Protein AF-0000000080063102 (afdb_homodimer)

Secondary structure (DSSP, 8-state):
-----PPEESEEEEEEEE-SB--SSPPPPTTS-EEE-SHHHHHHT---B-SSSTT--EEE-GGGS--B-SS-EEEEEEEETTEEEEEEE---S-HHHHHHHHHHH---GGGEEEEE--SS-HHHHTTHHHHHHHHHHHHHHTT--PPEEEEE-S---SEEEEEETTEEEEEPPPPPHHHHHHTTEEEEE--S-EEETTTTEEE--SPP---SS----TTEEEEETTTTEEEE-TT-TT---EEEEETTTEEEEEESS-TT-HHHHHHHHHHTTTT-S-EEEEEEE-S-TTS-HHHHHHHHHHHHHT--SEEEEEGGG-HHHHHHHHHHSTT-B---BTT-EEE-/-----PPEESEEEEEEEE-SB--SSPPPPTTS-EEE-SHHHHHHT---B-SSSTT--EEE-GGGS--B-SS-EEEEEEEETTEEEEEEE---S-HHHHHHHHHHH---GGGEEEEE--SS-HHHHTTHHHHHHHHHHHHHHTT--PPEEEEE-S---SEEEEEETTEEEEEPPPPPHHHHHHTTEEEEE--S-EEETTTTEEE--SPPP--SS----TTEEEEETTTTEEEE-TT-TT---EEEEETTTEEEEEESS-TT-HHHHHHHHHHTTTT-S-EEEEEEE-S-TTS-HHHHHHHHHHHHHT--SEEEEEGGG-HHHHHHHHHHSTT-B---BTT-EEE-

Structure (mmCIF, N/CA/C/O backbone):
data_AF-0000000080063102-model_v1
#
loop_
_entity.id
_entity.type
_entity.pdbx_description
1 polymer 'Metallo-beta-lactamase superfamily protein'
#
loop_
_atom_site.group_PDB
_atom_site.id
_atom_site.type_symbol
_atom_site.label_atom_id
_atom_site.label_alt_id
_atom_site.label_comp_id
_atom_site.label_asym_id
_atom_site.label_entity_id
_atom_site.label_seq_id
_atom_site.pdbx_PDB_ins_code
_atom_site.Cartn_x
_atom_site.Cartn_y
_atom_site.Cartn_z
_atom_site.occupancy
_atom_site.B_iso_or_equiv
_atom_site.auth_seq_id
_atom_site.auth_comp_id
_atom_site.auth_asym_id
_atom_site.auth_atom_id
_atom_site.pdbx_PDB_model_num
ATOM 1 N N . MET A 1 1 ? 3.457 29.938 26.453 1 41.25 1 MET A N 1
ATOM 2 C CA . MET A 1 1 ? 3.02 29.531 25.125 1 41.25 1 MET A CA 1
ATOM 3 C C . MET A 1 1 ? 1.717 30.219 24.734 1 41.25 1 MET A C 1
ATOM 5 O O . MET A 1 1 ? 0.742 30.172 25.484 1 41.25 1 MET A O 1
ATOM 9 N N . SER A 1 2 ? 1.785 31.094 23.906 1 47.38 2 SER A N 1
ATOM 10 C CA . SER A 1 2 ? 0.826 32.062 23.375 1 47.38 2 SER A CA 1
ATOM 11 C C . SER A 1 2 ? -0.487 31.375 23 1 47.38 2 SER A C 1
ATOM 13 O O . SER A 1 2 ? -0.495 30.219 22.578 1 47.38 2 SER A O 1
ATOM 15 N N . ASP A 1 3 ? -1.554 31.781 23.688 1 61 3 ASP A N 1
ATOM 16 C CA . ASP A 1 3 ? -2.961 31.516 23.406 1 61 3 ASP A CA 1
ATOM 17 C C . ASP A 1 3 ? -3.219 31.484 21.891 1 61 3 ASP A C 1
ATOM 19 O O . ASP A 1 3 ? -3.508 32.5 21.281 1 61 3 ASP A O 1
ATOM 23 N N . LEU A 1 4 ? -2.514 30.531 21.156 1 77.38 4 LEU A N 1
ATOM 24 C CA . LEU A 1 4 ? -2.65 30.562 19.703 1 77.38 4 LEU A CA 1
ATOM 25 C C . LEU A 1 4 ? -4.117 30.562 19.297 1 77.38 4 LEU A C 1
ATOM 27 O O . LEU A 1 4 ? -4.438 30.656 18.109 1 77.38 4 LEU A O 1
ATOM 31 N N . GLY A 1 5 ? -4.965 30.578 20.328 1 89.94 5 GLY A N 1
ATOM 32 C CA . GLY A 1 5 ? -6.383 30.781 20.062 1 89.94 5 GLY A CA 1
ATOM 33 C C . GLY A 1 5 ? -7.027 29.609 19.328 1 89.94 5 GLY A C 1
ATOM 34 O O . GLY A 1 5 ? -8.039 29.781 18.656 1 89.94 5 GLY A O 1
ATOM 35 N N . LEU A 1 6 ? -6.371 28.406 19.406 1 95.69 6 LEU A N 1
ATOM 36 C CA . LEU A 1 6 ? -6.957 27.234 18.75 1 95.69 6 LEU A CA 1
ATOM 37 C C . LEU A 1 6 ? -8.305 26.891 19.375 1 95.69 6 LEU A C 1
ATOM 39 O O . LEU A 1 6 ? -8.406 26.703 20.594 1 95.69 6 LEU A O 1
ATOM 43 N N . VAL A 1 7 ? -9.32 26.812 18.625 1 97.31 7 VAL A N 1
ATOM 44 C CA . VAL A 1 7 ? -10.664 26.594 19.141 1 97.31 7 VAL A CA 1
ATOM 45 C C . VAL A 1 7 ? -10.953 25.094 19.156 1 97.31 7 VAL A C 1
ATOM 47 O O . VAL A 1 7 ? -10.266 24.312 18.5 1 97.31 7 VAL A O 1
ATOM 50 N N . GLU A 1 8 ? -11.961 24.734 19.953 1 97.62 8 GLU A N 1
ATOM 51 C CA . GLU A 1 8 ? -12.477 23.375 19.906 1 97.62 8 GLU A CA 1
ATOM 52 C C . GLU A 1 8 ? -13.414 23.188 18.719 1 97.62 8 GLU A C 1
ATOM 54 O O . GLU A 1 8 ? -14.219 24.062 18.406 1 97.62 8 GLU A O 1
ATOM 59 N N . VAL A 1 9 ? -13.266 22.109 18.047 1 98.69 9 VAL A N 1
ATOM 60 C CA . VAL A 1 9 ? -14.172 21.781 16.953 1 98.69 9 VAL A CA 1
ATOM 61 C C . VAL A 1 9 ? -15.07 20.609 17.359 1 98.69 9 VAL A C 1
ATOM 63 O O . VAL A 1 9 ? -14.719 19.828 18.25 1 98.69 9 VAL A O 1
ATOM 66 N N . ASP A 1 10 ? -16.219 20.438 16.688 1 98.75 10 ASP A N 1
ATOM 67 C CA . ASP A 1 10 ? -17.234 19.453 17.047 1 98.75 10 ASP A CA 1
ATOM 68 C C . ASP A 1 10 ? -16.906 18.078 16.453 1 98.75 10 ASP A C 1
ATOM 70 O O . ASP A 1 10 ? -17.219 17.047 17.047 1 98.75 10 ASP A O 1
ATOM 74 N N . SER A 1 11 ? -16.344 18.078 15.281 1 98.5 11 SER A N 1
ATOM 75 C CA . SER A 1 11 ? -16.016 16.828 14.602 1 98.5 11 SER A CA 1
ATOM 76 C C . SER A 1 11 ? -14.844 17.016 13.648 1 98.5 11 SER A C 1
ATOM 78 O O . SER A 1 11 ? -14.516 18.141 13.266 1 98.5 11 SER A O 1
ATOM 80 N N . LEU A 1 12 ? -14.211 15.969 13.406 1 98.69 12 LEU A N 1
ATOM 81 C CA . LEU A 1 12 ? -13.031 15.938 12.547 1 98.69 12 LEU A CA 1
ATOM 82 C C . LEU A 1 12 ? -13.039 14.711 11.641 1 98.69 12 LEU A C 1
ATOM 84 O O . LEU A 1 12 ? -13.359 13.602 12.094 1 98.69 12 LEU A O 1
ATOM 88 N N . GLU A 1 13 ? -12.789 14.93 10.352 1 98.5 13 GLU A N 1
ATOM 89 C CA . GLU A 1 13 ? -12.664 13.852 9.375 1 98.5 13 GLU A CA 1
ATOM 90 C C . GLU A 1 13 ? -11.328 13.922 8.641 1 98.5 13 GLU A C 1
ATOM 92 O O . GLU A 1 13 ? -10.867 15.008 8.289 1 98.5 13 GLU A O 1
ATOM 97 N N . ALA A 1 14 ? -10.742 12.828 8.469 1 98.75 14 ALA A N 1
ATOM 98 C CA . ALA A 1 14 ? -9.508 12.711 7.691 1 98.75 14 ALA A CA 1
ATOM 99 C C . ALA A 1 14 ? -9.664 11.711 6.547 1 98.75 14 ALA A C 1
ATOM 101 O O . ALA A 1 14 ? -10.016 10.555 6.773 1 98.75 14 ALA A O 1
ATOM 102 N N . LEU A 1 15 ? -9.469 12.18 5.348 1 98.69 15 LEU A N 1
ATOM 103 C CA . LEU A 1 15 ? -9.461 11.32 4.164 1 98.69 15 LEU A CA 1
ATOM 104 C C . LEU A 1 15 ? -8.031 11.031 3.721 1 98.69 15 LEU A C 1
ATOM 106 O O . LEU A 1 15 ? -7.301 11.938 3.32 1 98.69 15 LEU A O 1
ATOM 110 N N . VAL A 1 16 ? -7.648 9.781 3.799 1 98.75 16 VAL A N 1
ATOM 111 C CA . VAL A 1 16 ? -6.289 9.406 3.422 1 98.75 16 VAL A CA 1
ATOM 112 C C . VAL A 1 16 ? -6.199 9.242 1.905 1 98.75 16 VAL A C 1
ATOM 114 O O . VAL A 1 16 ? -6.703 8.266 1.346 1 98.75 16 VAL A O 1
ATOM 117 N N . ILE A 1 17 ? -5.453 10.117 1.261 1 98.88 17 ILE A N 1
ATOM 118 C CA . ILE A 1 17 ? -5.355 10.133 -0.195 1 98.88 17 ILE A CA 1
ATOM 119 C C . ILE A 1 17 ? -4.109 9.375 -0.64 1 98.88 17 ILE A C 1
ATOM 121 O O . ILE A 1 17 ? -4.121 8.688 -1.668 1 98.88 17 ILE A O 1
ATOM 125 N N . ILE A 1 18 ? -3.035 9.555 0.089 1 98.81 18 ILE A N 1
ATOM 126 C CA . ILE A 1 18 ? -1.796 8.82 -0.154 1 98.81 18 ILE A CA 1
ATOM 127 C C . ILE A 1 18 ? -1.256 8.273 1.163 1 98.81 18 ILE A C 1
ATOM 129 O O . ILE A 1 18 ? -1.179 8.992 2.162 1 98.81 18 ILE A O 1
ATOM 133 N N . ASP A 1 19 ? -0.947 7.102 1.216 1 98.25 19 ASP A N 1
ATOM 134 C CA . ASP A 1 19 ? -0.177 6.422 2.252 1 98.25 19 ASP A CA 1
ATOM 135 C C . ASP A 1 19 ? 0.45 5.137 1.715 1 98.25 19 ASP A C 1
ATOM 137 O O . ASP A 1 19 ? 0.164 4.723 0.589 1 98.25 19 ASP A O 1
ATOM 141 N N . ASN A 1 20 ? 1.266 4.512 2.439 1 96.88 20 ASN A N 1
ATOM 142 C CA . ASN A 1 20 ? 1.97 3.299 2.033 1 96.88 20 ASN A CA 1
ATOM 143 C C . ASN A 1 20 ? 1.068 2.072 2.121 1 96.88 20 ASN A C 1
ATOM 145 O O . ASN A 1 20 ? 1.315 1.065 1.454 1 96.88 20 ASN A O 1
ATOM 149 N N . GLU A 1 21 ? 0.078 2.139 2.895 1 93.94 21 GLU A N 1
ATOM 150 C CA . GLU A 1 21 ? -0.654 0.916 3.209 1 93.94 21 GLU A CA 1
ATOM 151 C C . GLU A 1 21 ? -2.033 0.916 2.557 1 93.94 21 GLU A C 1
ATOM 153 O O . GLU A 1 21 ? -2.717 1.942 2.535 1 93.94 21 GLU A O 1
ATOM 158 N N . LEU A 1 22 ? -2.416 -0.187 2.043 1 96.94 22 LEU A N 1
ATOM 159 C CA . LEU A 1 22 ? -3.736 -0.439 1.478 1 96.94 22 LEU A CA 1
ATOM 160 C C . LEU A 1 22 ? -4.363 -1.684 2.096 1 96.94 22 LEU A C 1
ATOM 162 O O . LEU A 1 22 ? -3.744 -2.748 2.121 1 96.94 22 LEU A O 1
ATOM 166 N N . ASP A 1 23 ? -5.512 -1.595 2.629 1 95.56 23 ASP A N 1
ATOM 167 C CA . ASP A 1 23 ? -6.289 -2.715 3.156 1 95.56 23 ASP A CA 1
ATOM 168 C C . ASP A 1 23 ? -7.785 -2.418 3.104 1 95.56 23 ASP A C 1
ATOM 170 O O . ASP A 1 23 ? -8.367 -1.975 4.094 1 95.56 23 ASP A O 1
ATOM 174 N N . PRO A 1 24 ? -8.375 -2.701 2.07 1 96.19 24 PRO A N 1
ATOM 175 C CA . PRO A 1 24 ? -9.805 -2.398 1.956 1 96.19 24 PRO A CA 1
ATOM 176 C C . PRO A 1 24 ? -10.688 -3.439 2.646 1 96.19 24 PRO A C 1
ATOM 178 O O . PRO A 1 24 ? -11.906 -3.408 2.506 1 96.19 24 PRO A O 1
ATOM 181 N N . LEU A 1 25 ? -10.125 -4.379 3.381 1 95.75 25 LEU A N 1
ATOM 182 C CA . LEU A 1 25 ? -10.883 -5.512 3.902 1 95.75 25 LEU A CA 1
ATOM 183 C C . LEU A 1 25 ? -10.992 -5.438 5.422 1 95.75 25 LEU A C 1
ATOM 185 O O . LEU A 1 25 ? -11.984 -5.895 6 1 95.75 25 LEU A O 1
ATOM 189 N N . SER A 1 26 ? -10.008 -4.852 6.07 1 93.81 26 SER A N 1
ATOM 190 C CA . SER A 1 26 ? -9.891 -4.973 7.52 1 93.81 26 SER A CA 1
ATOM 191 C C . SER A 1 26 ? -10.586 -3.812 8.227 1 93.81 26 SER A C 1
ATOM 193 O O . SER A 1 26 ? -10.234 -2.65 8.023 1 93.81 26 SER A O 1
ATOM 195 N N . PRO A 1 27 ? -11.492 -4.039 9.047 1 89.31 27 PRO A N 1
ATOM 196 C CA . PRO A 1 27 ? -12.039 -2.973 9.891 1 89.31 27 PRO A CA 1
ATOM 197 C C . PRO A 1 27 ? -11.062 -2.496 10.953 1 89.31 27 PRO A C 1
ATOM 199 O O . PRO A 1 27 ? -10.125 -3.219 11.305 1 89.31 27 PRO A O 1
ATOM 202 N N . PRO A 1 28 ? -11.297 -1.274 11.438 1 90.12 28 PRO A N 1
ATOM 203 C CA . PRO A 1 28 ? -10.453 -0.837 12.547 1 90.12 28 PRO A CA 1
ATOM 204 C C . PRO A 1 28 ? -10.758 -1.579 13.852 1 90.12 28 PRO A C 1
ATOM 206 O O . PRO A 1 28 ? -11.75 -2.314 13.93 1 90.12 28 PRO A O 1
ATOM 209 N N . ALA A 1 29 ? -9.836 -1.438 14.828 1 86.12 29 ALA A N 1
ATOM 210 C CA . ALA A 1 29 ? -10.133 -1.981 16.156 1 86.12 29 ALA A CA 1
ATOM 211 C C . ALA A 1 29 ? -11.43 -1.406 16.703 1 86.12 29 ALA A C 1
ATOM 213 O O . ALA A 1 29 ? -11.758 -0.244 16.453 1 86.12 29 ALA A O 1
ATOM 214 N N . PRO A 1 30 ? -12.117 -2.193 17.453 1 86.88 30 PRO A N 1
ATOM 215 C CA . PRO A 1 30 ? -13.359 -1.685 18.031 1 86.88 30 PRO A CA 1
ATOM 216 C C . PRO A 1 30 ? -13.133 -0.508 18.984 1 86.88 30 PRO A C 1
ATOM 218 O O . PRO A 1 30 ? -12.078 -0.41 19.609 1 86.88 30 PRO A O 1
ATOM 221 N N . ASP A 1 31 ? -14.055 0.393 19.047 1 88.31 31 ASP A N 1
ATOM 222 C CA . ASP A 1 31 ? -14.109 1.488 20.016 1 88.31 31 ASP A CA 1
ATOM 223 C C . ASP A 1 31 ? -12.961 2.469 19.797 1 88.31 31 ASP A C 1
ATOM 225 O O . ASP A 1 31 ? -12.391 2.992 20.766 1 88.31 31 ASP A O 1
ATOM 229 N N . THR A 1 32 ? -12.516 2.623 18.578 1 92.94 32 THR A N 1
ATOM 230 C CA . THR A 1 32 ? -11.516 3.627 18.219 1 92.94 32 THR A CA 1
ATOM 231 C C . THR A 1 32 ? -12.133 4.734 17.375 1 92.94 32 THR A C 1
ATOM 233 O O . THR A 1 32 ? -12.82 5.613 17.891 1 92.94 32 THR A O 1
ATOM 236 N N . VAL A 1 33 ? -11.992 4.695 16.094 1 94.5 33 VAL A N 1
ATOM 237 C CA . VAL A 1 33 ? -12.539 5.68 15.172 1 94.5 33 VAL A CA 1
ATOM 238 C C . VAL A 1 33 ? -13.523 5.004 14.219 1 94.5 33 VAL A C 1
ATOM 240 O O . VAL A 1 33 ? -13.609 3.773 14.18 1 94.5 33 VAL A O 1
ATOM 243 N N . GLN A 1 34 ? -14.312 5.797 13.609 1 94.69 34 GLN A N 1
ATOM 244 C CA . GLN A 1 34 ? -15.164 5.293 12.539 1 94.69 34 GLN A CA 1
ATOM 245 C C . GLN A 1 34 ? -14.461 5.379 11.188 1 94.69 34 GLN A C 1
ATOM 247 O O . GLN A 1 34 ? -13.953 6.438 10.812 1 94.69 34 GLN A O 1
ATOM 252 N N . VAL A 1 35 ? -14.43 4.254 10.539 1 94.88 35 VAL A N 1
ATOM 253 C CA . VAL A 1 35 ? -13.727 4.227 9.258 1 94.88 35 VAL A CA 1
ATOM 254 C C . VAL A 1 35 ? -14.688 3.807 8.148 1 94.88 35 VAL A C 1
ATOM 256 O O . VAL A 1 35 ? -15.445 2.846 8.305 1 94.88 35 VAL A O 1
ATOM 259 N N . SER A 1 36 ? -14.695 4.574 7.078 1 93.69 36 SER A N 1
ATOM 260 C CA . SER A 1 36 ? -15.352 4.195 5.828 1 93.69 36 SER A CA 1
ATOM 261 C C . SER A 1 36 ? -14.352 4.148 4.676 1 93.69 36 SER A C 1
ATOM 263 O O . SER A 1 36 ? -13.172 4.438 4.863 1 93.69 36 SER A O 1
ATOM 265 N N . GLY A 1 37 ? -14.797 3.621 3.527 1 92.56 37 GLY A N 1
ATOM 266 C CA . GLY A 1 37 ? -13.906 3.496 2.381 1 92.56 37 GLY A CA 1
ATOM 267 C C . GLY A 1 37 ? -13.383 2.086 2.184 1 92.56 37 GLY A C 1
ATOM 268 O O . GLY A 1 37 ? -12.609 1.831 1.26 1 92.56 37 GLY A O 1
ATOM 269 N N . LEU A 1 38 ? -13.836 1.222 3.064 1 93.19 38 LEU A N 1
ATOM 270 C CA . LEU A 1 38 ? -13.539 -0.194 2.871 1 93.19 38 LEU A CA 1
ATOM 271 C C . LEU A 1 38 ? -14.414 -0.788 1.774 1 93.19 38 LEU A C 1
ATOM 273 O O . LEU A 1 38 ? -15.32 -0.12 1.27 1 93.19 38 LEU A O 1
ATOM 277 N N . MET A 1 39 ? -14.156 -1.986 1.447 1 93.06 39 MET A N 1
ATOM 278 C CA . MET A 1 39 ? -14.781 -2.633 0.294 1 93.06 39 MET A CA 1
ATOM 279 C C . MET A 1 39 ? -16.297 -2.59 0.398 1 93.06 39 MET A C 1
ATOM 281 O O . MET A 1 39 ? -16.984 -2.303 -0.585 1 93.06 39 MET A O 1
ATOM 285 N N . GLY A 1 40 ? -16.844 -2.895 1.589 1 91.31 40 GLY A N 1
ATOM 286 C CA . GLY A 1 40 ? -18.281 -2.83 1.772 1 91.31 40 GLY A CA 1
ATOM 287 C C . GLY A 1 40 ? -18.859 -1.456 1.488 1 91.31 40 GLY A C 1
ATOM 288 O O . GLY A 1 40 ? -19.875 -1.334 0.807 1 91.31 40 GLY A O 1
ATOM 289 N N . SER A 1 41 ? -18.188 -0.467 2.041 1 92.31 41 SER A N 1
ATOM 290 C CA . SER A 1 41 ? -18.609 0.908 1.813 1 92.31 41 SER A CA 1
ATOM 291 C C . SER A 1 41 ? -18.516 1.281 0.338 1 92.31 41 SER A C 1
ATOM 293 O O . SER A 1 41 ? -19.422 1.928 -0.205 1 92.31 41 SER A O 1
ATOM 295 N N . LEU A 1 42 ? -17.453 0.903 -0.322 1 94.75 42 LEU A N 1
ATOM 296 C CA . LEU A 1 42 ? -17.266 1.183 -1.741 1 94.75 42 LEU A CA 1
ATOM 297 C C . LEU A 1 42 ? -18.375 0.534 -2.574 1 94.75 42 LEU A C 1
ATOM 299 O O . LEU A 1 42 ? -18.891 1.148 -3.508 1 94.75 42 LEU A O 1
ATOM 303 N N . ALA A 1 43 ? -18.703 -0.646 -2.211 1 93.94 43 ALA A N 1
ATOM 304 C CA . ALA A 1 43 ? -19.734 -1.394 -2.93 1 93.94 43 ALA A CA 1
ATOM 305 C C . ALA A 1 43 ? -21.094 -0.732 -2.777 1 93.94 43 ALA A C 1
ATOM 307 O O . ALA A 1 43 ? -21.812 -0.523 -3.764 1 93.94 43 ALA A O 1
ATOM 308 N N . LEU A 1 44 ? -21.406 -0.396 -1.56 1 91.12 44 LEU A N 1
ATOM 309 C CA . LEU A 1 44 ? -22.719 0.157 -1.256 1 91.12 44 LEU A CA 1
ATOM 310 C C . LEU A 1 44 ? -22.906 1.529 -1.898 1 91.12 44 LEU A C 1
ATOM 312 O O . LEU A 1 44 ? -24.016 1.908 -2.273 1 91.12 44 LEU A O 1
ATOM 316 N N . HIS A 1 45 ? -21.828 2.203 -2.078 1 91.56 45 HIS A N 1
ATOM 317 C CA . HIS A 1 45 ? -21.906 3.561 -2.607 1 91.56 45 HIS A CA 1
ATOM 318 C C . HIS A 1 45 ? -21.422 3.617 -4.055 1 91.56 45 HIS A C 1
ATOM 320 O O . HIS A 1 45 ? -21.156 4.699 -4.578 1 91.56 45 HIS A O 1
ATOM 326 N N . SER A 1 46 ? -21.328 2.42 -4.633 1 94.56 46 SER A N 1
ATOM 327 C CA . SER A 1 46 ? -20.906 2.369 -6.027 1 94.56 46 SER A CA 1
ATOM 328 C C . SER A 1 46 ? -21.812 3.209 -6.914 1 94.56 46 SER A C 1
ATOM 330 O O . SER A 1 46 ? -23.031 3.205 -6.742 1 94.56 46 SER A O 1
ATOM 332 N N . THR A 1 47 ? -21.188 3.904 -7.859 1 93.25 47 THR A N 1
ATOM 333 C CA . THR A 1 47 ? -21.953 4.734 -8.781 1 93.25 47 THR A CA 1
ATOM 334 C C . THR A 1 47 ? -22.281 3.957 -10.055 1 93.25 47 THR A C 1
ATOM 336 O O . THR A 1 47 ? -22.906 4.492 -10.969 1 93.25 47 THR A O 1
ATOM 339 N N . HIS A 1 48 ? -21.781 2.734 -10.109 1 94.06 48 HIS A N 1
ATOM 340 C CA . HIS A 1 48 ? -22.016 1.903 -11.289 1 94.06 48 HIS A CA 1
ATOM 341 C C . HIS A 1 48 ? -23.344 1.152 -11.172 1 94.06 48 HIS A C 1
ATOM 343 O O . HIS A 1 48 ? -23.531 0.35 -10.258 1 94.06 48 HIS A O 1
ATOM 349 N N . GLU A 1 49 ? -24.266 1.47 -12.094 1 90.88 49 GLU A N 1
ATOM 350 C CA . GLU A 1 49 ? -25.562 0.797 -12.094 1 90.88 49 GLU A CA 1
ATOM 351 C C . GLU A 1 49 ? -25.609 -0.316 -13.141 1 90.88 49 GLU A C 1
ATOM 353 O O . GLU A 1 49 ? -25.062 -0.165 -14.234 1 90.88 49 GLU A O 1
ATOM 358 N N . LEU A 1 50 ? -26.219 -1.425 -12.68 1 92.69 50 LEU A N 1
ATOM 359 C CA . LEU A 1 50 ? -26.344 -2.604 -13.523 1 92.69 50 LEU A CA 1
ATOM 360 C C . LEU A 1 50 ? -27.797 -2.85 -13.906 1 92.69 50 LEU A C 1
ATOM 362 O O . LEU A 1 50 ? -28.703 -2.551 -13.133 1 92.69 50 LEU A O 1
ATOM 366 N N . HIS A 1 51 ? -27.969 -3.457 -15.156 1 90.25 51 HIS A N 1
ATOM 367 C CA . HIS A 1 51 ? -29.328 -3.75 -15.609 1 90.25 51 HIS A CA 1
ATOM 368 C C . HIS A 1 51 ? -29.422 -5.164 -16.172 1 90.25 51 HIS A C 1
ATOM 370 O O . HIS A 1 51 ? -30.516 -5.641 -16.484 1 90.25 51 HIS A O 1
ATOM 376 N N . ASP A 1 52 ? -28.438 -5.902 -16.219 1 91.5 52 ASP A N 1
ATOM 377 C CA . ASP A 1 52 ? -28.438 -7.18 -16.922 1 91.5 52 ASP A CA 1
ATOM 378 C C . ASP A 1 52 ? -27.859 -8.289 -16.062 1 91.5 52 ASP A C 1
ATOM 380 O O . ASP A 1 52 ? -27.422 -9.32 -16.578 1 91.5 52 ASP A O 1
ATOM 384 N N . ARG A 1 53 ? -27.859 -8.102 -14.711 1 95 53 ARG A N 1
ATOM 385 C CA . ARG A 1 53 ? -27.203 -9.078 -13.844 1 95 53 ARG A CA 1
ATOM 386 C C . ARG A 1 53 ? -28.141 -9.523 -12.719 1 95 53 ARG A C 1
ATOM 388 O O . ARG A 1 53 ? -27.766 -9.484 -11.547 1 95 53 ARG A O 1
ATOM 395 N N . GLY A 1 54 ? -29.375 -9.773 -13.195 1 93.06 54 GLY A N 1
ATOM 396 C CA . GLY A 1 54 ? -30.328 -10.266 -12.219 1 93.06 54 GLY A CA 1
ATOM 397 C C . GLY A 1 54 ? -30.594 -9.281 -11.094 1 93.06 54 GLY A C 1
ATOM 398 O O . GLY A 1 54 ? -30.891 -8.109 -11.336 1 93.06 54 GLY A O 1
ATOM 399 N N . GLU A 1 55 ? -30.406 -9.734 -9.836 1 92.5 55 GLU A N 1
ATOM 400 C CA . GLU A 1 55 ? -30.75 -8.961 -8.648 1 92.5 55 GLU A CA 1
ATOM 401 C C . GLU A 1 55 ? -29.641 -7.977 -8.281 1 92.5 55 GLU A C 1
ATOM 403 O O . GLU A 1 55 ? -29.844 -7.086 -7.457 1 92.5 55 GLU A O 1
ATOM 408 N N . ALA A 1 56 ? -28.5 -8.211 -8.836 1 95.5 56 ALA A N 1
ATOM 409 C CA . ALA A 1 56 ? -27.422 -7.266 -8.539 1 95.5 56 ALA A CA 1
ATOM 410 C C . ALA A 1 56 ? -27.703 -5.91 -9.188 1 95.5 56 ALA A C 1
ATOM 412 O O . ALA A 1 56 ? -27.953 -5.832 -10.391 1 95.5 56 ALA A O 1
ATOM 413 N N . LYS A 1 57 ? -27.656 -4.824 -8.367 1 92.62 57 LYS A N 1
ATOM 414 C CA . LYS A 1 57 ? -27.953 -3.492 -8.891 1 92.62 57 LYS A CA 1
ATOM 415 C C . LYS A 1 57 ? -26.688 -2.637 -8.953 1 92.62 57 LYS A C 1
ATOM 417 O O . LYS A 1 57 ? -26.672 -1.591 -9.602 1 92.62 57 LYS A O 1
ATOM 422 N N . LYS A 1 58 ? -25.641 -3.15 -8.227 1 95.38 58 LYS A N 1
ATOM 423 C CA . LYS A 1 58 ? -24.391 -2.398 -8.164 1 95.38 58 LYS A CA 1
ATOM 424 C C . LYS A 1 58 ? -23.219 -3.266 -8.57 1 95.38 58 LYS A C 1
ATOM 426 O O . LYS A 1 58 ? -23.297 -4.496 -8.555 1 95.38 58 LYS A O 1
ATOM 431 N N . GLU A 1 59 ? -22.172 -2.584 -8.961 1 96.88 59 GLU A N 1
ATOM 432 C CA . GLU A 1 59 ? -20.906 -3.223 -9.305 1 96.88 59 GLU A CA 1
ATOM 433 C C . GLU A 1 59 ? -19.734 -2.553 -8.586 1 96.88 59 GLU A C 1
ATOM 435 O O . GLU A 1 59 ? -19.641 -1.324 -8.562 1 96.88 59 GLU A O 1
ATOM 440 N N . LEU A 1 60 ? -18.984 -3.344 -7.898 1 96.38 60 LEU A N 1
ATOM 441 C CA . LEU A 1 60 ? -17.703 -2.855 -7.406 1 96.38 60 LEU A CA 1
ATOM 442 C C . LEU A 1 60 ? -16.609 -3.051 -8.445 1 96.38 60 LEU A C 1
ATOM 444 O O . LEU A 1 60 ? -16.281 -4.184 -8.82 1 96.38 60 LEU A O 1
ATOM 448 N N . GLN A 1 61 ? -16.078 -1.984 -8.922 1 97 61 GLN A N 1
ATOM 449 C CA . GLN A 1 61 ? -14.984 -2.045 -9.883 1 97 61 GLN A CA 1
ATOM 450 C C . GLN A 1 61 ? -13.633 -1.858 -9.195 1 97 61 GLN A C 1
ATOM 452 O O . GLN A 1 61 ? -13.508 -1.044 -8.281 1 97 61 GLN A O 1
ATOM 457 N N . MET A 1 62 ? -12.625 -2.605 -9.594 1 96.56 62 MET A N 1
ATOM 458 C CA . MET A 1 62 ? -11.297 -2.541 -8.992 1 96.56 62 MET A CA 1
ATOM 459 C C . MET A 1 62 ? -10.727 -1.133 -9.094 1 96.56 62 MET A C 1
ATOM 461 O O . MET A 1 62 ? -9.977 -0.699 -8.211 1 96.56 62 MET A O 1
ATOM 465 N N . GLU A 1 63 ? -11.156 -0.409 -10.102 1 94.69 63 GLU A N 1
ATOM 466 C CA . GLU A 1 63 ? -10.695 0.954 -10.344 1 94.69 63 GLU A CA 1
ATOM 467 C C . GLU A 1 63 ? -11.273 1.926 -9.32 1 94.69 63 GLU A C 1
ATOM 469 O O . GLU A 1 63 ? -10.875 3.09 -9.266 1 94.69 63 GLU A O 1
ATOM 474 N N . ASP A 1 64 ? -12.18 1.411 -8.5 1 96.12 64 ASP A N 1
ATOM 475 C CA . ASP A 1 64 ? -12.719 2.25 -7.434 1 96.12 64 ASP A CA 1
ATOM 476 C C . ASP A 1 64 ? -11.836 2.193 -6.188 1 96.12 64 ASP A C 1
ATOM 478 O O . ASP A 1 64 ? -11.984 3.016 -5.281 1 96.12 64 ASP A O 1
ATOM 482 N N . ILE A 1 65 ? -10.914 1.284 -6.121 1 97.62 65 ILE A N 1
ATOM 483 C CA . ILE A 1 65 ? -10.039 1.104 -4.973 1 97.62 65 ILE A CA 1
ATOM 484 C C . ILE A 1 65 ? -8.727 1.858 -5.199 1 97.62 65 ILE A C 1
ATOM 486 O O . ILE A 1 65 ? -8.07 1.672 -6.227 1 97.62 65 ILE A O 1
ATOM 490 N N . CYS A 1 66 ? -8.344 2.678 -4.273 1 98.06 66 CYS A N 1
ATOM 491 C CA . CYS A 1 66 ? -7.148 3.508 -4.383 1 98.06 66 CYS A CA 1
ATOM 492 C C . CYS A 1 66 ? -5.891 2.65 -4.414 1 98.06 66 CYS A C 1
ATOM 494 O O . CYS A 1 66 ? -5.918 1.483 -4.02 1 98.06 66 CYS A O 1
ATOM 496 N N . CYS A 1 67 ? -4.816 3.23 -4.945 1 97.81 67 CYS A N 1
ATOM 497 C CA . CYS A 1 67 ? -3.488 2.627 -4.938 1 97.81 67 CYS A CA 1
ATOM 498 C C . CYS A 1 67 ? -2.574 3.334 -3.943 1 97.81 67 CYS A C 1
ATOM 500 O O . CYS A 1 67 ? -2.637 4.555 -3.795 1 97.81 67 CYS A O 1
ATOM 502 N N . SER A 1 68 ? -1.746 2.576 -3.281 1 97.69 68 SER A N 1
ATOM 503 C CA . SER A 1 68 ? -0.815 3.141 -2.309 1 97.69 68 SER A CA 1
ATOM 504 C C . SER A 1 68 ? 0.477 3.596 -2.982 1 97.69 68 SER A C 1
ATOM 506 O O . SER A 1 68 ? 0.824 3.111 -4.062 1 97.69 68 SER A O 1
ATOM 508 N N . ALA A 1 69 ? 1.169 4.508 -2.389 1 98.38 69 ALA A N 1
ATOM 509 C CA . ALA A 1 69 ? 2.494 4.98 -2.777 1 98.38 69 ALA A CA 1
ATOM 510 C C . ALA A 1 69 ? 3.297 5.43 -1.56 1 98.38 69 ALA A C 1
ATOM 512 O O . ALA A 1 69 ? 2.727 5.723 -0.506 1 98.38 69 ALA A O 1
ATOM 513 N N . HIS A 1 70 ? 4.586 5.387 -1.724 1 98.19 70 HIS A N 1
ATOM 514 C CA . HIS A 1 70 ? 5.41 5.855 -0.615 1 98.19 70 HIS A CA 1
ATOM 515 C C . HIS A 1 70 ? 5.285 7.363 -0.434 1 98.19 70 HIS A C 1
ATOM 517 O O . HIS A 1 70 ? 5.953 8.133 -1.127 1 98.19 70 HIS A O 1
ATOM 523 N N . GLY A 1 71 ? 4.531 7.762 0.485 1 98.44 71 GLY A N 1
ATOM 524 C CA . GLY A 1 71 ? 4.219 9.156 0.739 1 98.44 71 GLY A CA 1
ATOM 525 C C . GLY A 1 71 ? 3.02 9.344 1.649 1 98.44 71 GLY A C 1
ATOM 526 O O . GLY A 1 71 ? 2.506 8.375 2.213 1 98.44 71 GLY A O 1
ATOM 527 N N . LEU A 1 72 ? 2.639 10.586 1.757 1 98.81 72 LEU A N 1
ATOM 528 C CA . LEU A 1 72 ? 1.51 10.906 2.623 1 98.81 72 LEU A CA 1
ATOM 529 C C . LEU A 1 72 ? 0.714 12.086 2.064 1 98.81 72 LEU A C 1
ATOM 531 O O . LEU A 1 72 ? 1.296 13.062 1.588 1 98.81 72 LEU A O 1
ATOM 535 N N . SER A 1 73 ? -0.537 11.969 2.1 1 98.94 73 SER A N 1
ATOM 536 C CA . SER A 1 73 ? -1.473 13.055 1.812 1 98.94 73 SER A CA 1
ATOM 537 C C . SER A 1 73 ? -2.818 12.82 2.49 1 98.94 73 SER A C 1
ATOM 539 O O . SER A 1 73 ? -3.451 11.781 2.277 1 98.94 73 SER A O 1
ATOM 541 N N . ILE A 1 74 ? -3.238 13.719 3.299 1 98.94 74 ILE A N 1
ATOM 542 C CA . ILE A 1 74 ? -4.477 13.57 4.055 1 98.94 74 ILE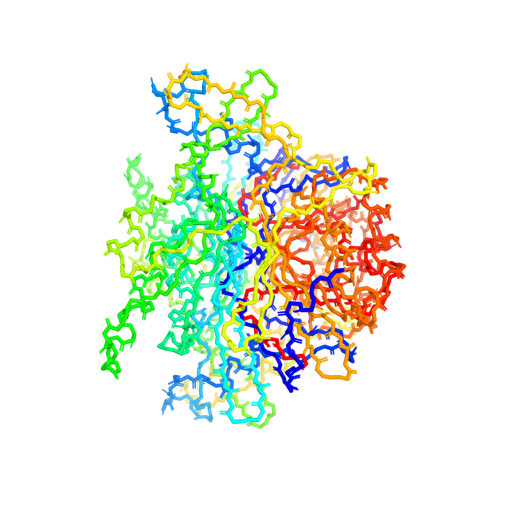 A CA 1
ATOM 543 C C . ILE A 1 74 ? -5.312 14.844 3.928 1 98.94 74 ILE A C 1
ATOM 545 O O . ILE A 1 74 ? -4.82 15.945 4.176 1 98.94 74 ILE A O 1
ATOM 549 N N . LEU A 1 75 ? -6.543 14.711 3.475 1 98.94 75 LEU A N 1
ATOM 550 C CA . LEU A 1 75 ? -7.496 15.82 3.488 1 98.94 75 LEU A CA 1
ATOM 551 C C . LEU A 1 75 ? -8.234 15.875 4.816 1 98.94 75 LEU A C 1
ATOM 553 O O . LEU A 1 75 ? -8.969 14.953 5.168 1 98.94 75 LEU A O 1
ATOM 557 N N . VAL A 1 76 ? -8.023 16.938 5.562 1 98.94 76 VAL A N 1
ATOM 558 C CA . VAL A 1 76 ? -8.57 17.078 6.906 1 98.94 76 VAL A CA 1
ATOM 559 C C . VAL A 1 76 ? -9.703 18.109 6.895 1 98.94 76 VAL A C 1
ATOM 561 O O . VAL A 1 76 ? -9.539 19.219 6.406 1 98.94 76 VAL A O 1
ATOM 564 N N . THR A 1 77 ? -10.852 17.719 7.379 1 98.88 77 THR A N 1
ATOM 565 C CA . THR A 1 77 ? -12.008 18.594 7.473 1 98.88 77 THR A CA 1
ATOM 566 C C . THR A 1 77 ? -12.508 18.688 8.914 1 98.88 77 THR A C 1
ATOM 568 O O . THR A 1 77 ? -12.805 17.672 9.531 1 98.88 77 THR A O 1
ATOM 571 N N . ALA A 1 78 ? -12.562 19.859 9.43 1 98.88 78 ALA A N 1
ATOM 572 C CA . ALA A 1 78 ? -13.062 20.109 10.773 1 98.88 78 ALA A CA 1
ATOM 573 C C . ALA A 1 78 ? -14.375 20.891 10.734 1 98.88 78 ALA A C 1
ATOM 575 O O . ALA A 1 78 ? -14.555 21.75 9.875 1 98.88 78 ALA A O 1
ATOM 576 N N . THR A 1 79 ? -15.258 20.578 11.672 1 98.81 79 THR A N 1
ATOM 577 C CA . THR A 1 79 ? -16.578 21.219 11.719 1 98.81 79 THR A CA 1
ATOM 578 C C . THR A 1 79 ? -16.844 21.781 13.109 1 98.81 79 THR A C 1
ATOM 580 O O . THR A 1 79 ? -16.578 21.125 14.117 1 98.81 79 THR A O 1
ATOM 583 N N . LYS A 1 80 ? -17.266 22.969 13.234 1 98.56 80 LYS A N 1
ATOM 584 C CA . LYS A 1 80 ? -17.797 23.609 14.43 1 98.56 80 LYS A CA 1
ATOM 585 C C . LYS A 1 80 ? -19.109 24.344 14.125 1 98.56 80 LYS A C 1
ATOM 587 O O . LYS A 1 80 ? -19.109 25.359 13.414 1 98.56 80 LYS A O 1
ATOM 592 N N . GLY A 1 81 ? -20.219 23.859 14.68 1 98.06 81 GLY A N 1
ATOM 593 C CA . GLY A 1 81 ? -21.516 24.406 14.289 1 98.06 81 GLY A CA 1
ATOM 594 C C . GLY A 1 81 ? -21.812 24.234 12.805 1 98.06 81 GLY A C 1
ATOM 595 O O . GLY A 1 81 ? -21.75 23.109 12.281 1 98.06 81 GLY A O 1
ATOM 596 N N . ASP A 1 82 ? -22 25.312 12.125 1 97.75 82 ASP A N 1
ATOM 597 C CA . ASP A 1 82 ? -22.328 25.25 10.703 1 97.75 82 ASP A CA 1
ATOM 598 C C . ASP A 1 82 ? -21.125 25.609 9.844 1 97.75 82 ASP A C 1
ATOM 600 O O . ASP A 1 82 ? -21.234 25.719 8.617 1 97.75 82 ASP A O 1
ATOM 604 N N . VAL A 1 83 ? -20.016 25.734 10.516 1 98.44 83 VAL A N 1
ATOM 605 C CA . VAL A 1 83 ? -18.812 26.141 9.781 1 98.44 83 VAL A CA 1
ATOM 606 C C . VAL A 1 83 ? -17.922 24.922 9.57 1 98.44 83 VAL A C 1
ATOM 608 O O . VAL A 1 83 ? -17.688 24.141 10.492 1 98.44 83 VAL A O 1
ATOM 611 N N . LYS A 1 84 ? -17.469 24.75 8.336 1 98.19 84 LYS A N 1
ATOM 612 C CA . LYS A 1 84 ? -16.547 23.688 7.969 1 98.19 84 LYS A CA 1
ATOM 613 C C . LYS A 1 84 ? -15.297 24.25 7.309 1 98.19 84 LYS A C 1
ATOM 615 O O . LYS A 1 84 ? -15.375 25.172 6.508 1 98.19 84 LYS A O 1
ATOM 620 N N . HIS A 1 85 ? -14.141 23.75 7.691 1 98.81 85 HIS A N 1
ATOM 621 C CA . HIS A 1 85 ? -12.883 24.094 7.043 1 98.81 85 HIS A CA 1
ATOM 622 C C . HIS A 1 85 ? -12.109 22.844 6.645 1 98.81 85 HIS A C 1
ATOM 624 O O . HIS A 1 85 ? -12.109 21.844 7.375 1 98.81 85 HIS A O 1
ATOM 630 N N . SER A 1 86 ? -11.445 22.938 5.492 1 98.69 86 SER A N 1
ATOM 631 C CA . SER A 1 86 ? -10.688 21.781 4.996 1 98.69 86 SER A CA 1
ATOM 632 C C . SER A 1 86 ? -9.258 22.172 4.656 1 98.69 86 SER A C 1
ATOM 634 O O . SER A 1 86 ? -9.023 23.219 4.043 1 98.69 86 SER A O 1
ATOM 636 N N . VAL A 1 87 ? -8.312 21.344 5.105 1 98.88 87 VAL A N 1
ATOM 637 C CA . VAL A 1 87 ? -6.883 21.484 4.844 1 98.88 87 VAL A CA 1
ATOM 638 C C . VAL A 1 87 ? -6.348 20.219 4.18 1 98.88 87 VAL A C 1
ATOM 640 O O . VAL A 1 87 ? -6.602 19.109 4.652 1 98.88 87 VAL A O 1
ATOM 643 N N . LEU A 1 88 ? -5.691 20.406 3.027 1 98.94 88 LEU A N 1
ATOM 644 C CA . LEU A 1 88 ? -4.91 19.297 2.488 1 98.94 88 LEU A CA 1
ATOM 645 C C . LEU A 1 88 ? -3.518 19.25 3.107 1 98.94 88 LEU A C 1
ATOM 647 O O . LEU A 1 88 ? -2.719 20.172 2.904 1 98.94 88 LEU A O 1
ATOM 651 N N . PHE A 1 89 ? -3.238 18.234 3.924 1 98.94 89 PHE A N 1
ATOM 652 C CA . PHE A 1 89 ? -1.949 18 4.566 1 98.94 89 PHE A CA 1
ATOM 653 C C . PHE A 1 89 ? -1.062 17.125 3.701 1 98.94 89 PHE A C 1
ATOM 655 O O . PHE A 1 89 ? -1.322 15.922 3.561 1 98.94 89 PHE A O 1
ATOM 662 N N . ASP A 1 90 ? 0.057 17.656 3.051 1 98.94 90 ASP A N 1
ATOM 663 C CA . ASP A 1 90 ? 0.979 16.984 2.135 1 98.94 90 ASP A CA 1
ATOM 664 C C . ASP A 1 90 ? 0.252 16.5 0.883 1 98.94 90 ASP A C 1
ATOM 666 O O . ASP A 1 90 ? -0.977 16.562 0.808 1 98.94 90 ASP A O 1
ATOM 670 N N . ALA A 1 91 ? 1.079 16.062 -0.146 1 98.88 91 ALA A N 1
ATOM 671 C CA . ALA A 1 91 ? 0.456 15.711 -1.417 1 98.88 91 ALA A CA 1
ATOM 672 C C . ALA A 1 91 ? 1.123 14.484 -2.027 1 98.88 91 ALA A C 1
ATOM 674 O O . ALA A 1 91 ? 0.975 14.219 -3.223 1 98.88 91 ALA A O 1
ATOM 675 N N . GLY A 1 92 ? 1.888 13.797 -1.243 1 98.75 92 GLY A N 1
ATOM 676 C CA . GLY A 1 92 ? 2.451 12.531 -1.704 1 98.75 92 GLY A CA 1
ATOM 677 C C . GLY A 1 92 ? 3.607 12.719 -2.668 1 98.75 92 GLY A C 1
ATOM 678 O O . GLY A 1 92 ? 4.125 13.82 -2.824 1 98.75 92 GLY A O 1
ATOM 679 N N . PRO A 1 93 ? 4.027 11.633 -3.314 1 98.69 93 PRO A N 1
ATOM 680 C CA . PRO A 1 93 ? 5.32 11.586 -4.004 1 98.69 93 PRO A CA 1
ATOM 681 C C . PRO A 1 93 ? 5.238 12.086 -5.445 1 98.69 93 PRO A C 1
ATOM 683 O O . PRO A 1 93 ? 6.262 12.422 -6.043 1 98.69 93 PRO A O 1
ATOM 686 N N . GLU A 1 94 ? 4.062 12.086 -6.027 1 98.12 94 GLU A N 1
ATOM 687 C CA . GLU A 1 94 ? 3.939 12.438 -7.438 1 98.12 94 GLU A CA 1
ATOM 688 C C . GLU A 1 94 ? 2.506 12.828 -7.785 1 98.12 94 GLU A C 1
ATOM 690 O O . GLU A 1 94 ? 1.558 12.352 -7.16 1 98.12 94 GLU A O 1
ATOM 695 N N . GLY A 1 95 ? 2.367 13.664 -8.789 1 98.5 95 GLY A N 1
ATOM 696 C CA . GLY A 1 95 ? 1.069 14.18 -9.188 1 98.5 95 GLY A CA 1
ATOM 697 C C . GLY A 1 95 ? 0.155 13.125 -9.773 1 98.5 95 GLY A C 1
ATOM 698 O O . GLY A 1 95 ? -1.053 13.133 -9.531 1 98.5 95 GLY A O 1
ATOM 699 N N . GLU A 1 96 ? 0.662 12.203 -10.5 1 97.81 96 GLU A N 1
ATOM 700 C CA . GLU A 1 96 ? -0.146 11.211 -11.203 1 97.81 96 GLU A CA 1
ATOM 701 C C . GLU A 1 96 ? -0.913 10.328 -10.227 1 97.81 96 GLU A C 1
ATOM 703 O O . GLU A 1 96 ? -2.104 10.062 -10.414 1 97.81 96 GLU A O 1
ATOM 708 N N . ILE A 1 97 ? -0.217 9.836 -9.227 1 98.12 97 ILE A N 1
ATOM 709 C CA . ILE A 1 97 ? -0.886 8.945 -8.281 1 98.12 97 ILE A CA 1
ATOM 710 C C . ILE A 1 97 ? -1.864 9.75 -7.426 1 98.12 97 ILE A C 1
ATOM 712 O O . ILE A 1 97 ? -2.922 9.242 -7.043 1 98.12 97 ILE A O 1
ATOM 716 N N . TRP A 1 98 ? -1.511 10.984 -7.078 1 98.75 98 TRP A N 1
ATOM 717 C CA . TRP A 1 98 ? -2.441 11.836 -6.344 1 98.75 98 TRP A CA 1
ATOM 718 C C . TRP A 1 98 ? -3.736 12.031 -7.129 1 98.75 98 TRP A C 1
ATOM 720 O O . TRP A 1 98 ? -4.828 11.82 -6.594 1 98.75 98 TRP A O 1
ATOM 730 N N . GLU A 1 99 ? -3.617 12.383 -8.375 1 98.69 99 GLU A N 1
ATOM 731 C CA . GLU A 1 99 ? -4.77 12.586 -9.25 1 98.69 99 GLU A CA 1
ATOM 732 C C . GLU A 1 99 ? -5.594 11.312 -9.383 1 98.69 99 GLU A C 1
ATOM 734 O O . GLU A 1 99 ? -6.824 11.352 -9.32 1 98.69 99 GLU A O 1
ATOM 739 N N . ARG A 1 100 ? -4.93 10.234 -9.586 1 98 100 ARG A N 1
ATOM 740 C CA . ARG A 1 100 ? -5.609 8.945 -9.727 1 98 100 ARG A CA 1
ATOM 741 C C . ARG A 1 100 ? -6.473 8.648 -8.508 1 98 100 ARG A C 1
ATOM 743 O O . ARG A 1 100 ? -7.645 8.281 -8.641 1 98 100 ARG A O 1
ATOM 750 N N . ASN A 1 101 ? -5.883 8.758 -7.309 1 98.62 101 ASN A N 1
ATOM 751 C CA . ASN A 1 101 ? -6.609 8.453 -6.082 1 98.62 101 ASN A CA 1
ATOM 752 C C . ASN A 1 101 ? -7.746 9.445 -5.84 1 98.62 101 ASN A C 1
ATOM 754 O O . ASN A 1 101 ? -8.828 9.062 -5.387 1 98.62 101 ASN A O 1
ATOM 758 N N . VAL A 1 102 ? -7.555 10.703 -6.18 1 98.62 102 VAL A N 1
ATOM 759 C CA . VAL A 1 102 ? -8.586 11.727 -6.004 1 98.62 102 VAL A CA 1
ATOM 760 C C . VAL A 1 102 ? -9.766 11.438 -6.93 1 98.62 102 VAL A C 1
ATOM 762 O O . VAL A 1 102 ? -10.922 11.602 -6.539 1 98.62 102 VAL A O 1
ATOM 765 N N . LYS A 1 103 ? -9.492 11.031 -8.141 1 97.62 103 LYS A N 1
ATOM 766 C CA . LYS A 1 103 ? -10.555 10.688 -9.078 1 97.62 103 LYS A CA 1
ATOM 767 C C . LYS A 1 103 ? -11.367 9.5 -8.586 1 97.62 103 LYS A C 1
ATOM 769 O O . LYS A 1 103 ? -12.57 9.406 -8.852 1 97.62 103 LYS A O 1
ATOM 774 N N . ARG A 1 104 ? -10.75 8.586 -7.852 1 97 104 ARG A N 1
ATOM 775 C CA . ARG A 1 104 ? -11.43 7.426 -7.293 1 97 104 ARG A CA 1
ATOM 776 C C . ARG A 1 104 ? -12.227 7.805 -6.047 1 97 104 ARG A C 1
ATOM 778 O O . ARG A 1 104 ? -13.359 7.352 -5.867 1 97 104 ARG A O 1
ATOM 785 N N . LEU A 1 105 ? -11.648 8.688 -5.227 1 97.75 105 LEU A N 1
ATOM 786 C CA . LEU A 1 105 ? -12.227 9.055 -3.941 1 97.75 105 LEU A CA 1
ATOM 787 C C . LEU A 1 105 ? -13.305 10.117 -4.117 1 97.75 105 LEU A C 1
ATOM 789 O O . LEU A 1 105 ? -14.219 10.219 -3.295 1 97.75 105 LEU A O 1
ATOM 793 N N . ARG A 1 106 ? -13.219 11.031 -5.027 1 96.56 106 ARG A N 1
ATOM 794 C CA . ARG A 1 106 ? -14.148 12.086 -5.414 1 96.56 106 ARG A CA 1
ATOM 795 C C . ARG A 1 106 ? -14.414 13.023 -4.246 1 96.56 106 ARG A C 1
ATOM 797 O O . ARG A 1 106 ? -15.57 13.312 -3.926 1 96.56 106 ARG A O 1
ATOM 804 N N . PRO A 1 107 ? -13.336 13.43 -3.57 1 98.06 107 PRO A N 1
ATOM 805 C CA . PRO A 1 107 ? -13.57 14.438 -2.531 1 98.06 107 PRO A CA 1
ATOM 806 C C . PRO A 1 107 ? -14.039 15.773 -3.098 1 98.06 107 PRO A C 1
ATOM 808 O O . PRO A 1 107 ? -13.883 16.031 -4.293 1 98.06 107 PRO A O 1
ATOM 811 N N . GLU A 1 108 ? -14.648 16.609 -2.273 1 97.31 108 GLU A N 1
ATOM 812 C CA . GLU A 1 108 ? -15 17.969 -2.67 1 97.31 108 GLU A CA 1
ATOM 813 C C . GLU A 1 108 ? -13.781 18.875 -2.648 1 97.31 108 GLU A C 1
ATOM 815 O O . GLU A 1 108 ? -13.57 19.625 -1.686 1 97.31 108 GLU A O 1
ATOM 820 N N . LEU A 1 109 ? -13.086 18.938 -3.734 1 98.31 109 LEU A N 1
ATOM 821 C CA . LEU A 1 109 ? -11.82 19.672 -3.801 1 98.31 109 LEU A CA 1
ATOM 822 C C . LEU A 1 109 ? -12.062 21.172 -3.705 1 98.31 109 LEU A C 1
ATOM 824 O O . LEU A 1 109 ? -11.195 21.906 -3.217 1 98.31 109 LEU A O 1
ATOM 828 N N . SER A 1 110 ? -13.25 21.609 -4.141 1 97.88 110 SER A N 1
ATOM 829 C CA . SER A 1 110 ? -13.539 23.047 -4.141 1 97.88 110 SER A CA 1
ATOM 830 C C . SER A 1 110 ? -13.609 23.594 -2.721 1 97.88 110 SER A C 1
ATOM 832 O O . SER A 1 110 ? -13.523 24.812 -2.516 1 97.88 110 SER A O 1
ATOM 834 N N . SER A 1 111 ? -13.781 22.719 -1.78 1 97.06 111 SER A N 1
ATOM 835 C CA . SER A 1 111 ? -13.93 23.156 -0.393 1 97.06 111 SER A CA 1
ATOM 836 C C . SER A 1 111 ? -12.57 23.281 0.293 1 97.06 111 SER A C 1
ATOM 838 O O . SER A 1 111 ? -12.484 23.781 1.412 1 97.06 111 SER A O 1
ATOM 840 N N . VAL A 1 112 ? -11.516 22.844 -0.351 1 98.56 112 VAL A N 1
ATOM 841 C CA . VAL A 1 112 ? -10.188 22.906 0.248 1 98.56 112 VAL A CA 1
ATOM 842 C C . VAL A 1 112 ? -9.711 24.359 0.291 1 98.56 112 VAL A C 1
ATOM 844 O O . VAL A 1 112 ? -9.672 25.031 -0.738 1 98.56 112 VAL A O 1
ATOM 847 N N . GLU A 1 113 ? -9.336 24.812 1.459 1 98.38 113 GLU A N 1
ATOM 848 C CA . GLU A 1 113 ? -9 26.219 1.633 1 98.38 113 GLU A CA 1
ATOM 849 C C . GLU A 1 113 ? -7.492 26.422 1.764 1 98.38 113 GLU A C 1
ATOM 851 O O . GLU A 1 113 ? -6.969 27.484 1.462 1 98.38 113 GLU A O 1
ATOM 856 N N . LEU A 1 114 ? -6.84 25.391 2.234 1 98.81 114 LEU A N 1
ATOM 857 C CA . LEU A 1 114 ? -5.41 25.484 2.51 1 98.81 114 LEU A CA 1
ATOM 858 C C . LEU A 1 114 ? -4.707 24.172 2.178 1 98.81 114 LEU A C 1
ATOM 860 O O . LEU A 1 114 ? -5.215 23.094 2.492 1 98.81 114 LEU A O 1
ATOM 864 N N . VAL A 1 115 ? -3.631 24.266 1.442 1 98.94 115 VAL A N 1
ATOM 865 C CA . VAL A 1 115 ? -2.682 23.172 1.295 1 98.94 115 VAL A CA 1
ATOM 866 C C . VAL A 1 115 ? -1.467 23.406 2.188 1 98.94 115 VAL A C 1
ATOM 868 O O . VAL A 1 115 ? -0.837 24.469 2.115 1 98.94 115 VAL A O 1
ATOM 871 N N . GLN A 1 116 ? -1.163 22.516 3.082 1 98.94 116 GLN A N 1
ATOM 872 C CA . GLN A 1 116 ? -0.034 22.656 3.996 1 98.94 116 GLN A CA 1
ATOM 873 C C . GLN A 1 116 ? 1.008 21.562 3.752 1 98.94 116 GLN A C 1
ATOM 875 O O . GLN A 1 116 ? 0.688 20.375 3.773 1 98.94 116 GLN A O 1
ATOM 880 N N . LEU A 1 117 ? 2.221 21.906 3.457 1 98.94 117 LEU A N 1
ATOM 881 C CA . LEU A 1 117 ? 3.332 20.969 3.369 1 98.94 117 LEU A CA 1
ATOM 882 C C . LEU A 1 117 ? 4.008 20.797 4.727 1 98.94 117 LEU A C 1
ATOM 884 O O . LEU A 1 117 ? 4.375 21.781 5.367 1 98.94 117 LEU A O 1
ATOM 888 N N . SER A 1 118 ? 4.141 19.594 5.141 1 98.88 118 SER A N 1
ATOM 889 C CA . SER A 1 118 ? 4.789 19.328 6.422 1 98.88 118 SER A CA 1
ATOM 890 C C . SER A 1 118 ? 6.27 19.688 6.375 1 98.88 118 SER A C 1
ATOM 892 O O . SER A 1 118 ? 6.77 20.406 7.238 1 98.88 118 SER A O 1
ATOM 894 N N . HIS A 1 119 ? 6.98 19.172 5.395 1 98.81 119 HIS A N 1
ATOM 895 C CA . HIS A 1 119 ? 8.398 19.469 5.191 1 98.81 119 HIS A CA 1
ATOM 896 C C . HIS A 1 119 ? 8.805 19.203 3.746 1 98.81 119 HIS A C 1
ATOM 898 O O . HIS A 1 119 ? 8.086 18.547 2.998 1 98.81 119 HIS A O 1
ATOM 904 N N . TRP A 1 120 ? 9.93 19.781 3.42 1 98.69 120 TRP A N 1
ATOM 905 C CA . TRP A 1 120 ? 10.438 19.609 2.062 1 98.69 120 TRP A CA 1
ATOM 906 C C . TRP A 1 120 ? 11.109 18.25 1.903 1 98.69 120 TRP A C 1
ATOM 908 O O . TRP A 1 120 ? 12.312 18.125 2.145 1 98.69 120 TRP A O 1
ATOM 918 N N . HIS A 1 121 ? 10.398 17.25 1.441 1 98.56 121 HIS A N 1
ATOM 919 C CA . HIS A 1 121 ? 10.766 15.93 0.951 1 98.56 121 HIS A CA 1
ATOM 920 C C . HIS A 1 121 ? 9.859 15.5 -0.195 1 98.56 121 HIS A C 1
ATOM 922 O O . HIS A 1 121 ? 8.641 15.672 -0.125 1 98.56 121 HIS A O 1
ATOM 928 N N . ARG A 1 122 ? 10.414 14.953 -1.142 1 98.19 122 ARG A N 1
ATOM 929 C CA . ARG A 1 122 ? 9.711 14.664 -2.389 1 98.19 122 ARG A CA 1
ATOM 930 C C . ARG A 1 122 ? 8.547 13.711 -2.156 1 98.19 122 ARG A C 1
ATOM 932 O O . ARG A 1 122 ? 7.523 13.797 -2.844 1 98.19 122 ARG A O 1
ATOM 939 N N . ASP A 1 123 ? 8.648 12.836 -1.201 1 98.44 123 ASP A N 1
ATOM 940 C CA . ASP A 1 123 ? 7.559 11.906 -0.916 1 98.44 123 ASP A CA 1
ATOM 941 C C . ASP A 1 123 ? 6.383 12.617 -0.255 1 98.44 123 ASP A C 1
ATOM 943 O O . ASP A 1 123 ? 5.32 12.031 -0.063 1 98.44 123 ASP A O 1
ATOM 947 N N . HIS A 1 124 ? 6.473 13.867 0.075 1 98.81 124 HIS A N 1
ATOM 948 C CA . HIS A 1 124 ? 5.391 14.688 0.608 1 98.81 124 HIS A CA 1
ATOM 949 C C . HIS A 1 124 ? 5.02 15.805 -0.36 1 98.81 124 HIS A C 1
ATOM 951 O O . HIS A 1 124 ? 3.873 16.266 -0.378 1 98.81 124 HIS A O 1
ATOM 957 N N . SER A 1 125 ? 5.98 16.25 -1.104 1 98.88 125 SER A N 1
ATOM 958 C CA . SER A 1 125 ? 5.816 17.469 -1.865 1 98.88 125 SER A CA 1
ATOM 959 C C . SER A 1 125 ? 5.598 17.188 -3.348 1 98.88 125 SER A C 1
ATOM 961 O O . SER A 1 125 ? 5.188 18.062 -4.105 1 98.88 125 SER A O 1
ATOM 963 N N . GLY A 1 126 ? 5.871 15.961 -3.777 1 98.75 126 GLY A N 1
ATOM 964 C CA . GLY A 1 126 ? 5.918 15.641 -5.195 1 98.75 126 GLY A CA 1
ATOM 965 C C . GLY A 1 126 ? 4.594 15.859 -5.902 1 98.75 126 GLY A C 1
ATOM 966 O O . GLY A 1 126 ? 4.562 16.172 -7.094 1 98.75 126 GLY A O 1
ATOM 967 N N . GLY A 1 127 ? 3.521 15.688 -5.18 1 98.81 127 GLY A N 1
ATOM 968 C CA . GLY A 1 127 ? 2.197 15.812 -5.766 1 98.81 127 GLY A CA 1
ATOM 969 C C . GLY A 1 127 ? 1.622 17.203 -5.66 1 98.81 127 GLY A C 1
ATOM 970 O O . GLY A 1 127 ? 0.518 17.469 -6.145 1 98.81 127 GLY A O 1
ATOM 971 N N . LEU A 1 128 ? 2.352 18.203 -5.125 1 98.94 128 LEU A N 1
ATOM 972 C CA . LEU A 1 128 ? 1.803 19.5 -4.746 1 98.94 128 LEU A CA 1
ATOM 973 C C . LEU A 1 128 ? 1.306 20.25 -5.973 1 98.94 128 LEU A C 1
ATOM 975 O O . LEU A 1 128 ? 0.213 20.828 -5.957 1 98.94 128 LEU A O 1
ATOM 979 N N . VAL A 1 129 ? 2.088 20.266 -7 1 98.88 129 VAL A N 1
ATOM 980 C CA . VAL A 1 129 ? 1.723 21.047 -8.172 1 98.88 129 VAL A CA 1
ATOM 981 C C . VAL A 1 129 ? 0.385 20.562 -8.727 1 98.88 129 VAL A C 1
ATOM 983 O O . VAL A 1 129 ? -0.535 21.359 -8.93 1 98.88 129 VAL A O 1
ATOM 986 N N . ARG A 1 130 ? 0.253 19.281 -8.891 1 98.88 130 ARG A N 1
ATOM 987 C CA . ARG A 1 130 ? -0.976 18.719 -9.445 1 98.88 130 ARG A CA 1
ATOM 988 C C . ARG A 1 130 ? -2.146 18.922 -8.492 1 98.88 130 ARG A C 1
ATOM 990 O O . ARG A 1 130 ? -3.262 19.219 -8.922 1 98.88 130 ARG A O 1
ATOM 997 N N . ALA A 1 131 ? -1.917 18.75 -7.195 1 98.94 131 ALA A N 1
ATOM 998 C CA . ALA A 1 131 ? -2.965 18.938 -6.199 1 98.94 131 ALA A CA 1
ATOM 999 C C . ALA A 1 131 ? -3.502 20.375 -6.246 1 98.94 131 ALA A C 1
ATOM 1001 O O . ALA A 1 131 ? -4.715 20.578 -6.285 1 98.94 131 ALA A O 1
ATOM 1002 N N . VAL A 1 132 ? -2.572 21.312 -6.246 1 98.88 132 VAL A N 1
ATOM 1003 C CA . VAL A 1 132 ? -2.959 22.719 -6.27 1 98.88 132 VAL A CA 1
ATOM 1004 C C . VAL A 1 132 ? -3.729 23.031 -7.555 1 98.88 132 VAL A C 1
ATOM 1006 O O . VAL A 1 132 ? -4.758 23.703 -7.523 1 98.88 132 VAL A O 1
ATOM 1009 N N . GLU A 1 133 ? -3.26 22.484 -8.695 1 98.81 133 GLU A N 1
ATOM 1010 C CA . GLU A 1 133 ? -3.949 22.672 -9.969 1 98.81 133 GLU A CA 1
ATOM 1011 C C . GLU A 1 133 ? -5.387 22.172 -9.898 1 98.81 133 GLU A C 1
ATOM 1013 O O . GLU A 1 133 ? -6.316 22.875 -10.297 1 98.81 133 GLU A O 1
ATOM 1018 N N . MET A 1 134 ? -5.559 21.016 -9.406 1 98.75 134 MET A N 1
ATOM 1019 C CA . MET A 1 134 ? -6.875 20.391 -9.383 1 98.75 134 MET A CA 1
ATOM 1020 C C . MET A 1 134 ? -7.809 21.109 -8.414 1 98.75 134 MET A C 1
ATOM 1022 O O . MET A 1 134 ? -9 21.25 -8.688 1 98.75 134 MET A O 1
ATOM 1026 N N . ILE A 1 135 ? -7.27 21.547 -7.254 1 98.75 135 ILE A N 1
ATOM 1027 C CA . ILE A 1 135 ? -8.07 22.281 -6.285 1 98.75 135 ILE A CA 1
ATOM 1028 C C . ILE A 1 135 ? -8.5 23.625 -6.891 1 98.75 135 ILE A C 1
ATOM 1030 O O . ILE A 1 135 ? -9.672 24 -6.801 1 98.75 135 ILE A O 1
ATOM 1034 N N . ALA A 1 136 ? -7.562 24.312 -7.5 1 98.38 136 ALA A N 1
ATOM 1035 C CA . ALA A 1 136 ? -7.867 25.578 -8.148 1 98.38 136 ALA A CA 1
ATOM 1036 C C . ALA A 1 136 ? -8.922 25.406 -9.234 1 98.38 136 ALA A C 1
ATOM 1038 O O . ALA A 1 136 ? -9.844 26.219 -9.352 1 98.38 136 ALA A O 1
ATOM 1039 N N . GLU A 1 137 ? -8.758 24.375 -10.031 1 97.88 137 GLU A N 1
ATOM 1040 C CA . GLU A 1 137 ? -9.719 24.078 -11.094 1 97.88 137 GLU A CA 1
ATOM 1041 C C . GLU A 1 137 ? -11.109 23.812 -10.516 1 97.88 137 GLU A C 1
ATOM 1043 O O . GLU A 1 137 ? -12.109 24.281 -11.062 1 97.88 137 GLU A O 1
ATOM 1048 N N . ALA A 1 138 ? -11.148 23.047 -9.469 1 98.12 138 ALA A N 1
ATOM 1049 C CA . ALA A 1 138 ? -12.414 22.719 -8.82 1 98.12 138 ALA A CA 1
ATOM 1050 C C . ALA A 1 138 ? -13.086 23.984 -8.281 1 98.12 138 ALA A C 1
ATOM 1052 O O . ALA A 1 138 ? -14.305 24.141 -8.391 1 98.12 138 ALA A O 1
ATOM 1053 N N . LYS A 1 139 ? -12.328 24.875 -7.672 1 97.69 139 LYS A N 1
ATOM 1054 C CA . LYS A 1 139 ? -12.844 26.141 -7.164 1 97.69 139 LYS A CA 1
ATOM 1055 C C . LYS A 1 139 ? -13.375 27 -8.297 1 97.69 139 LYS A C 1
ATOM 1057 O O . LYS A 1 139 ? -14.453 27.594 -8.188 1 97.69 139 LYS A O 1
ATOM 1062 N N . LYS A 1 140 ? -12.648 27.062 -9.336 1 97.19 140 LYS A N 1
ATOM 1063 C CA . LYS A 1 140 ? -13.062 27.844 -10.5 1 97.19 140 LYS A CA 1
ATOM 1064 C C . LYS A 1 140 ? -14.383 27.328 -11.062 1 97.19 140 LYS A C 1
ATOM 1066 O O . LYS A 1 140 ? -15.234 28.109 -11.484 1 97.19 140 LYS A O 1
ATOM 1071 N N . ALA A 1 141 ? -14.484 26.047 -11.125 1 96.81 141 ALA A N 1
ATOM 1072 C CA . ALA A 1 141 ? -15.703 25.406 -11.641 1 96.81 141 ALA A CA 1
ATOM 1073 C C . ALA A 1 141 ? -16.922 25.812 -10.812 1 96.81 141 ALA A C 1
ATOM 1075 O O . ALA A 1 141 ? -18.047 25.781 -11.305 1 96.81 141 ALA A O 1
ATOM 1076 N N . LYS A 1 142 ? -16.703 26.234 -9.547 1 96.38 142 LYS A N 1
ATOM 1077 C CA . LYS A 1 142 ? -17.797 26.656 -8.664 1 96.38 142 LYS A CA 1
ATOM 1078 C C . LYS A 1 142 ? -17.891 28.172 -8.609 1 96.38 142 LYS A C 1
ATOM 1080 O O . LYS A 1 142 ? -18.562 28.734 -7.738 1 96.38 142 LYS A O 1
ATOM 1085 N N . GLY A 1 143 ? -17.125 28.828 -9.367 1 94.5 143 GLY A N 1
ATOM 1086 C CA . GLY A 1 143 ? -17.219 30.266 -9.516 1 94.5 143 GLY A CA 1
ATOM 1087 C C . GLY A 1 143 ? -16.266 31.031 -8.617 1 94.5 143 GLY A C 1
ATOM 1088 O O . GLY A 1 143 ? -16.344 32.25 -8.492 1 94.5 143 GLY A O 1
ATOM 1089 N N . HIS A 1 144 ? -15.414 30.266 -7.961 1 90.62 144 HIS A N 1
ATOM 1090 C CA . HIS A 1 144 ? -14.414 30.922 -7.125 1 90.62 144 HIS A CA 1
ATOM 1091 C C . HIS A 1 144 ? -13.125 31.188 -7.902 1 90.62 144 HIS A C 1
ATOM 1093 O O . HIS A 1 144 ? -12.664 30.312 -8.648 1 90.62 144 HIS A O 1
ATOM 1099 N N . THR A 1 145 ? -12.641 32.344 -7.801 1 87.94 145 THR A N 1
ATOM 1100 C CA . THR A 1 145 ? -11.461 32.688 -8.586 1 87.94 145 THR A CA 1
ATOM 1101 C C . THR A 1 145 ? -10.242 32.844 -7.684 1 87.94 145 THR A C 1
ATOM 1103 O O . THR A 1 145 ? -9.125 33.031 -8.164 1 87.94 145 THR A O 1
ATOM 1106 N N . ASP A 1 146 ? -10.438 32.75 -6.445 1 90.56 146 ASP A N 1
ATOM 1107 C CA . ASP A 1 146 ? -9.328 32.938 -5.523 1 90.56 146 ASP A CA 1
ATOM 1108 C C . ASP A 1 146 ? -8.297 31.828 -5.641 1 90.56 146 ASP A C 1
ATOM 1110 O O . ASP A 1 146 ? -8.648 30.688 -5.945 1 90.56 146 ASP A O 1
ATOM 1114 N N . LYS A 1 147 ? -7.094 32.188 -5.453 1 95.62 147 LYS A N 1
ATOM 1115 C CA . LYS A 1 147 ? -6.004 31.203 -5.395 1 95.62 147 LYS A CA 1
ATOM 1116 C C . LYS A 1 147 ? -6.098 30.344 -4.141 1 95.62 147 LYS A C 1
ATOM 1118 O O . LYS A 1 147 ? -6.707 30.75 -3.146 1 95.62 147 LYS A O 1
ATOM 1123 N N . VAL A 1 148 ? -5.547 29.188 -4.301 1 97.06 148 VAL A N 1
ATOM 1124 C CA . VAL A 1 148 ? -5.512 28.266 -3.166 1 97.06 148 VAL A CA 1
ATOM 1125 C C . VAL A 1 148 ? -4.34 28.625 -2.256 1 97.06 148 VAL A C 1
ATOM 1127 O O . VAL A 1 148 ? -3.193 28.688 -2.707 1 97.06 148 VAL A O 1
ATOM 1130 N N . ALA A 1 149 ? -4.602 28.922 -0.958 1 98.69 149 ALA A N 1
ATOM 1131 C CA . ALA A 1 149 ? -3.502 29.188 -0.034 1 98.69 149 ALA A CA 1
ATOM 1132 C C . ALA A 1 149 ? -2.607 27.969 0.111 1 98.69 149 ALA A C 1
ATOM 1134 O O . ALA A 1 149 ? -3.1 26.844 0.228 1 98.69 149 ALA A O 1
ATOM 1135 N N . VAL A 1 150 ? -1.331 28.125 0.008 1 98.94 150 VAL A N 1
ATOM 1136 C CA . VAL A 1 150 ? -0.346 27.078 0.193 1 98.94 150 VAL A CA 1
ATOM 1137 C C . VAL A 1 150 ? 0.647 27.469 1.281 1 98.94 150 VAL A C 1
ATOM 1139 O O . VAL A 1 150 ? 1.434 28.406 1.099 1 98.94 150 VAL A O 1
ATOM 1142 N N . ASP A 1 151 ? 0.566 26.844 2.406 1 98.94 151 ASP A N 1
ATOM 1143 C CA . ASP A 1 151 ? 1.406 27.125 3.566 1 98.94 151 ASP A CA 1
ATOM 1144 C C . ASP A 1 151 ? 2.686 26.297 3.533 1 98.94 151 ASP A C 1
ATOM 1146 O O . ASP A 1 151 ? 2.639 25.078 3.668 1 98.94 151 ASP A O 1
ATOM 1150 N N . LEU A 1 152 ? 3.811 26.922 3.371 1 98.88 152 LEU A N 1
ATOM 1151 C CA . LEU A 1 152 ? 5.105 26.297 3.154 1 98.88 152 LEU A CA 1
ATOM 1152 C C . LEU A 1 152 ? 6.148 26.844 4.121 1 98.88 152 LEU A C 1
ATOM 1154 O O . LEU A 1 152 ? 6.012 27.953 4.621 1 98.88 152 LEU A O 1
ATOM 1158 N N . HIS A 1 153 ? 7.109 26.047 4.453 1 98.81 153 HIS A N 1
ATOM 1159 C CA . HIS A 1 153 ? 8.289 26.562 5.129 1 98.81 153 HIS A CA 1
ATOM 1160 C C . HIS A 1 153 ? 9.172 27.359 4.168 1 98.81 153 HIS A C 1
ATOM 1162 O O . HIS A 1 153 ? 9.375 26.938 3.023 1 98.81 153 HIS A O 1
ATOM 1168 N N . PRO A 1 154 ? 9.742 28.469 4.59 1 98.5 154 PRO A N 1
ATOM 1169 C CA . PRO A 1 154 ? 10.539 29.297 3.674 1 98.5 154 PRO A CA 1
ATOM 1170 C C . PRO A 1 154 ? 11.867 28.641 3.301 1 98.5 154 PRO A C 1
ATOM 1172 O O . PRO A 1 154 ? 12.438 28.953 2.248 1 98.5 154 PRO A O 1
ATOM 1175 N N . ASP A 1 155 ? 12.375 27.781 4.148 1 97.88 155 ASP A N 1
ATOM 1176 C CA . ASP A 1 155 ? 13.695 27.188 3.941 1 97.88 155 ASP A CA 1
ATOM 1177 C C . ASP A 1 155 ? 13.609 25.969 3.014 1 97.88 155 ASP A C 1
ATOM 1179 O O . ASP A 1 155 ? 13.906 24.844 3.422 1 97.88 155 ASP A O 1
ATOM 1183 N N . ARG A 1 156 ? 13.344 26.219 1.72 1 97.88 156 ARG A N 1
ATOM 1184 C CA . ARG A 1 156 ? 13.297 25.172 0.706 1 97.88 156 ARG A CA 1
ATOM 1185 C C . ARG A 1 156 ? 14.695 24.812 0.223 1 97.88 156 ARG A C 1
ATOM 1187 O O . ARG A 1 156 ? 15.422 25.672 -0.296 1 97.88 156 ARG A O 1
ATOM 1194 N N . PRO A 1 157 ? 15.094 23.625 0.362 1 97.38 157 PRO A N 1
ATOM 1195 C CA . PRO A 1 157 ? 16.391 23.25 -0.185 1 97.38 157 PRO A CA 1
ATOM 1196 C C . PRO A 1 157 ? 16.391 23.156 -1.709 1 97.38 157 PRO A C 1
ATOM 1198 O O . PRO A 1 157 ? 15.344 22.922 -2.314 1 97.38 157 PRO A O 1
ATOM 1201 N N . ASP A 1 158 ? 17.609 23.344 -2.254 1 97.56 158 ASP A N 1
ATOM 1202 C CA . ASP A 1 158 ? 17.719 23.078 -3.686 1 97.56 158 ASP A CA 1
ATOM 1203 C C . ASP A 1 158 ? 17.469 21.609 -4 1 97.56 158 ASP A C 1
ATOM 1205 O O . ASP A 1 158 ? 16.719 21.297 -4.93 1 97.56 158 ASP A O 1
ATOM 1209 N N . TYR A 1 159 ? 18.109 20.797 -3.289 1 97.81 159 TYR A N 1
ATOM 1210 C CA . TYR A 1 159 ? 17.875 19.359 -3.318 1 97.81 159 TYR A CA 1
ATOM 1211 C C . TYR A 1 159 ? 18.094 18.734 -1.941 1 97.81 159 TYR A C 1
ATOM 1213 O O . TYR A 1 159 ? 18.922 19.219 -1.161 1 97.81 159 TYR A O 1
ATOM 1221 N N . ARG A 1 160 ? 17.359 17.75 -1.683 1 97.75 160 ARG A N 1
ATOM 1222 C CA . ARG A 1 160 ? 17.688 16.844 -0.585 1 97.75 160 ARG A CA 1
ATOM 1223 C C . ARG A 1 160 ? 18.156 15.492 -1.111 1 97.75 160 ARG A C 1
ATOM 1225 O O . ARG A 1 160 ? 17.984 15.188 -2.293 1 97.75 160 ARG A O 1
ATOM 1232 N N . GLY A 1 161 ? 18.812 14.789 -0.356 1 96.81 161 GLY A N 1
ATOM 1233 C CA . GLY A 1 161 ? 19.297 13.445 -0.631 1 96.81 161 GLY A CA 1
ATOM 1234 C C . GLY A 1 161 ? 19.781 12.719 0.612 1 96.81 161 GLY A C 1
ATOM 1235 O O . GLY A 1 161 ? 19.375 13.047 1.727 1 96.81 161 GLY A O 1
ATOM 1236 N N . PHE A 1 162 ? 20.422 11.633 0.379 1 96.25 162 PHE A N 1
ATOM 1237 C CA . PHE A 1 162 ? 20.953 10.875 1.512 1 96.25 162 PHE A CA 1
ATOM 1238 C C . PHE A 1 162 ? 22.281 10.227 1.161 1 96.25 162 PHE A C 1
ATOM 1240 O O . PHE A 1 162 ? 22.578 10 -0.014 1 96.25 162 PHE A O 1
ATOM 1247 N N . ALA A 1 163 ? 23.047 10.023 2.16 1 95.31 163 ALA A N 1
ATOM 1248 C CA . ALA A 1 163 ? 24.328 9.328 2.012 1 95.31 163 ALA A CA 1
ATOM 1249 C C . ALA A 1 163 ? 24.156 7.828 2.23 1 95.31 163 ALA A C 1
ATOM 1251 O O . ALA A 1 163 ? 23.484 7.402 3.172 1 95.31 163 ALA A O 1
ATOM 1252 N N . LEU A 1 164 ? 24.609 7.035 1.337 1 91.81 164 LEU A N 1
ATOM 1253 C CA . LEU A 1 164 ? 24.766 5.59 1.445 1 91.81 164 LEU A CA 1
ATOM 1254 C C . LEU A 1 164 ? 26.234 5.191 1.41 1 91.81 164 LEU A C 1
ATOM 1256 O O . LEU A 1 164 ? 26.781 4.922 0.339 1 91.81 164 LEU A O 1
ATOM 1260 N N . GLY A 1 165 ? 26.828 5 2.574 1 88.75 165 GLY A N 1
ATOM 1261 C CA . GLY A 1 165 ? 28.281 4.91 2.6 1 88.75 165 GLY A CA 1
ATOM 1262 C C . GLY A 1 165 ? 28.969 6.137 2.025 1 88.75 165 GLY A C 1
ATOM 1263 O O . GLY A 1 165 ? 28.656 7.266 2.418 1 88.75 165 GLY A O 1
ATOM 1264 N N . PRO A 1 166 ? 29.891 5.895 1.119 1 88.88 166 PRO A N 1
ATOM 1265 C CA . PRO A 1 166 ? 30.594 7.027 0.519 1 88.88 166 PRO A CA 1
ATOM 1266 C C . PRO A 1 166 ? 29.797 7.707 -0.587 1 88.88 166 PRO A C 1
ATOM 1268 O O . PRO A 1 166 ? 30.203 8.75 -1.102 1 88.88 166 PRO A O 1
ATOM 1271 N N . ASN A 1 167 ? 28.672 7.137 -0.888 1 91.5 167 ASN A N 1
ATOM 1272 C CA . ASN A 1 167 ? 27.891 7.645 -2.01 1 91.5 167 ASN A CA 1
ATOM 1273 C C . ASN A 1 167 ? 26.781 8.586 -1.543 1 91.5 167 ASN A C 1
ATOM 1275 O O . ASN A 1 167 ? 26.156 8.352 -0.513 1 91.5 167 ASN A O 1
ATOM 1279 N N . ILE A 1 168 ? 26.688 9.68 -2.23 1 95.38 168 ILE A N 1
ATOM 1280 C CA . ILE A 1 168 ? 25.562 10.57 -2.018 1 95.38 168 ILE A CA 1
ATOM 1281 C C . ILE A 1 168 ? 24.531 10.383 -3.133 1 95.38 168 ILE A C 1
ATOM 1283 O O . ILE A 1 168 ? 24.875 10.398 -4.316 1 95.38 168 ILE A O 1
ATOM 1287 N N . VAL A 1 169 ? 23.281 10.125 -2.777 1 96.69 169 VAL A N 1
ATOM 1288 C CA . VAL A 1 169 ? 22.172 9.984 -3.711 1 96.69 169 VAL A CA 1
ATOM 1289 C C . VAL A 1 169 ? 21.219 11.164 -3.555 1 96.69 169 VAL A C 1
ATOM 1291 O O . VAL A 1 169 ? 20.797 11.492 -2.439 1 96.69 169 VAL A O 1
ATOM 1294 N N . SER A 1 170 ? 20.922 11.844 -4.676 1 97.5 170 SER A N 1
ATOM 1295 C CA . SER A 1 170 ? 20 12.984 -4.664 1 97.5 170 SER A CA 1
ATOM 1296 C C . SER A 1 170 ? 18.562 12.531 -4.805 1 97.5 170 SER A C 1
ATOM 1298 O O . SER A 1 170 ? 18.281 11.523 -5.457 1 97.5 170 SER A O 1
ATOM 1300 N N . PHE A 1 171 ? 17.609 13.25 -4.211 1 97.12 171 PHE A N 1
ATOM 1301 C CA . PHE A 1 171 ? 16.219 13.211 -4.621 1 97.12 171 PHE A CA 1
ATOM 1302 C C . PHE A 1 171 ? 15.945 14.219 -5.734 1 97.12 171 PHE A C 1
ATOM 1304 O O . PHE A 1 171 ? 16.828 15.023 -6.066 1 97.12 171 PHE A O 1
ATOM 1311 N N . GLN A 1 172 ? 14.766 14.125 -6.336 1 96.5 172 GLN A N 1
ATOM 1312 C CA . GLN A 1 172 ? 14.305 15.18 -7.219 1 96.5 172 GLN A CA 1
ATOM 1313 C C . GLN A 1 172 ? 14.102 16.484 -6.453 1 96.5 172 GLN A C 1
ATOM 1315 O O . GLN A 1 172 ? 13.891 16.484 -5.242 1 96.5 172 GLN A O 1
ATOM 1320 N N . ALA A 1 173 ? 14.203 17.562 -7.191 1 97.12 173 ALA A N 1
ATOM 1321 C CA . ALA A 1 173 ? 13.891 18.844 -6.562 1 97.12 173 ALA A CA 1
ATOM 1322 C C . ALA A 1 173 ? 12.43 18.906 -6.137 1 97.12 173 ALA A C 1
ATOM 1324 O O . ALA A 1 173 ? 11.547 18.453 -6.859 1 97.12 173 ALA A O 1
ATOM 1325 N N . ASP A 1 174 ? 12.195 19.469 -4.957 1 98.44 174 ASP A N 1
ATOM 1326 C CA . ASP A 1 174 ? 10.828 19.812 -4.582 1 98.44 174 ASP A CA 1
ATOM 1327 C C . ASP A 1 174 ? 10.266 20.906 -5.488 1 98.44 174 ASP A C 1
ATOM 1329 O O . ASP A 1 174 ? 11.023 21.641 -6.133 1 98.44 174 ASP A O 1
ATOM 1333 N N . PRO A 1 175 ? 8.938 20.953 -5.602 1 98.69 175 PRO A N 1
ATOM 1334 C CA . PRO A 1 175 ? 8.367 22.062 -6.391 1 98.69 175 PRO A CA 1
ATOM 1335 C C . PRO A 1 175 ? 8.828 23.422 -5.902 1 98.69 175 PRO A C 1
ATOM 1337 O O . PRO A 1 175 ? 8.938 23.656 -4.695 1 98.69 175 PRO A O 1
ATOM 1340 N N . THR A 1 176 ? 9.062 24.312 -6.852 1 98.56 176 THR A N 1
ATOM 1341 C CA . THR A 1 176 ? 9.445 25.672 -6.488 1 98.56 176 THR A CA 1
ATOM 1342 C C . THR A 1 176 ? 8.219 26.5 -6.117 1 98.56 176 THR A C 1
ATOM 1344 O O . THR A 1 176 ? 7.086 26.109 -6.422 1 98.56 176 THR A O 1
ATOM 1347 N N . PHE A 1 177 ? 8.531 27.641 -5.441 1 98.69 177 PHE A N 1
ATOM 1348 C CA . PHE A 1 177 ? 7.453 28.578 -5.141 1 98.69 177 PHE A CA 1
ATOM 1349 C C . PHE A 1 177 ? 6.773 29.047 -6.422 1 98.69 177 PHE A C 1
ATOM 1351 O O . PHE A 1 177 ? 5.547 29.156 -6.477 1 98.69 177 PHE A O 1
ATOM 1358 N N . GLU A 1 178 ? 7.531 29.266 -7.445 1 98.56 178 GLU A N 1
ATOM 1359 C CA . GLU A 1 178 ? 7.023 29.75 -8.719 1 98.56 178 GLU A CA 1
ATOM 1360 C C . GLU A 1 178 ? 6.125 28.719 -9.391 1 98.56 178 GLU A C 1
ATOM 1362 O O . GLU A 1 178 ? 5.086 29.062 -9.961 1 98.56 178 GLU A O 1
ATOM 1367 N N . GLU A 1 179 ? 6.523 27.484 -9.352 1 98.75 179 GLU A N 1
ATOM 1368 C CA . GLU A 1 179 ? 5.711 26.422 -9.922 1 98.75 179 GLU A CA 1
ATOM 1369 C C . GLU A 1 179 ? 4.359 26.312 -9.227 1 98.75 179 GLU A C 1
ATOM 1371 O O . GLU A 1 179 ? 3.332 26.125 -9.883 1 98.75 179 GLU A O 1
ATOM 1376 N N . LEU A 1 180 ? 4.383 26.453 -7.918 1 98.81 180 LEU A N 1
ATOM 1377 C CA . LEU A 1 180 ? 3.148 26.344 -7.145 1 98.81 180 LEU A CA 1
ATOM 1378 C C . LEU A 1 180 ? 2.25 27.547 -7.395 1 98.81 180 LEU A C 1
ATOM 1380 O O . LEU A 1 180 ? 1.026 27.422 -7.469 1 98.81 180 LEU A O 1
ATOM 1384 N N . GLU A 1 181 ? 2.865 28.719 -7.543 1 98.56 181 GLU A N 1
ATOM 1385 C CA . GLU A 1 181 ? 2.092 29.906 -7.902 1 98.56 181 GLU A CA 1
ATOM 1386 C C . GLU A 1 181 ? 1.446 29.75 -9.281 1 98.56 181 GLU A C 1
ATOM 1388 O O . GLU A 1 181 ? 0.272 30.078 -9.461 1 98.56 181 GLU A O 1
ATOM 1393 N N . ALA A 1 182 ? 2.223 29.281 -10.18 1 98.44 182 ALA A N 1
ATOM 1394 C CA . ALA A 1 182 ? 1.739 29.078 -11.547 1 98.44 182 ALA A CA 1
ATOM 1395 C C . ALA A 1 182 ? 0.595 28.062 -11.578 1 98.44 182 ALA A C 1
ATOM 1397 O O . ALA A 1 182 ? -0.285 28.141 -12.438 1 98.44 182 ALA A O 1
ATOM 1398 N N . ALA A 1 183 ? 0.568 27.203 -10.602 1 98.38 183 ALA A N 1
ATOM 1399 C CA . ALA A 1 183 ? -0.448 26.156 -10.539 1 98.38 183 ALA A CA 1
ATOM 1400 C C . ALA A 1 183 ? -1.745 26.703 -9.93 1 98.38 183 ALA A C 1
ATOM 1402 O O . ALA A 1 183 ? -2.764 26 -9.922 1 98.38 183 ALA A O 1
ATOM 1403 N N . GLY A 1 184 ? -1.702 27.891 -9.406 1 98.31 184 GLY A N 1
ATOM 1404 C CA . GLY A 1 184 ? -2.887 28.484 -8.812 1 98.31 184 GLY A CA 1
ATOM 1405 C C . GLY A 1 184 ? -2.768 28.672 -7.309 1 98.31 184 GLY A C 1
ATOM 1406 O O . GLY A 1 184 ? -3.758 28.953 -6.633 1 98.31 184 GLY A O 1
ATOM 1407 N N . GLY A 1 185 ? -1.556 28.547 -6.785 1 98.56 185 GLY A N 1
ATOM 1408 C CA . GLY A 1 185 ? -1.339 28.688 -5.355 1 98.56 185 GLY A CA 1
ATOM 1409 C C . GLY A 1 185 ? -1.038 30.109 -4.926 1 98.56 185 GLY A C 1
ATOM 1410 O O . GLY A 1 185 ? -0.383 30.859 -5.656 1 98.56 185 GLY A O 1
ATOM 1411 N N . ALA A 1 186 ? -1.564 30.531 -3.82 1 98.75 186 ALA A N 1
ATOM 1412 C CA . ALA A 1 186 ? -1.104 31.703 -3.08 1 98.75 186 ALA A CA 1
ATOM 1413 C C . ALA A 1 186 ? -0.117 31.312 -1.986 1 98.75 186 ALA A C 1
ATOM 1415 O O . ALA A 1 186 ? -0.52 30.859 -0.912 1 98.75 186 ALA A O 1
ATOM 1416 N N . ILE A 1 187 ? 1.1 31.594 -2.264 1 98.62 187 ILE A N 1
ATOM 1417 C CA . ILE A 1 187 ? 2.168 31.047 -1.428 1 98.62 187 ILE A CA 1
ATOM 1418 C C . ILE A 1 187 ? 2.242 31.828 -0.119 1 98.62 187 ILE A C 1
ATOM 1420 O O . ILE A 1 187 ? 2.281 33.062 -0.128 1 98.62 187 ILE A O 1
ATOM 1424 N N . GLN A 1 188 ? 2.191 31.125 0.941 1 98.69 188 GLN A N 1
ATOM 1425 C CA . GLN A 1 188 ? 2.432 31.656 2.281 1 98.69 188 GLN A CA 1
ATOM 1426 C C . GLN A 1 188 ? 3.615 30.953 2.943 1 98.69 188 GLN A C 1
ATOM 1428 O O . GLN A 1 188 ? 3.629 29.719 3.061 1 98.69 188 GLN A O 1
ATOM 1433 N N . LYS A 1 189 ? 4.555 31.719 3.371 1 98.56 189 LYS A N 1
ATOM 1434 C CA . LYS A 1 189 ? 5.754 31.156 3.979 1 98.56 189 LYS A CA 1
ATOM 1435 C C . LYS A 1 189 ? 5.781 31.406 5.484 1 98.56 189 LYS A C 1
ATOM 1437 O O . LYS A 1 189 ? 5.758 32.562 5.926 1 98.56 189 LYS A O 1
ATOM 1442 N N . HIS A 1 190 ? 5.777 30.375 6.238 1 98.12 190 HIS A N 1
ATOM 1443 C CA . HIS A 1 190 ? 5.789 30.484 7.695 1 98.12 190 HIS A CA 1
ATOM 1444 C C . HIS A 1 190 ? 6.762 29.484 8.32 1 98.12 190 HIS A C 1
ATOM 1446 O O . HIS A 1 190 ? 6.793 28.328 7.93 1 98.12 190 HIS A O 1
ATOM 1452 N N . ASP A 1 191 ? 7.57 29.906 9.234 1 97.25 191 ASP A N 1
ATOM 1453 C CA . ASP A 1 191 ? 8.406 29.016 10.023 1 97.25 191 ASP A CA 1
ATOM 1454 C C . ASP A 1 191 ? 8.008 29.047 11.5 1 97.25 191 ASP A C 1
ATOM 1456 O O . ASP A 1 191 ? 8.508 28.266 12.297 1 97.25 191 ASP A O 1
ATOM 1460 N N . GLU A 1 192 ? 7.082 29.938 11.828 1 97.5 192 GLU A N 1
ATOM 1461 C CA . GLU A 1 192 ? 6.578 30.047 13.195 1 97.5 192 GLU A CA 1
ATOM 1462 C C . GLU A 1 192 ? 5.195 29.406 13.328 1 97.5 192 GLU A C 1
ATOM 1464 O O . GLU A 1 192 ? 4.449 29.328 12.344 1 97.5 192 GLU A O 1
ATOM 1469 N N . ALA A 1 193 ? 4.891 29.031 14.562 1 98 193 ALA A N 1
ATOM 1470 C CA . ALA A 1 193 ? 3.572 28.469 14.844 1 98 193 ALA A CA 1
ATOM 1471 C C . ALA A 1 193 ? 2.469 29.484 14.57 1 98 193 ALA A C 1
ATOM 1473 O O . ALA A 1 193 ? 2.621 30.672 14.883 1 98 193 ALA A O 1
ATOM 1474 N N . HIS A 1 194 ? 1.39 29.078 14.008 1 97.88 194 HIS A N 1
ATOM 1475 C CA . HIS A 1 194 ? 0.25 29.953 13.75 1 97.88 194 HIS A CA 1
ATOM 1476 C C . HIS A 1 194 ? -1.027 29.141 13.547 1 97.88 194 HIS A C 1
ATOM 1478 O O . HIS A 1 194 ? -0.97 27.953 13.227 1 97.88 194 HIS A O 1
ATOM 1484 N N . THR A 1 195 ? -2.156 29.734 13.828 1 97.94 195 THR A N 1
ATOM 1485 C CA . THR A 1 195 ? -3.451 29.109 13.57 1 97.94 195 THR A CA 1
ATOM 1486 C C . THR A 1 195 ? -4.023 29.578 12.234 1 97.94 195 THR A C 1
ATOM 1488 O O . THR A 1 195 ? -3.633 30.625 11.719 1 97.94 195 THR A O 1
ATOM 1491 N N . VAL A 1 196 ? -4.82 28.75 11.68 1 98.25 196 VAL A N 1
ATOM 1492 C CA . VAL A 1 196 ? -5.402 29.078 10.383 1 98.25 196 VAL A CA 1
ATOM 1493 C C . VAL A 1 196 ? -6.887 28.703 10.375 1 98.25 196 VAL A C 1
ATOM 1495 O O . VAL A 1 196 ? -7.348 27.953 11.234 1 98.25 196 VAL A O 1
ATOM 1498 N N . LEU A 1 197 ? -7.598 29.312 9.383 1 98.38 197 LEU A N 1
ATOM 1499 C CA . LEU A 1 197 ? -8.984 28.953 9.094 1 98.38 197 LEU A CA 1
ATOM 1500 C C . LEU A 1 197 ? -9.852 29.094 10.344 1 98.38 197 LEU A C 1
ATOM 1502 O O . LEU A 1 197 ? -10.406 28.094 10.82 1 98.38 197 LEU A O 1
ATOM 1506 N N . ASP A 1 198 ? -9.984 30.328 10.875 1 98 198 ASP A N 1
ATOM 1507 C CA . ASP A 1 198 ? -10.781 30.672 12.047 1 98 198 ASP A CA 1
ATOM 1508 C C . ASP A 1 198 ? -10.273 29.953 13.289 1 98 198 ASP A C 1
ATOM 1510 O O . ASP A 1 198 ? -11.07 29.531 14.141 1 98 198 ASP A O 1
ATOM 1514 N N . ASN A 1 199 ? -9.008 29.625 13.281 1 98.12 199 ASN A N 1
ATOM 1515 C CA . ASN A 1 199 ? -8.32 29.016 14.414 1 98.12 199 ASN A CA 1
ATOM 1516 C C . ASN A 1 199 ? -8.773 27.562 14.625 1 98.12 199 ASN A C 1
ATOM 1518 O O . ASN A 1 199 ? -8.695 27.047 15.742 1 98.12 199 ASN A O 1
ATOM 1522 N N . PHE A 1 200 ? -9.258 26.938 13.547 1 98.62 200 PHE A N 1
ATOM 1523 C CA . PHE A 1 200 ? -9.625 25.531 13.625 1 98.62 200 PHE A CA 1
ATOM 1524 C C . PHE A 1 200 ? -8.383 24.656 13.68 1 98.62 200 PHE A C 1
ATOM 1526 O O . PHE A 1 200 ? -8.43 23.531 14.211 1 98.62 200 PHE A O 1
ATOM 1533 N N . PHE A 1 201 ? -7.32 25.172 13.07 1 98.69 201 PHE A N 1
ATOM 1534 C CA . PHE A 1 201 ? -6.102 24.375 12.93 1 98.69 201 PHE A CA 1
ATOM 1535 C C . PHE A 1 201 ? -4.887 25.172 13.414 1 98.69 201 PHE A C 1
ATOM 1537 O O . PHE A 1 201 ? -4.809 26.375 13.219 1 98.69 201 PHE A O 1
ATOM 1544 N N . LEU A 1 202 ? -3.992 24.406 14.016 1 98.5 202 LEU A N 1
ATOM 1545 C CA . LEU A 1 202 ? -2.691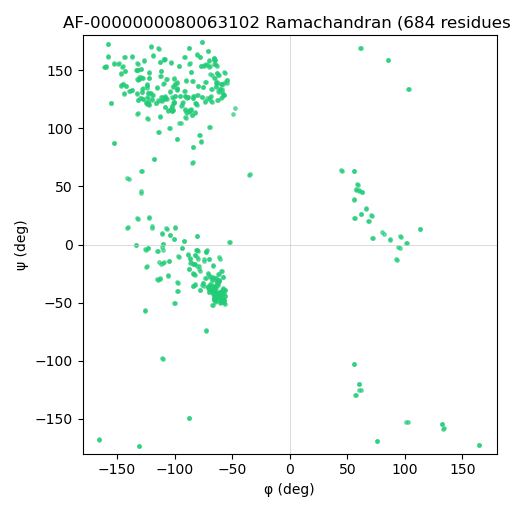 24.953 14.398 1 98.5 202 LEU A CA 1
ATOM 1546 C C . LEU A 1 202 ? -1.574 24.281 13.602 1 98.5 202 LEU A C 1
ATOM 1548 O O . LEU A 1 202 ? -1.507 23.062 13.523 1 98.5 202 LEU A O 1
ATOM 1552 N N . ILE A 1 203 ? -0.759 25.031 12.914 1 98.69 203 ILE A N 1
ATOM 1553 C CA . ILE A 1 203 ? 0.463 24.578 12.258 1 98.69 203 ILE A CA 1
ATOM 1554 C C . ILE A 1 203 ? 1.672 24.922 13.125 1 98.69 203 ILE A C 1
ATOM 1556 O O . ILE A 1 203 ? 1.84 26.078 13.531 1 98.69 203 ILE A O 1
ATOM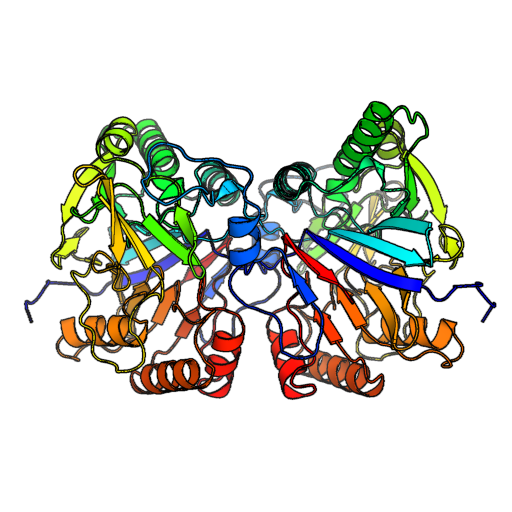 1560 N N . SER A 1 204 ? 2.443 24 13.375 1 98.44 204 SER A N 1
ATOM 1561 C CA . SER A 1 204 ? 3.555 24.219 14.297 1 98.44 204 SER A CA 1
ATOM 1562 C C . SER A 1 204 ? 4.691 24.969 13.625 1 98.44 204 SER A C 1
ATOM 1564 O O . SER A 1 204 ? 4.703 25.125 12.398 1 98.44 204 SER A O 1
ATOM 1566 N N . GLY A 1 205 ? 5.586 25.562 14.414 1 97.56 205 GLY A N 1
ATOM 1567 C CA . GLY A 1 205 ? 6.918 25.938 13.969 1 97.56 205 GLY A CA 1
ATOM 1568 C C . GLY A 1 205 ? 7.938 24.828 14.125 1 97.56 205 GLY A C 1
ATOM 1569 O O . GLY A 1 205 ? 7.605 23.641 13.984 1 97.56 205 GLY A O 1
ATOM 1570 N N . GLU A 1 206 ? 9.125 25.188 14.352 1 97.44 206 GLU A N 1
ATOM 1571 C CA . GLU A 1 206 ? 10.172 24.203 14.562 1 97.44 206 GLU A CA 1
ATOM 1572 C C . GLU A 1 206 ? 9.852 23.312 15.758 1 97.44 206 GLU A C 1
ATOM 1574 O O . GLU A 1 206 ? 9.367 23.781 16.781 1 97.44 206 GLU A O 1
ATOM 1579 N N . ILE A 1 207 ? 10.07 22.078 15.656 1 98.12 207 ILE A N 1
ATOM 1580 C CA . ILE A 1 207 ? 9.766 21.094 16.703 1 98.12 207 ILE A CA 1
ATOM 1581 C C . ILE A 1 207 ? 11.008 20.875 17.562 1 98.12 207 ILE A C 1
ATOM 1583 O O . ILE A 1 207 ? 12.031 20.391 17.078 1 98.12 207 ILE A O 1
ATOM 1587 N N . PRO A 1 208 ? 10.914 21.141 18.812 1 97.12 208 PRO A N 1
ATOM 1588 C CA . PRO A 1 208 ? 12.062 20.922 19.688 1 97.12 208 PRO A CA 1
ATOM 1589 C C . PRO A 1 208 ? 12.438 19.453 19.828 1 97.12 208 PRO A C 1
ATOM 1591 O O . PRO A 1 208 ? 11.562 18.594 19.859 1 97.12 208 PRO A O 1
ATOM 1594 N N . ARG A 1 209 ? 13.695 19.234 19.906 1 97.12 209 ARG A N 1
ATOM 1595 C CA . ARG A 1 209 ? 14.211 17.891 20.172 1 97.12 209 ARG A CA 1
ATOM 1596 C C . ARG A 1 209 ? 14.383 17.641 21.656 1 97.12 209 ARG A C 1
ATOM 1598 O O . ARG A 1 209 ? 15.242 18.25 22.297 1 97.12 209 ARG A O 1
ATOM 1605 N N . GLN A 1 210 ? 13.633 16.719 22.141 1 96.44 210 GLN A N 1
ATOM 1606 C CA . GLN A 1 210 ? 13.594 16.562 23.594 1 96.44 210 GLN A CA 1
ATOM 1607 C C . GLN A 1 210 ? 13.945 15.125 24 1 96.44 210 GLN A C 1
ATOM 1609 O O . GLN A 1 210 ? 14 14.805 25.188 1 96.44 210 GLN A O 1
ATOM 1614 N N . THR A 1 211 ? 14.125 14.258 23.062 1 96.88 211 THR A N 1
ATOM 1615 C CA . THR A 1 211 ? 14.453 12.867 23.375 1 96.88 211 THR A CA 1
ATOM 1616 C C . THR A 1 211 ? 15.875 12.539 22.922 1 96.88 211 THR A C 1
ATOM 1618 O O . THR A 1 211 ? 16.406 13.188 22.031 1 96.88 211 THR A O 1
ATOM 1621 N N . ALA A 1 212 ? 16.5 11.531 23.516 1 95.44 212 ALA A N 1
ATOM 1622 C CA . ALA A 1 212 ? 17.859 11.109 23.188 1 95.44 212 ALA A CA 1
ATOM 1623 C C . ALA A 1 212 ? 17.875 10.203 21.953 1 95.44 212 ALA A C 1
ATOM 1625 O O . ALA A 1 212 ? 18.906 10.039 21.312 1 95.44 212 ALA A O 1
ATOM 1626 N N . TYR A 1 213 ? 16.75 9.672 21.578 1 95.94 213 TYR A N 1
ATOM 1627 C CA . TYR A 1 213 ? 16.734 8.602 20.578 1 95.94 213 TYR A CA 1
ATOM 1628 C C . TYR A 1 213 ? 16.062 9.078 19.297 1 95.94 213 TYR A C 1
ATOM 1630 O O . TYR A 1 213 ? 16.156 8.422 18.25 1 95.94 213 TYR A O 1
ATOM 1638 N N . GLU A 1 214 ? 15.336 10.172 19.297 1 96.31 214 GLU A N 1
ATOM 1639 C CA . GLU A 1 214 ? 14.734 10.742 18.094 1 96.31 214 GLU A CA 1
ATOM 1640 C C . GLU A 1 214 ? 15.594 11.875 17.531 1 96.31 214 GLU A C 1
ATOM 1642 O O . GLU A 1 214 ? 15.375 13.039 17.859 1 96.31 214 GLU A O 1
ATOM 1647 N N . ASN A 1 215 ? 16.5 11.578 16.656 1 91.69 215 ASN A N 1
ATOM 1648 C CA . ASN A 1 215 ? 17.547 12.523 16.312 1 91.69 215 ASN A CA 1
ATOM 1649 C C . ASN A 1 215 ? 17.5 12.883 14.828 1 91.69 215 ASN A C 1
ATOM 1651 O O . ASN A 1 215 ? 18.469 13.422 14.281 1 91.69 215 ASN A O 1
ATOM 1655 N N . GLY A 1 216 ? 16.438 12.586 14.211 1 95.94 216 GLY A N 1
ATOM 1656 C CA . GLY A 1 216 ? 16.328 12.938 12.797 1 95.94 216 GLY A CA 1
ATOM 1657 C C . GLY A 1 216 ? 16.578 11.758 11.875 1 95.94 216 GLY A C 1
ATOM 1658 O O . GLY A 1 216 ? 16.172 10.625 12.18 1 95.94 216 GLY A O 1
ATOM 1659 N N . ILE A 1 217 ? 17.047 11.992 10.672 1 95.88 217 ILE A N 1
ATOM 1660 C CA . ILE A 1 217 ? 17.281 10.953 9.68 1 95.88 217 ILE A CA 1
ATOM 1661 C C . ILE A 1 217 ? 18.781 10.805 9.422 1 95.88 217 ILE A C 1
ATOM 1663 O O . ILE A 1 217 ? 19.406 11.68 8.805 1 95.88 217 ILE A O 1
ATOM 1667 N N . LYS A 1 218 ? 19.375 9.703 9.836 1 93.44 218 LYS A N 1
ATOM 1668 C CA . LYS A 1 218 ? 20.797 9.461 9.656 1 93.44 218 LYS A CA 1
ATOM 1669 C C . LYS A 1 218 ? 21.172 9.469 8.172 1 93.44 218 LYS A C 1
ATOM 1671 O O . LYS A 1 218 ? 20.516 8.82 7.359 1 93.44 218 LYS A O 1
ATOM 1676 N N . GLY A 1 219 ? 22.125 10.266 7.863 1 95.75 219 GLY A N 1
ATOM 1677 C CA . GLY A 1 219 ? 22.609 10.312 6.492 1 95.75 219 GLY A CA 1
ATOM 1678 C C . GLY A 1 219 ? 21.828 11.281 5.621 1 95.75 219 GLY A C 1
ATOM 1679 O O . GLY A 1 219 ? 22.109 11.406 4.426 1 95.75 219 GLY A O 1
ATOM 1680 N N . GLY A 1 220 ? 20.891 12.031 6.176 1 97.12 220 GLY A N 1
ATOM 1681 C CA . GLY A 1 220 ? 20.203 13.055 5.418 1 97.12 220 GLY A CA 1
ATOM 1682 C C . GLY A 1 220 ? 21.109 14.172 4.953 1 97.12 220 GLY A C 1
ATOM 1683 O O . GLY A 1 220 ? 22 14.594 5.684 1 97.12 220 GLY A O 1
ATOM 1684 N N . MET A 1 221 ? 20.938 14.562 3.701 1 97.62 221 MET A N 1
ATOM 1685 C CA . MET A 1 221 ? 21.797 15.57 3.1 1 97.62 221 MET A CA 1
ATOM 1686 C C . MET A 1 221 ? 20.984 16.641 2.389 1 97.62 221 MET A C 1
ATOM 1688 O O . MET A 1 221 ? 19.828 16.422 2.035 1 97.62 221 MET A O 1
ATOM 1692 N N . ARG A 1 222 ? 21.516 17.75 2.256 1 97.62 222 ARG A N 1
ATOM 1693 C CA . ARG A 1 222 ? 20.969 18.844 1.458 1 97.62 222 ARG A CA 1
ATOM 1694 C C . ARG A 1 222 ? 22.047 19.438 0.543 1 97.62 222 ARG A C 1
ATOM 1696 O O . ARG A 1 222 ? 23.219 19.5 0.913 1 97.62 222 ARG A O 1
ATOM 1703 N N . PHE A 1 223 ? 21.672 19.812 -0.687 1 97.75 223 PHE A N 1
ATOM 1704 C CA . PHE A 1 223 ? 22.562 20.422 -1.666 1 97.75 223 PHE A CA 1
ATOM 1705 C C . PHE A 1 223 ? 22.406 21.938 -1.666 1 97.75 223 PHE A C 1
ATOM 1707 O O . PHE A 1 223 ? 21.297 22.453 -1.618 1 97.75 223 PHE A O 1
ATOM 1714 N N . ASP A 1 224 ? 23.5 22.578 -1.654 1 95.69 224 ASP A N 1
ATOM 1715 C CA . ASP A 1 224 ? 23.531 24.031 -1.825 1 95.69 224 ASP A CA 1
ATOM 1716 C C . ASP A 1 224 ? 24.047 24.406 -3.209 1 95.69 224 ASP A C 1
ATOM 1718 O O . ASP A 1 224 ? 25.219 24.188 -3.521 1 95.69 224 ASP A O 1
ATOM 1722 N N . GLU A 1 225 ? 23.188 25 -3.926 1 94.62 225 GLU A N 1
ATOM 1723 C CA . GLU A 1 225 ? 23.516 25.312 -5.309 1 94.62 225 GLU A CA 1
ATOM 1724 C C . GLU A 1 225 ? 24.625 26.359 -5.379 1 94.62 225 GLU A C 1
ATOM 1726 O O . GLU A 1 225 ? 25.453 26.344 -6.297 1 94.62 225 GLU A O 1
ATOM 1731 N N . GLU A 1 226 ? 24.625 27.297 -4.5 1 94.19 226 GLU A N 1
ATOM 1732 C CA . GLU A 1 226 ? 25.656 28.344 -4.5 1 94.19 226 GLU A CA 1
ATOM 1733 C C . GLU A 1 226 ? 27.031 27.766 -4.16 1 94.19 226 GLU A C 1
ATOM 1735 O O . GLU A 1 226 ? 28.031 28.094 -4.797 1 94.19 226 GLU A O 1
ATOM 1740 N N . GLU A 1 227 ? 27.062 26.891 -3.252 1 94.38 227 GLU A N 1
ATOM 1741 C CA . GLU A 1 227 ? 28.312 26.266 -2.834 1 94.38 227 GLU A CA 1
ATOM 1742 C C . GLU A 1 227 ? 28.641 25.062 -3.699 1 94.38 227 GLU A C 1
ATOM 1744 O O . GLU A 1 227 ? 29.781 24.578 -3.703 1 94.38 227 GLU A O 1
ATOM 1749 N N . LYS A 1 228 ? 27.672 24.625 -4.391 1 93.81 228 LYS A N 1
ATOM 1750 C CA . LYS A 1 228 ? 27.797 23.438 -5.242 1 93.81 228 LYS A CA 1
ATOM 1751 C C . LYS A 1 228 ? 28.281 22.234 -4.445 1 93.81 228 LYS A C 1
ATOM 1753 O O . LYS A 1 228 ? 29.188 21.531 -4.879 1 93.81 228 LYS A O 1
ATOM 1758 N N . ASP A 1 229 ? 27.797 22.141 -3.254 1 95.94 229 ASP A N 1
ATOM 1759 C CA . ASP A 1 229 ? 28.234 21.078 -2.365 1 95.94 229 ASP A CA 1
ATOM 1760 C C . ASP A 1 229 ? 27.078 20.562 -1.504 1 95.94 229 ASP A C 1
ATOM 1762 O O . ASP A 1 229 ? 26.031 21.203 -1.431 1 95.94 229 ASP A O 1
ATOM 1766 N N . TRP A 1 230 ? 27.297 19.344 -0.959 1 97.19 230 TRP A N 1
ATOM 1767 C CA . TRP A 1 230 ? 26.328 18.703 -0.077 1 97.19 230 TRP A CA 1
ATOM 1768 C C . TRP A 1 230 ? 26.734 18.875 1.385 1 97.19 230 TRP A C 1
ATOM 1770 O O . TRP A 1 230 ? 27.922 18.797 1.725 1 97.19 230 TRP A O 1
ATOM 1780 N N . PHE A 1 231 ? 25.75 19.047 2.184 1 96.94 231 PHE A N 1
ATOM 1781 C CA . PHE A 1 231 ? 25.953 19.188 3.621 1 96.94 231 PHE A CA 1
ATOM 1782 C C . PHE A 1 231 ? 24.969 18.297 4.391 1 96.94 231 PHE A C 1
ATOM 1784 O O . PHE A 1 231 ? 23.875 18.016 3.914 1 96.94 231 PHE A O 1
ATOM 1791 N N . SER A 1 232 ? 25.453 17.875 5.547 1 96.94 232 SER A N 1
ATOM 1792 C CA . SER A 1 232 ? 24.562 17.109 6.402 1 96.94 232 SER A CA 1
ATOM 1793 C C . SER A 1 232 ? 23.312 17.906 6.762 1 96.94 232 SER A C 1
ATOM 1795 O O . SER A 1 232 ? 23.391 19.094 7.059 1 96.94 232 SER A O 1
ATOM 1797 N N . ASP A 1 233 ? 22.203 17.344 6.645 1 97.44 233 ASP A N 1
ATOM 1798 C CA . ASP A 1 233 ? 20.906 17.922 7.008 1 97.44 233 ASP A CA 1
ATOM 1799 C C . ASP A 1 233 ? 20.016 16.891 7.668 1 97.44 233 ASP A C 1
ATOM 1801 O O . ASP A 1 233 ? 18.891 16.656 7.223 1 97.44 233 ASP A O 1
ATOM 1805 N N . GLU A 1 234 ? 20.438 16.281 8.703 1 97.31 234 GLU A N 1
ATOM 1806 C CA . GLU A 1 234 ? 19.766 15.141 9.344 1 97.31 234 GLU A CA 1
ATOM 1807 C C . GLU A 1 234 ? 18.594 15.602 10.211 1 97.31 234 GLU A C 1
ATOM 1809 O O . GLU A 1 234 ? 17.688 14.828 10.492 1 97.31 234 GLU A O 1
ATOM 1814 N N . HIS A 1 235 ? 18.562 16.844 10.562 1 96.81 235 HIS A N 1
ATOM 1815 C CA . HIS A 1 235 ? 17.562 17.312 11.508 1 96.81 235 HIS A CA 1
ATOM 1816 C C . HIS A 1 235 ? 16.234 17.609 10.812 1 96.81 235 HIS A C 1
ATOM 1818 O O . HIS A 1 235 ? 15.18 17.578 11.445 1 96.81 235 HIS A O 1
ATOM 1824 N N . ILE A 1 236 ? 16.297 17.906 9.547 1 97.81 236 ILE A N 1
ATOM 1825 C CA . ILE A 1 236 ? 15.117 18.297 8.789 1 97.81 236 ILE A CA 1
ATOM 1826 C C . ILE A 1 236 ? 14.297 19.297 9.594 1 97.81 236 ILE A C 1
ATOM 1828 O O . ILE A 1 236 ? 13.117 19.078 9.867 1 97.81 236 ILE A O 1
ATOM 1832 N N . SER A 1 237 ? 14.852 20.422 9.852 1 97.56 237 SER A N 1
ATOM 1833 C CA . SER A 1 237 ? 14.336 21.375 10.828 1 97.56 237 SER A CA 1
ATOM 1834 C C . SER A 1 237 ? 13.102 22.109 10.297 1 97.56 237 SER A C 1
ATOM 1836 O O . SER A 1 237 ? 12.391 22.766 11.047 1 97.56 237 SER A O 1
ATOM 1838 N N . ASP A 1 238 ? 12.867 21.969 9.016 1 98.38 238 ASP A N 1
ATOM 1839 C CA . ASP A 1 238 ? 11.727 22.672 8.414 1 98.38 238 ASP A CA 1
ATOM 1840 C C . ASP A 1 238 ? 10.43 21.906 8.656 1 98.38 238 ASP A C 1
ATOM 1842 O O . ASP A 1 238 ? 9.344 22.391 8.32 1 98.38 238 ASP A O 1
ATOM 1846 N N . GLU A 1 239 ? 10.469 20.734 9.25 1 98.56 239 GLU A N 1
ATOM 1847 C CA . GLU A 1 239 ? 9.258 19.938 9.438 1 98.56 239 GLU A CA 1
ATOM 1848 C C . GLU A 1 239 ? 8.312 20.594 10.438 1 98.56 239 GLU A C 1
ATOM 1850 O O . GLU A 1 239 ? 8.742 21.062 11.484 1 98.56 239 GLU A O 1
ATOM 1855 N N . ARG A 1 240 ? 7.055 20.656 10.094 1 98.62 240 ARG A N 1
ATOM 1856 C CA . ARG A 1 240 ? 5.953 21.172 10.898 1 98.62 240 ARG A CA 1
ATOM 1857 C C . ARG A 1 240 ? 4.773 20.203 10.898 1 98.62 240 ARG A C 1
ATOM 1859 O O . ARG A 1 240 ? 4.574 19.453 9.945 1 98.62 240 ARG A O 1
ATOM 1866 N N . PHE A 1 241 ? 4.027 20.219 11.977 1 98.81 241 PHE A N 1
ATOM 1867 C CA . PHE A 1 241 ? 2.855 19.344 12.055 1 98.81 241 PHE A CA 1
ATOM 1868 C C . PHE A 1 241 ? 1.573 20.172 12.094 1 98.81 241 PHE A C 1
ATOM 1870 O O . PHE A 1 241 ? 1.622 21.406 12.133 1 98.81 241 PHE A O 1
ATOM 1877 N N . LEU A 1 242 ? 0.412 19.531 11.938 1 98.88 242 LEU A N 1
ATOM 1878 C CA . LEU A 1 242 ? -0.934 20.094 11.984 1 98.88 242 LEU A CA 1
ATOM 1879 C C . LEU A 1 242 ? -1.718 19.531 13.164 1 98.88 242 LEU A C 1
ATOM 1881 O O . LEU A 1 242 ? -1.668 18.328 13.422 1 98.88 242 LEU A O 1
ATOM 1885 N N . VAL A 1 243 ? -2.428 20.422 13.914 1 98.69 243 VAL A N 1
ATOM 1886 C CA . VAL A 1 243 ? -3.178 19.969 15.078 1 98.69 243 VAL A CA 1
ATOM 1887 C C . VAL A 1 243 ? -4.598 20.516 15.031 1 98.69 243 VAL A C 1
ATOM 1889 O O . VAL A 1 243 ? -4.809 21.656 14.609 1 98.69 243 VAL A O 1
ATOM 1892 N N . CYS A 1 244 ? -5.508 19.734 15.438 1 98.38 244 CYS A N 1
ATOM 1893 C CA . CYS A 1 244 ? -6.879 20.141 15.727 1 98.38 244 CYS A CA 1
ATOM 1894 C C . CYS A 1 244 ? -7.246 19.797 17.172 1 98.38 244 CYS A C 1
ATOM 1896 O O . CYS A 1 244 ? -6.711 18.859 17.75 1 98.38 244 CYS A O 1
ATOM 1898 N N . ASN A 1 245 ? -8.078 20.609 17.719 1 98.38 245 ASN A N 1
ATOM 1899 C CA . ASN A 1 245 ? -8.602 20.375 19.062 1 98.38 245 ASN A CA 1
ATOM 1900 C C . ASN A 1 245 ? -10.047 19.875 19.031 1 98.38 245 ASN A C 1
ATOM 1902 O O . ASN A 1 245 ? -10.977 20.672 18.859 1 98.38 245 ASN A O 1
ATOM 1906 N N . LEU A 1 246 ? -10.203 18.578 19.188 1 98.5 246 LEU A N 1
ATOM 1907 C CA . LEU A 1 246 ? -11.523 17.969 19.109 1 98.5 246 LEU A CA 1
ATOM 1908 C C . LEU A 1 246 ? -12.25 18.062 20.453 1 98.5 246 LEU A C 1
ATOM 1910 O O . LEU A 1 246 ? -11.727 17.625 21.484 1 98.5 246 LEU A O 1
ATOM 1914 N N . LYS A 1 247 ? -13.438 18.562 20.406 1 98.12 247 LYS A N 1
ATOM 1915 C CA . LYS A 1 247 ? -14.234 18.797 21.609 1 98.12 247 LYS A CA 1
ATOM 1916 C C . LYS A 1 247 ? -14.438 17.5 22.391 1 98.12 247 LYS A C 1
ATOM 1918 O O . LYS A 1 247 ? -14.781 16.469 21.828 1 98.12 247 LYS A O 1
ATOM 1923 N N . ASP A 1 248 ? -14.141 17.547 23.75 1 97.38 248 ASP A N 1
ATOM 1924 C CA . ASP A 1 248 ? -14.367 16.484 24.734 1 97.38 248 ASP A CA 1
ATOM 1925 C C . ASP A 1 248 ? -13.398 15.328 24.531 1 97.38 248 ASP A C 1
ATOM 1927 O O . ASP A 1 248 ? -13.516 14.297 25.188 1 97.38 248 ASP A O 1
ATOM 1931 N N . LYS A 1 249 ? -12.453 15.406 23.672 1 97.88 249 LYS A N 1
ATOM 1932 C CA . LYS A 1 249 ? -11.5 14.328 23.422 1 97.88 249 LYS A CA 1
ATOM 1933 C C . LYS A 1 249 ? -10.062 14.828 23.562 1 97.88 249 LYS A C 1
ATOM 1935 O O . LYS A 1 249 ? -9.281 14.281 24.344 1 97.88 249 LYS A O 1
ATOM 1940 N N . GLY A 1 250 ? -9.75 15.859 22.766 1 98.38 250 GLY A N 1
ATOM 1941 C CA . GLY A 1 250 ? -8.398 16.406 22.844 1 98.38 250 GLY A CA 1
ATOM 1942 C C . GLY A 1 250 ? -7.758 16.641 21.5 1 98.38 250 GLY A C 1
ATOM 1943 O O . GLY A 1 250 ? -8.453 16.781 20.484 1 98.38 250 GLY A O 1
ATOM 1944 N N . LEU A 1 251 ? -6.414 16.688 21.5 1 98.56 251 LEU A N 1
ATOM 1945 C CA . LEU A 1 251 ? -5.652 17.078 20.312 1 98.56 251 LEU A CA 1
ATOM 1946 C C . LEU A 1 251 ? -5.531 15.906 19.344 1 98.56 251 LEU A C 1
ATOM 1948 O O . LEU A 1 251 ? -5.211 14.781 19.75 1 98.56 251 LEU A O 1
ATOM 1952 N N . VAL A 1 252 ? -5.871 16.156 18.125 1 98.81 252 VAL A N 1
ATOM 1953 C CA . VAL A 1 252 ? -5.527 15.258 17.031 1 98.81 252 VAL A CA 1
ATOM 1954 C C . VAL A 1 252 ? -4.332 15.812 16.25 1 98.81 252 VAL A C 1
ATOM 1956 O O . VAL A 1 252 ? -4.422 16.891 15.648 1 98.81 252 VAL A O 1
ATOM 1959 N N . LEU A 1 253 ? -3.266 15.094 16.312 1 98.88 253 LEU A N 1
ATOM 1960 C CA . LEU A 1 253 ? -1.998 15.516 15.719 1 98.88 253 LEU A CA 1
ATOM 1961 C C . LEU A 1 253 ? -1.768 14.828 14.375 1 98.88 253 LEU A C 1
ATOM 1963 O O . LEU A 1 253 ? -1.802 13.594 14.289 1 98.88 253 LEU A O 1
ATOM 1967 N N . PHE A 1 254 ? -1.591 15.602 13.305 1 98.94 254 PHE A N 1
ATOM 1968 C CA . PHE A 1 254 ? -1.151 15.109 12 1 98.94 254 PHE A CA 1
ATOM 1969 C C . PHE A 1 254 ? 0.323 15.422 11.773 1 98.94 254 PHE A C 1
ATOM 1971 O O . PHE A 1 254 ? 0.722 16.594 11.758 1 98.94 254 PHE A O 1
ATOM 1978 N N . THR A 1 255 ? 1.115 14.406 11.602 1 98.88 255 THR A N 1
ATOM 1979 C CA . THR A 1 255 ? 2.547 14.578 11.383 1 98.88 255 THR A CA 1
ATOM 1980 C C . THR A 1 255 ? 2.973 13.938 10.062 1 98.88 255 THR A C 1
ATOM 1982 O O . THR A 1 255 ? 2.375 12.953 9.625 1 98.88 255 THR A O 1
ATOM 1985 N N . GLY A 1 256 ? 3.904 14.539 9.344 1 98.5 256 GLY A N 1
ATOM 1986 C CA . GLY A 1 256 ? 4.344 14.047 8.047 1 98.5 256 GLY A CA 1
ATOM 1987 C C . GLY A 1 256 ? 5.195 12.797 8.141 1 98.5 256 GLY A C 1
ATOM 1988 O O . GLY A 1 256 ? 4.684 11.68 7.996 1 98.5 256 GLY A O 1
ATOM 1989 N N . CYS A 1 257 ? 6.375 12.922 8.562 1 98.19 257 CYS A N 1
ATOM 1990 C CA . CYS A 1 257 ? 7.32 11.82 8.688 1 98.19 257 CYS A CA 1
ATOM 1991 C C . CYS A 1 257 ? 7.871 11.734 10.109 1 98.19 257 CYS A C 1
ATOM 1993 O O . CYS A 1 257 ? 8.383 10.695 10.523 1 98.19 257 CYS A O 1
ATOM 1995 N N . SER A 1 258 ? 7.723 12.875 10.82 1 98.5 258 SER A N 1
ATOM 1996 C CA . SER A 1 258 ? 8.258 12.977 12.172 1 98.5 258 SER A CA 1
ATOM 1997 C C . SER A 1 258 ? 9.766 12.75 12.188 1 98.5 258 SER A C 1
ATOM 1999 O O . SER A 1 258 ? 10.266 11.93 12.953 1 98.5 258 SER A O 1
ATOM 2001 N N . HIS A 1 259 ? 10.43 13.453 11.367 1 98.25 259 HIS A N 1
ATOM 2002 C CA . HIS A 1 259 ? 11.891 13.406 11.453 1 98.25 259 HIS A CA 1
ATOM 2003 C C . HIS A 1 259 ? 12.375 13.938 12.797 1 98.25 259 HIS A C 1
ATOM 2005 O O . HIS A 1 259 ? 13.391 13.469 13.32 1 98.25 259 HIS A O 1
ATOM 2011 N N . ALA A 1 260 ? 11.648 14.898 13.328 1 97.94 260 ALA A N 1
ATOM 2012 C CA . ALA A 1 260 ? 11.969 15.414 14.656 1 97.94 260 ALA A CA 1
ATOM 2013 C C . ALA A 1 260 ? 11.648 14.383 15.734 1 97.94 260 ALA A C 1
ATOM 2015 O O . ALA A 1 260 ? 12.055 14.539 16.891 1 97.94 260 ALA A O 1
ATOM 2016 N N . GLY A 1 261 ? 10.945 13.359 15.375 1 98.31 261 GLY A N 1
ATOM 2017 C CA . GLY A 1 261 ? 10.484 12.359 16.328 1 98.31 261 GLY A CA 1
ATOM 2018 C C . GLY A 1 261 ? 9.016 12.5 16.672 1 98.31 261 GLY A C 1
ATOM 2019 O O . GLY A 1 261 ? 8.555 13.586 17.016 1 98.31 261 GLY A O 1
ATOM 2020 N N . VAL A 1 262 ? 8.289 11.375 16.656 1 98.88 262 VAL A N 1
ATOM 2021 C CA . VAL A 1 262 ? 6.848 11.422 16.891 1 98.88 262 VAL A CA 1
ATOM 2022 C C . VAL A 1 262 ? 6.578 11.789 18.359 1 98.88 262 VAL A C 1
ATOM 2024 O O . VAL A 1 262 ? 5.598 12.469 18.656 1 98.88 262 VAL A O 1
ATOM 2027 N N . VAL A 1 263 ? 7.414 11.352 19.266 1 98.88 263 VAL A N 1
ATOM 2028 C CA . VAL A 1 263 ? 7.277 11.727 20.672 1 98.88 263 VAL A CA 1
ATOM 2029 C C . VAL A 1 263 ? 7.512 13.234 20.828 1 98.88 263 VAL A C 1
ATOM 2031 O O . VAL A 1 263 ? 6.754 13.914 21.516 1 98.88 263 VAL A O 1
ATOM 2034 N N . ASN A 1 264 ? 8.562 13.75 20.172 1 98.81 264 ASN A N 1
ATOM 2035 C CA . ASN A 1 264 ? 8.828 15.188 20.219 1 98.81 264 ASN A CA 1
ATOM 2036 C C . ASN A 1 264 ? 7.676 15.992 19.641 1 98.81 264 ASN A C 1
ATOM 2038 O O . ASN A 1 264 ? 7.293 17.031 20.188 1 98.81 264 ASN A O 1
ATOM 2042 N N . CYS A 1 265 ? 7.133 15.547 18.5 1 98.75 265 CYS A N 1
ATOM 2043 C CA . CYS A 1 265 ? 5.965 16.188 17.906 1 98.75 265 CYS A CA 1
ATOM 2044 C C . CYS A 1 265 ? 4.801 16.219 18.891 1 98.75 265 CYS A C 1
ATOM 2046 O O . CYS A 1 265 ? 4.184 17.266 19.109 1 98.75 265 CYS A O 1
ATOM 2048 N N . SER A 1 266 ? 4.547 15.086 19.5 1 98.81 266 SER A N 1
ATOM 2049 C CA . SER A 1 266 ? 3.416 14.93 20.406 1 98.81 266 SER A CA 1
ATOM 2050 C C . SER A 1 266 ? 3.584 15.789 21.656 1 98.81 266 SER A C 1
ATOM 2052 O O . SER A 1 266 ? 2.65 16.484 22.078 1 98.81 266 SER A O 1
ATOM 2054 N N . ARG A 1 267 ? 4.75 15.75 22.25 1 98.38 267 ARG A N 1
ATOM 2055 C CA . ARG A 1 267 ? 5.027 16.578 23.406 1 98.38 267 ARG A CA 1
ATOM 2056 C C . ARG A 1 267 ? 4.875 18.062 23.078 1 98.38 267 ARG A C 1
ATOM 2058 O O . ARG A 1 267 ? 4.285 18.828 23.859 1 98.38 267 ARG A O 1
ATOM 2065 N N . HIS A 1 268 ? 5.453 18.406 21.922 1 98 268 HIS A N 1
ATOM 2066 C CA . HIS A 1 268 ? 5.375 19.812 21.5 1 98 268 HIS A CA 1
ATOM 2067 C C . HIS A 1 268 ? 3.926 20.25 21.328 1 98 268 HIS A C 1
ATOM 2069 O O . HIS A 1 268 ? 3.568 21.375 21.719 1 98 268 HIS A O 1
ATOM 2075 N N . ALA A 1 269 ? 3.096 19.406 20.75 1 97.81 269 ALA A N 1
ATOM 2076 C CA . ALA A 1 269 ? 1.674 19.703 20.594 1 97.81 269 ALA A CA 1
ATOM 2077 C C . ALA A 1 269 ? 1.003 19.922 21.953 1 97.81 269 ALA A C 1
ATOM 2079 O O . ALA A 1 269 ? 0.307 20.922 22.141 1 97.81 269 ALA A O 1
ATOM 2080 N N . VAL A 1 270 ? 1.235 19.031 22.906 1 97.12 270 VAL A N 1
ATOM 2081 C CA . VAL A 1 270 ? 0.619 19.109 24.219 1 97.12 270 VAL A CA 1
ATOM 2082 C C . VAL A 1 270 ? 1.142 20.328 24.969 1 97.12 270 VAL A C 1
ATOM 2084 O O . VAL A 1 270 ? 0.37 21.047 25.609 1 97.12 270 VAL A O 1
ATOM 2087 N N . GLU A 1 271 ? 2.406 20.562 24.844 1 94.88 271 GLU A N 1
ATOM 2088 C CA . GLU A 1 271 ? 3.045 21.672 25.547 1 94.88 271 GLU A CA 1
ATOM 2089 C C . GLU A 1 271 ? 2.555 23.016 25 1 94.88 271 GLU A C 1
ATOM 2091 O O . GLU A 1 271 ? 2.535 24 25.719 1 94.88 271 GLU A O 1
ATOM 2096 N N . SER A 1 272 ? 2.217 22.969 23.719 1 92.5 272 SER A N 1
ATOM 2097 C CA . SER A 1 272 ? 1.698 24.188 23.109 1 92.5 272 SER A CA 1
ATOM 2098 C C . SER A 1 272 ? 0.418 24.656 23.797 1 92.5 272 SER A C 1
ATOM 2100 O O . SER A 1 272 ? 0.003 25.797 23.656 1 92.5 272 SER A O 1
ATOM 2102 N N . PHE A 1 273 ? -0.172 23.797 24.641 1 92.25 273 PHE A N 1
ATOM 2103 C CA . PHE A 1 273 ? -1.377 24.125 25.391 1 92.25 273 PHE A CA 1
ATOM 2104 C C . PHE A 1 273 ? -1.137 23.984 26.891 1 92.25 273 PHE A C 1
ATOM 2106 O O . PHE A 1 273 ? -2.062 23.688 27.641 1 92.25 273 PHE A O 1
ATOM 2113 N N . ASP A 1 274 ? 0.037 24.078 27.25 1 91.69 274 ASP A N 1
ATOM 2114 C CA . ASP A 1 274 ? 0.475 24.031 28.641 1 91.69 274 ASP A CA 1
ATOM 2115 C C . ASP A 1 274 ? 0.006 22.75 29.328 1 91.69 274 ASP A C 1
ATOM 2117 O O . ASP A 1 274 ? -0.309 22.75 30.516 1 91.69 274 ASP A O 1
ATOM 2121 N N . GLY A 1 275 ? -0.256 21.781 28.547 1 90.5 275 GLY A N 1
ATOM 2122 C CA . GLY A 1 275 ? -0.677 20.484 29.062 1 90.5 275 GLY A CA 1
ATOM 2123 C C . GLY A 1 275 ? -2.146 20.453 29.438 1 90.5 275 GLY A C 1
ATOM 2124 O O . GLY A 1 275 ? -2.613 19.469 30.031 1 90.5 275 GLY A O 1
ATOM 2125 N N . SER A 1 276 ? -2.885 21.375 29.109 1 92.56 276 SER A N 1
ATOM 2126 C CA . SER A 1 276 ? -4.277 21.484 29.531 1 92.56 276 SER A CA 1
ATOM 2127 C C . SER A 1 276 ? -5.199 20.672 28.625 1 92.56 276 SER A C 1
ATOM 2129 O O . SER A 1 276 ? -6.348 20.406 28.984 1 92.56 276 SER A O 1
ATOM 2131 N N . VAL A 1 277 ? -4.797 20.438 27.469 1 95.81 277 VAL A N 1
ATOM 2132 C CA . VAL A 1 277 ? -5.562 19.625 26.516 1 95.81 277 VAL A CA 1
ATOM 2133 C C . VAL A 1 277 ? -4.836 18.312 26.266 1 95.81 277 VAL A C 1
ATOM 2135 O O . VAL A 1 277 ? -3.654 18.297 25.922 1 95.81 277 VAL A O 1
ATOM 2138 N N . PRO A 1 278 ? -5.469 17.172 26.484 1 97.31 278 PRO A N 1
ATOM 2139 C CA . PRO A 1 278 ? -4.801 15.875 26.312 1 97.31 278 PRO A CA 1
ATOM 2140 C C . PRO A 1 278 ? -4.605 15.508 24.844 1 97.31 278 PRO A C 1
ATOM 2142 O O . PRO A 1 278 ? -5.324 16.016 23.969 1 97.31 278 PRO A O 1
ATOM 2145 N N . LEU A 1 279 ? -3.611 14.703 24.594 1 98.31 279 LEU A N 1
ATOM 2146 C CA . LEU A 1 279 ? -3.412 14.102 23.266 1 98.31 279 LEU A CA 1
ATOM 2147 C C . LEU A 1 279 ? -4.438 13.008 23.016 1 98.31 279 LEU A C 1
ATOM 2149 O O . LEU A 1 279 ? -4.586 12.086 23.828 1 98.31 279 LEU A O 1
ATOM 2153 N N . TYR A 1 280 ? -5.188 13.125 21.953 1 98.5 280 TYR A N 1
ATOM 2154 C CA . TYR A 1 280 ? -6.211 12.133 21.656 1 98.5 280 TYR A CA 1
ATOM 2155 C C . TYR A 1 280 ? -5.723 11.148 20.594 1 98.5 280 TYR A C 1
ATOM 2157 O O . TYR A 1 280 ? -5.844 9.938 20.766 1 98.5 280 TYR A O 1
ATOM 2165 N N . ALA A 1 281 ? -5.199 11.695 19.469 1 98.75 281 ALA A N 1
ATOM 2166 C CA . ALA A 1 281 ? -4.797 10.844 18.344 1 98.75 281 ALA A CA 1
ATOM 2167 C C . ALA A 1 281 ? -3.537 11.383 17.672 1 98.75 281 ALA A C 1
ATOM 2169 O O . ALA A 1 281 ? -3.295 12.586 17.672 1 98.75 281 ALA A O 1
ATOM 2170 N N . VAL A 1 282 ? -2.75 10.508 17.141 1 98.88 282 VAL A N 1
ATOM 2171 C CA . VAL A 1 282 ? -1.591 10.836 16.328 1 98.88 282 VAL A CA 1
ATOM 2172 C C . VAL A 1 282 ? -1.691 10.125 14.977 1 98.88 282 VAL A C 1
ATOM 2174 O O . VAL A 1 282 ? -1.793 8.898 14.922 1 98.88 282 VAL A O 1
ATOM 2177 N N . VAL A 1 283 ? -1.685 10.891 13.867 1 98.81 283 VAL A N 1
ATOM 2178 C CA . VAL A 1 283 ? -1.877 10.359 12.523 1 98.81 283 VAL A CA 1
ATOM 2179 C C . VAL A 1 283 ? -0.682 10.727 11.641 1 98.81 283 VAL A C 1
ATOM 2181 O O . VAL A 1 283 ? -0.268 11.883 11.602 1 98.81 283 VAL A O 1
ATOM 2184 N N . GLY A 1 284 ? -0.13 9.727 10.953 1 98.62 284 GLY A N 1
ATOM 2185 C CA . GLY A 1 284 ? 0.9 10.023 9.977 1 98.62 284 GLY A CA 1
ATOM 2186 C C . GLY A 1 284 ? 2.121 9.133 10.102 1 98.62 284 GLY A C 1
ATOM 2187 O O . GLY A 1 284 ? 2.004 7.957 10.438 1 98.62 284 GLY A O 1
ATOM 2188 N N . GLY A 1 285 ? 3.271 9.633 9.648 1 98.56 285 GLY A N 1
ATOM 2189 C CA . GLY A 1 285 ? 4.512 8.875 9.758 1 98.56 285 GLY A CA 1
ATOM 2190 C C . GLY A 1 285 ? 5.195 9.055 11.102 1 98.56 285 GLY A C 1
ATOM 2191 O O . GLY A 1 285 ? 5.281 10.164 11.617 1 98.56 285 GLY A O 1
ATOM 2192 N N . PHE A 1 286 ? 5.746 7.957 11.609 1 98.69 286 PHE A N 1
ATOM 2193 C CA . PHE A 1 286 ? 6.355 8.008 12.938 1 98.69 286 PHE A CA 1
ATOM 2194 C C . PHE A 1 286 ? 7.871 7.891 12.844 1 98.69 286 PHE A C 1
ATOM 2196 O O . PHE A 1 286 ? 8.562 7.91 13.859 1 98.69 286 PHE A O 1
ATOM 2203 N N . HIS A 1 287 ? 8.414 7.781 11.68 1 97.81 287 HIS A N 1
ATOM 2204 C CA . HIS A 1 287 ? 9.844 7.734 11.414 1 97.81 287 HIS A CA 1
ATOM 2205 C C . HIS A 1 287 ? 10.508 6.578 12.156 1 97.81 287 HIS A C 1
ATOM 2207 O O . HIS A 1 287 ? 11.555 6.758 12.781 1 97.81 287 HIS A O 1
ATOM 2213 N N . LEU A 1 288 ? 9.898 5.348 12.07 1 97.88 288 LEU A N 1
ATOM 2214 C CA . LEU A 1 288 ? 10.406 4.266 12.906 1 97.88 288 LEU A CA 1
ATOM 2215 C C . LEU A 1 288 ? 10.82 3.068 12.055 1 97.88 288 LEU A C 1
ATOM 2217 O O . LEU A 1 288 ? 11.375 2.1 12.57 1 97.88 288 LEU A O 1
ATOM 2221 N N . ALA A 1 289 ? 10.633 3.104 10.766 1 95.56 289 ALA A N 1
ATOM 2222 C CA . ALA A 1 289 ? 10.859 1.955 9.891 1 95.56 289 ALA A CA 1
ATOM 2223 C C . ALA A 1 289 ? 12.32 1.518 9.93 1 95.56 289 ALA A C 1
ATOM 2225 O O . ALA A 1 289 ? 12.625 0.331 9.781 1 95.56 289 ALA A O 1
ATOM 2226 N N . THR A 1 290 ? 13.234 2.473 10.102 1 91.19 290 THR A N 1
ATOM 2227 C CA . THR A 1 290 ? 14.656 2.146 10.062 1 91.19 290 THR A CA 1
ATOM 2228 C C . THR A 1 290 ? 15.281 2.295 11.445 1 91.19 290 THR A C 1
ATOM 2230 O O . THR A 1 290 ? 16.5 2.293 11.586 1 91.19 290 THR A O 1
ATOM 2233 N N . SER A 1 291 ? 14.461 2.486 12.445 1 94.88 291 SER A N 1
ATOM 2234 C CA . SER A 1 291 ? 14.961 2.643 13.805 1 94.88 291 SER A CA 1
ATOM 2235 C C . SER A 1 291 ? 15.367 1.301 14.406 1 94.88 291 SER A C 1
ATOM 2237 O O . SER A 1 291 ? 14.875 0.252 13.984 1 94.88 291 SER A O 1
ATOM 2239 N N . THR A 1 292 ? 16.297 1.316 15.352 1 94.5 292 THR A N 1
ATOM 2240 C CA . THR A 1 292 ? 16.625 0.102 16.094 1 94.5 292 THR A CA 1
ATOM 2241 C C . THR A 1 292 ? 15.43 -0.358 16.938 1 94.5 292 THR A C 1
ATOM 2243 O O . THR A 1 292 ? 14.531 0.432 17.234 1 94.5 292 THR A O 1
ATOM 2246 N N . ALA A 1 293 ? 15.453 -1.6 17.281 1 94.62 293 ALA A N 1
ATOM 2247 C CA . ALA A 1 293 ? 14.406 -2.135 18.156 1 94.62 293 ALA A CA 1
ATOM 2248 C C . ALA A 1 293 ? 14.328 -1.365 19.469 1 94.62 293 ALA A C 1
ATOM 2250 O O . ALA A 1 293 ? 13.234 -1.065 19.953 1 94.62 293 ALA A O 1
ATOM 2251 N N . ALA A 1 294 ? 15.477 -1.043 20.031 1 97.19 294 ALA A N 1
ATOM 2252 C CA . ALA A 1 294 ? 15.539 -0.333 21.297 1 97.19 294 ALA A CA 1
ATOM 2253 C C . ALA A 1 294 ? 14.93 1.062 21.188 1 97.19 294 ALA A C 1
ATOM 2255 O O . ALA A 1 294 ? 14.172 1.488 22.062 1 97.19 294 ALA A O 1
ATOM 2256 N N . ASP A 1 295 ? 15.258 1.788 20.141 1 97.38 295 ASP A N 1
ATOM 2257 C CA . ASP A 1 295 ? 14.711 3.129 19.938 1 97.38 295 ASP A CA 1
ATOM 2258 C C . ASP A 1 295 ? 13.203 3.082 19.703 1 97.38 295 ASP A C 1
ATOM 2260 O O . ASP A 1 295 ? 12.469 3.932 20.203 1 97.38 295 ASP A O 1
ATOM 2264 N N . THR A 1 296 ? 12.758 2.107 18.922 1 97.69 296 THR A N 1
ATOM 2265 C CA . THR A 1 296 ? 11.328 1.938 18.688 1 97.69 296 THR A CA 1
ATOM 2266 C C . THR A 1 296 ? 10.586 1.687 19.984 1 97.69 296 THR A C 1
ATOM 2268 O O . THR A 1 296 ? 9.531 2.279 20.234 1 97.69 296 THR A O 1
ATOM 2271 N N . GLU A 1 297 ? 11.148 0.846 20.812 1 98 297 GLU A N 1
ATOM 2272 C CA . GLU A 1 297 ? 10.555 0.566 22.125 1 98 297 GLU A CA 1
ATOM 2273 C C . GLU A 1 297 ? 10.477 1.829 22.969 1 98 297 GLU A C 1
ATOM 2275 O O . GLU A 1 297 ? 9.445 2.105 23.594 1 98 297 GLU A O 1
ATOM 2280 N N . SER A 1 298 ? 11.547 2.574 22.984 1 98.38 298 SER A N 1
ATOM 2281 C CA . SER A 1 298 ? 11.578 3.814 23.766 1 98.38 298 SER A CA 1
ATOM 2282 C C . SER A 1 298 ? 10.531 4.801 23.266 1 98.38 298 SER A C 1
ATOM 2284 O O . SER A 1 298 ? 9.828 5.426 24.062 1 98.38 298 SER A O 1
ATOM 2286 N N . THR A 1 299 ? 10.445 4.914 21.969 1 98.62 299 THR A N 1
ATOM 2287 C CA . THR A 1 299 ? 9.477 5.824 21.359 1 98.62 299 THR A CA 1
ATOM 2288 C C . THR A 1 299 ? 8.055 5.449 21.766 1 98.62 299 THR A C 1
ATOM 2290 O O . THR A 1 299 ? 7.285 6.301 22.203 1 98.62 299 THR A O 1
ATOM 2293 N N . ILE A 1 300 ? 7.73 4.18 21.672 1 98.62 300 ILE A N 1
ATOM 2294 C CA . ILE A 1 300 ? 6.359 3.736 21.922 1 98.62 300 ILE A CA 1
ATOM 2295 C C . ILE A 1 300 ? 6.039 3.861 23.406 1 98.62 300 ILE A C 1
ATOM 2297 O O . ILE A 1 300 ? 4.93 4.258 23.766 1 98.62 300 ILE A O 1
ATOM 2301 N N . LYS A 1 301 ? 6.961 3.566 24.266 1 98.38 301 LYS A N 1
ATOM 2302 C CA . LYS A 1 301 ? 6.75 3.727 25.703 1 98.38 301 LYS A CA 1
ATOM 2303 C C . LYS A 1 301 ? 6.488 5.188 26.062 1 98.38 301 LYS A C 1
ATOM 2305 O O . LYS A 1 301 ? 5.625 5.484 26.875 1 98.38 301 LYS A O 1
ATOM 2310 N N . ASP A 1 302 ? 7.27 6.055 25.453 1 98.56 302 ASP A N 1
ATOM 2311 C CA . ASP A 1 302 ? 7.074 7.473 25.75 1 98.56 302 ASP A CA 1
ATOM 2312 C C . ASP A 1 302 ? 5.758 7.977 25.156 1 98.56 302 ASP A C 1
ATOM 2314 O O . ASP A 1 302 ? 5.113 8.852 25.734 1 98.56 302 ASP A O 1
ATOM 2318 N N . LEU A 1 303 ? 5.332 7.508 23.969 1 98.5 303 LEU A N 1
ATOM 2319 C CA . LEU A 1 303 ? 4.004 7.824 23.453 1 98.5 303 LEU A CA 1
ATOM 2320 C C . LEU A 1 303 ? 2.918 7.352 24.406 1 98.5 303 LEU A C 1
ATOM 2322 O O . LEU A 1 303 ? 1.93 8.055 24.625 1 98.5 303 LEU A O 1
ATOM 2326 N N . GLN A 1 304 ? 3.143 6.117 24.906 1 98.5 304 GLN A N 1
ATOM 2327 C CA . GLN A 1 304 ? 2.193 5.551 25.859 1 98.5 304 GLN A CA 1
ATOM 2328 C C . GLN A 1 304 ? 2.01 6.461 27.062 1 98.5 304 GLN A C 1
ATOM 2330 O O . GLN A 1 304 ? 0.897 6.613 27.578 1 98.5 304 GLN A O 1
ATOM 2335 N N . ARG A 1 305 ? 3.047 7.078 27.547 1 97.75 305 ARG A N 1
ATOM 2336 C CA . ARG A 1 305 ? 2.996 7.973 28.688 1 97.75 305 ARG A CA 1
ATOM 2337 C C . ARG A 1 305 ? 2.139 9.203 28.391 1 97.75 305 ARG A C 1
ATOM 2339 O O . ARG A 1 305 ? 1.553 9.789 29.312 1 97.75 305 ARG A O 1
ATOM 2346 N N . LEU A 1 306 ? 2.082 9.594 27.125 1 97.88 306 LEU A N 1
ATOM 2347 C CA . LEU A 1 306 ? 1.236 10.719 26.734 1 97.88 306 LEU A CA 1
ATOM 2348 C C . LEU A 1 306 ? -0.219 10.281 26.594 1 97.88 306 LEU A C 1
ATOM 2350 O O . LEU A 1 306 ? -1.104 11.117 26.391 1 97.88 306 LEU A O 1
ATOM 2354 N N . ASP A 1 307 ? -0.479 9 26.609 1 97.12 307 ASP A N 1
ATOM 2355 C CA . ASP A 1 307 ? -1.77 8.344 26.766 1 97.12 307 ASP A CA 1
ATOM 2356 C C . ASP A 1 307 ? -2.711 8.703 25.609 1 97.12 307 ASP A C 1
ATOM 2358 O O . ASP A 1 307 ? -3.842 9.133 25.844 1 97.12 307 ASP A O 1
ATOM 2362 N N . PRO A 1 308 ? -2.244 8.672 24.359 1 98.25 308 PRO A N 1
ATOM 2363 C CA . PRO A 1 308 ? -3.193 8.836 23.25 1 98.25 308 PRO A CA 1
ATOM 2364 C C . PRO A 1 308 ? -4.238 7.723 23.203 1 98.25 308 PRO A C 1
ATOM 2366 O O . PRO A 1 308 ? -3.939 6.574 23.547 1 98.25 308 PRO A O 1
ATOM 2369 N N . ALA A 1 309 ? -5.441 8.078 22.797 1 97.62 309 ALA A N 1
ATOM 2370 C CA . ALA A 1 309 ? -6.504 7.086 22.641 1 97.62 309 ALA A CA 1
ATOM 2371 C C . ALA A 1 309 ? -6.297 6.242 21.391 1 97.62 309 ALA A C 1
ATOM 2373 O O . ALA A 1 309 ? -6.637 5.055 21.375 1 97.62 309 ALA A O 1
ATOM 2374 N N . VAL A 1 310 ? -5.77 6.863 20.328 1 97.69 310 VAL A N 1
ATOM 2375 C CA . VAL A 1 310 ? -5.672 6.184 19.047 1 97.69 310 VAL A CA 1
ATOM 2376 C C . VAL A 1 310 ? -4.367 6.574 18.359 1 97.69 310 VAL A C 1
ATOM 2378 O O . VAL A 1 310 ? -3.961 7.738 18.391 1 97.69 310 VAL A O 1
ATOM 2381 N N . LEU A 1 311 ? -3.711 5.652 17.812 1 98.44 311 LEU A N 1
ATOM 2382 C CA . LEU A 1 311 ? -2.529 5.867 17 1 98.44 311 LEU A CA 1
ATOM 2383 C C . LEU A 1 311 ? -2.758 5.352 15.578 1 98.44 311 LEU A C 1
ATOM 2385 O O . LEU A 1 311 ? -3.223 4.227 15.383 1 98.44 311 LEU A O 1
ATOM 2389 N N . LEU A 1 312 ? -2.5 6.176 14.562 1 98.25 312 LEU A N 1
ATOM 2390 C CA . LEU A 1 312 ? -2.576 5.797 13.156 1 98.25 312 LEU A CA 1
ATOM 2391 C C . LEU A 1 312 ? -1.214 5.926 12.477 1 98.25 312 LEU A C 1
ATOM 2393 O O . LEU A 1 312 ? -1.007 6.816 11.656 1 98.25 312 LEU A O 1
ATOM 2397 N N . PRO A 1 313 ? -0.325 4.977 12.805 1 98.12 313 PRO A N 1
ATOM 2398 C CA . PRO A 1 313 ? 0.992 5.008 12.164 1 98.12 313 PRO A CA 1
ATOM 2399 C C . PRO A 1 313 ? 0.931 4.684 10.68 1 98.12 313 PRO A C 1
ATOM 2401 O O . PRO A 1 313 ? 0.451 3.615 10.289 1 98.12 313 PRO A O 1
ATOM 2404 N N . GLY A 1 314 ? 1.424 5.578 9.805 1 97.44 314 GLY A N 1
ATOM 2405 C CA . GLY A 1 314 ? 1.451 5.41 8.359 1 97.44 314 GLY A CA 1
ATOM 2406 C C . GLY A 1 314 ? 2.809 5.707 7.75 1 97.44 314 GLY A C 1
ATOM 2407 O O . GLY A 1 314 ? 3.809 5.801 8.461 1 97.44 314 GLY A O 1
ATOM 2408 N N . HIS A 1 315 ? 2.818 5.703 6.52 1 97.38 315 HIS A N 1
ATOM 2409 C CA . HIS A 1 315 ? 3.932 6.23 5.738 1 97.38 315 HIS A CA 1
ATOM 2410 C C . HIS A 1 315 ? 5.246 5.559 6.133 1 97.38 315 HIS A C 1
ATOM 2412 O O . HIS A 1 315 ? 5.426 4.359 5.91 1 97.38 315 HIS A O 1
ATOM 2418 N N . CYS A 1 316 ? 6.152 6.195 6.93 1 97.56 316 CYS A N 1
ATOM 2419 C CA . CYS A 1 316 ? 7.5 5.703 7.199 1 97.56 316 CYS A CA 1
ATOM 2420 C C . CYS A 1 316 ? 7.559 4.992 8.547 1 97.56 316 CYS A C 1
ATOM 2422 O O . CYS A 1 316 ? 8.641 4.777 9.094 1 97.56 316 CYS A O 1
ATOM 2424 N N . SER A 1 317 ? 6.434 4.652 9.141 1 97.75 317 SER A N 1
ATOM 2425 C CA . SER A 1 317 ? 6.398 4.086 10.484 1 97.75 317 SER A CA 1
ATOM 2426 C C . SER A 1 317 ? 6.973 2.672 10.5 1 97.75 317 SER A C 1
ATOM 2428 O O . SER A 1 317 ? 7.703 2.303 11.422 1 97.75 317 SER A O 1
ATOM 2430 N N . GLY A 1 318 ? 6.621 1.907 9.461 1 94.88 318 GLY A N 1
ATOM 2431 C CA . GLY A 1 318 ? 7.098 0.536 9.383 1 94.88 318 GLY A CA 1
ATOM 2432 C C . GLY A 1 318 ? 6.227 -0.442 10.148 1 94.88 318 GLY A C 1
ATOM 2433 O O . GLY A 1 318 ? 5.555 -0.061 11.109 1 94.88 318 GLY A O 1
ATOM 2434 N N . TRP A 1 319 ? 6.336 -1.686 9.766 1 92.88 319 TRP A N 1
ATOM 2435 C CA . TRP A 1 319 ? 5.457 -2.715 10.312 1 92.88 319 TRP A CA 1
ATOM 2436 C C . TRP A 1 319 ? 5.867 -3.086 11.727 1 92.88 319 TRP A C 1
ATOM 2438 O O . TRP A 1 319 ? 5.02 -3.396 12.57 1 92.88 319 TRP A O 1
ATOM 2448 N N . ARG A 1 320 ? 7.121 -3.066 12.086 1 94.81 320 ARG A N 1
ATOM 2449 C CA . ARG A 1 320 ? 7.59 -3.447 13.422 1 94.81 320 ARG A CA 1
ATOM 2450 C C . ARG A 1 320 ? 7.059 -2.488 14.477 1 94.81 320 ARG A C 1
ATOM 2452 O O . ARG A 1 320 ? 6.719 -2.908 15.586 1 94.81 320 ARG A O 1
ATOM 2459 N N . ALA A 1 321 ? 7.066 -1.17 14.086 1 96.69 321 ALA A N 1
ATOM 2460 C CA . ALA A 1 321 ? 6.535 -0.183 15.023 1 96.69 321 ALA A CA 1
ATOM 2461 C C . ALA A 1 321 ? 5.086 -0.498 15.383 1 96.69 321 ALA A C 1
ATOM 2463 O O . ALA A 1 321 ? 4.676 -0.323 16.531 1 96.69 321 ALA A O 1
ATOM 2464 N N . LYS A 1 322 ? 4.328 -0.948 14.461 1 95.81 322 LYS A N 1
ATOM 2465 C CA . LYS A 1 322 ? 2.926 -1.285 14.695 1 95.81 322 LYS A CA 1
ATOM 2466 C C . LYS A 1 322 ? 2.799 -2.449 15.672 1 95.81 322 LYS A C 1
ATOM 2468 O O . LYS A 1 322 ? 1.895 -2.465 16.516 1 95.81 322 LYS A O 1
ATOM 2473 N N . PHE A 1 323 ? 3.697 -3.377 15.555 1 95.12 323 PHE A N 1
ATOM 2474 C CA . PHE A 1 323 ? 3.688 -4.508 16.469 1 95.12 323 PHE A CA 1
ATOM 2475 C C . PHE A 1 323 ? 3.98 -4.047 17.891 1 95.12 323 PHE A C 1
ATOM 2477 O O . PHE A 1 323 ? 3.336 -4.496 18.844 1 95.12 323 PHE A O 1
ATOM 2484 N N . VAL A 1 324 ? 4.945 -3.172 18 1 97 324 VAL A N 1
ATOM 2485 C CA . VAL A 1 324 ? 5.316 -2.67 19.312 1 97 324 VAL A CA 1
ATOM 2486 C C . VAL A 1 324 ? 4.168 -1.856 19.906 1 97 324 VAL A C 1
ATOM 2488 O O . VAL A 1 324 ? 3.883 -1.943 21.094 1 97 324 VAL A O 1
ATOM 2491 N N . ILE A 1 325 ? 3.469 -1.104 19.078 1 97.44 325 ILE A N 1
ATOM 2492 C CA . ILE A 1 325 ? 2.305 -0.344 19.516 1 97.44 325 ILE A CA 1
ATOM 2493 C C . ILE A 1 325 ? 1.242 -1.298 20.062 1 97.44 325 ILE A C 1
ATOM 2495 O O . ILE A 1 325 ? 0.716 -1.092 21.156 1 97.44 325 ILE A O 1
ATOM 2499 N N . GLU A 1 326 ? 0.949 -2.33 19.266 1 94.38 326 GLU A N 1
ATOM 2500 C CA . GLU A 1 326 ? -0.082 -3.277 19.688 1 94.38 326 GLU A CA 1
ATOM 2501 C C . GLU A 1 326 ? 0.315 -3.996 20.969 1 94.38 326 GLU A C 1
ATOM 2503 O O . GLU A 1 326 ? -0.54 -4.32 21.797 1 94.38 326 GLU A O 1
ATOM 2508 N N . LYS A 1 327 ? 1.552 -4.27 21.141 1 94.56 327 LYS A N 1
ATOM 2509 C CA . LYS A 1 327 ? 2.061 -4.938 22.328 1 94.56 327 LYS A CA 1
ATOM 2510 C C . LYS A 1 327 ? 1.874 -4.07 23.578 1 94.56 327 LYS A C 1
ATOM 2512 O O . LYS A 1 327 ? 1.44 -4.559 24.609 1 94.56 327 LYS A O 1
ATOM 2517 N N . HIS A 1 328 ? 2.08 -2.807 23.516 1 97 328 HIS A N 1
ATOM 2518 C CA . HIS A 1 328 ? 2.115 -1.931 24.672 1 97 328 HIS A CA 1
ATOM 2519 C C . HIS A 1 328 ? 0.777 -1.225 24.875 1 97 328 HIS A C 1
ATOM 2521 O O . HIS A 1 328 ? 0.413 -0.878 26 1 97 328 HIS A O 1
ATOM 2527 N N . MET A 1 329 ? 0.111 -0.95 23.75 1 96.25 329 MET A N 1
ATOM 2528 C CA . MET A 1 329 ? -1.166 -0.242 23.781 1 96.25 329 MET A CA 1
ATOM 2529 C C . MET A 1 329 ? -2.221 -0.995 22.984 1 96.25 329 MET A C 1
ATOM 2531 O O . MET A 1 329 ? -2.773 -0.46 22.016 1 96.25 329 MET A O 1
ATOM 2535 N N . PRO A 1 330 ? -2.518 -2.188 23.469 1 93.12 330 PRO A N 1
ATOM 2536 C CA . PRO A 1 330 ? -3.459 -3.004 22.703 1 93.12 330 PRO A CA 1
ATOM 2537 C C . PRO A 1 330 ? -4.797 -2.305 22.469 1 93.12 330 PRO A C 1
ATOM 2539 O O . PRO A 1 330 ? -5.371 -1.739 23.406 1 93.12 330 PRO A O 1
ATOM 2542 N N . GLY A 1 331 ? -5.184 -2.293 21.203 1 92.5 331 GLY A N 1
ATOM 2543 C CA . GLY A 1 331 ? -6.488 -1.74 20.859 1 92.5 331 GLY A CA 1
ATOM 2544 C C . GLY A 1 331 ? -6.426 -0.283 20.453 1 92.5 331 GLY A C 1
ATOM 2545 O O . GLY A 1 331 ? -7.434 0.289 20.031 1 92.5 331 GLY A O 1
ATOM 2546 N N . SER A 1 332 ? -5.281 0.354 20.484 1 96.06 332 SER A N 1
ATOM 2547 C CA . SER A 1 332 ? -5.16 1.768 20.141 1 96.06 332 SER A CA 1
ATOM 2548 C C . SER A 1 332 ? -4.719 1.949 18.688 1 96.06 332 SER A C 1
ATOM 2550 O O . SER A 1 332 ? -4.789 3.055 18.156 1 96.06 332 SER A O 1
ATOM 2552 N N . LEU A 1 333 ? -4.324 0.893 18.047 1 96.31 333 LEU A N 1
ATOM 2553 C CA . LEU A 1 333 ? -3.779 0.965 16.688 1 96.31 333 LEU A CA 1
ATOM 2554 C C . LEU A 1 333 ? -4.895 0.963 15.648 1 96.31 333 LEU A C 1
ATOM 2556 O O . LEU A 1 333 ? -5.777 0.102 15.68 1 96.31 333 LEU A O 1
ATOM 2560 N N . VAL A 1 334 ? -4.895 1.92 14.797 1 96.19 334 VAL A N 1
ATOM 2561 C CA . VAL A 1 334 ? -5.723 1.979 13.594 1 96.19 334 VAL A CA 1
ATOM 2562 C C . VAL A 1 334 ? -4.836 2.111 12.359 1 96.19 334 VAL A C 1
ATOM 2564 O O . VAL A 1 334 ? -4.066 3.066 12.242 1 96.19 334 VAL A O 1
ATOM 2567 N N . PRO A 1 335 ? -4.91 1.163 11.445 1 93.69 335 PRO A N 1
ATOM 2568 C CA . PRO A 1 335 ? -4.082 1.296 10.242 1 93.69 335 PRO A CA 1
ATOM 2569 C C . PRO A 1 335 ? -4.406 2.555 9.445 1 93.69 335 PRO A C 1
ATOM 2571 O O . PRO A 1 335 ? -5.578 2.891 9.258 1 93.69 335 PRO A O 1
ATOM 2574 N N . CYS A 1 336 ? -3.396 3.258 9.047 1 95.69 336 CYS A N 1
ATOM 2575 C CA . CYS A 1 336 ? -3.531 4.406 8.156 1 95.69 336 CYS A CA 1
ATOM 2576 C C . CYS A 1 336 ? -3.566 3.959 6.699 1 95.69 336 CYS A C 1
ATOM 2578 O O . CYS A 1 336 ? -2.545 3.994 6.012 1 95.69 336 CYS A O 1
ATOM 2580 N N . THR A 1 337 ? -4.676 3.582 6.203 1 96.19 337 THR A N 1
ATOM 2581 C CA . THR A 1 337 ? -4.789 2.963 4.887 1 96.19 337 THR A CA 1
ATOM 2582 C C . THR A 1 337 ? -5.285 3.971 3.857 1 96.19 337 THR A C 1
ATOM 2584 O O . THR A 1 337 ? -6.176 4.773 4.145 1 96.19 337 THR A O 1
ATOM 2587 N N . VAL A 1 338 ? -4.645 3.938 2.697 1 98 338 VAL A N 1
ATOM 2588 C CA . VAL A 1 338 ? -5.094 4.805 1.61 1 98 338 VAL A CA 1
ATOM 2589 C C . VAL A 1 338 ? -6.547 4.492 1.269 1 98 338 VAL A C 1
ATOM 2591 O O . VAL A 1 338 ? -6.957 3.328 1.264 1 98 338 VAL A O 1
ATOM 2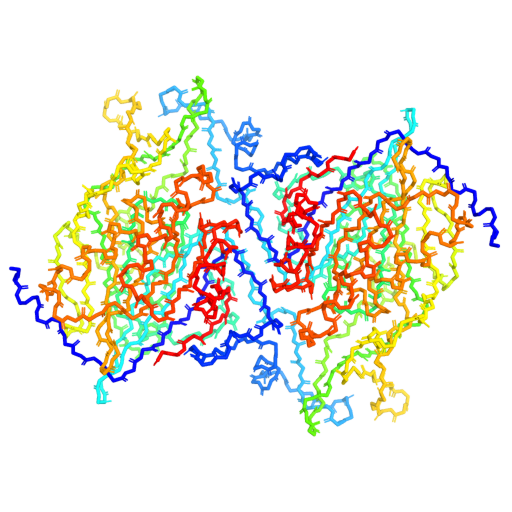594 N N . GLY A 1 339 ? -7.328 5.527 1.037 1 97.75 339 GLY A N 1
ATOM 2595 C CA . GLY A 1 339 ? -8.727 5.387 0.672 1 97.75 339 GLY A CA 1
ATOM 2596 C C . GLY A 1 339 ? -9.664 5.434 1.866 1 97.75 339 GLY A C 1
ATOM 2597 O O . GLY A 1 339 ? -10.875 5.594 1.706 1 97.75 339 GLY A O 1
ATOM 2598 N N . ALA A 1 340 ? -9.117 5.324 3.082 1 96.94 340 ALA A N 1
ATOM 2599 C CA . ALA A 1 340 ? -9.93 5.352 4.289 1 96.94 340 ALA A CA 1
ATOM 2600 C C . ALA A 1 340 ? -10.398 6.77 4.602 1 96.94 340 ALA A C 1
ATOM 2602 O O . ALA A 1 340 ? -9.648 7.73 4.434 1 96.94 340 ALA A O 1
ATOM 2603 N N . LYS A 1 341 ? -11.625 6.93 4.941 1 97.38 341 LYS A N 1
ATOM 2604 C CA . LYS A 1 341 ? -12.172 8.125 5.574 1 97.38 341 LYS A CA 1
ATOM 2605 C C . LYS A 1 341 ? -12.398 7.906 7.07 1 97.38 341 LYS A C 1
ATOM 2607 O O . LYS A 1 341 ? -13.211 7.062 7.461 1 97.38 341 LYS A O 1
ATOM 2612 N N . ILE A 1 342 ? -11.711 8.648 7.863 1 97.88 342 ILE A N 1
ATOM 2613 C CA . ILE A 1 342 ? -11.719 8.445 9.305 1 97.88 342 ILE A CA 1
ATOM 2614 C C . ILE A 1 342 ? -12.492 9.578 9.984 1 97.88 342 ILE A C 1
ATOM 2616 O O . ILE A 1 342 ? -12.211 10.758 9.75 1 97.88 342 ILE A O 1
ATOM 2620 N N . ALA A 1 343 ? -13.414 9.195 10.734 1 97.75 343 ALA A N 1
ATOM 2621 C CA . ALA A 1 343 ? -14.148 10.148 11.57 1 97.75 343 ALA A CA 1
ATOM 2622 C C . ALA A 1 343 ? -13.781 9.992 13.039 1 97.75 343 ALA A C 1
ATOM 2624 O O . ALA A 1 343 ? -13.836 8.883 13.586 1 97.75 343 ALA A O 1
ATOM 2625 N N . PHE A 1 344 ? -13.43 11.047 13.617 1 96.5 344 PHE A N 1
ATOM 2626 C CA . PHE A 1 344 ? -12.992 11.047 15.008 1 96.5 344 PHE A CA 1
ATOM 2627 C C . PHE A 1 344 ? -14.125 11.5 15.93 1 96.5 344 PHE A C 1
ATOM 2629 O O . PHE A 1 344 ? -14.891 12.398 15.57 1 96.5 344 PHE A O 1
ATOM 2636 N N . MET B 1 1 ? 0.017 -40.906 -4.488 1 41.09 1 MET B N 1
ATOM 2637 C CA . MET B 1 1 ? 0.183 -39.531 -4.965 1 41.09 1 MET B CA 1
ATOM 2638 C C . MET B 1 1 ? 1.175 -39.469 -6.125 1 41.09 1 MET B C 1
ATOM 2640 O O . MET B 1 1 ? 2.307 -39.969 -6 1 41.09 1 MET B O 1
ATOM 2644 N N . SER B 1 2 ? 0.758 -39.375 -7.215 1 46.91 2 SER B N 1
ATOM 2645 C CA . SER B 1 2 ? 1.434 -39.469 -8.5 1 46.91 2 SER B CA 1
ATOM 2646 C C . SER B 1 2 ? 2.693 -38.594 -8.539 1 46.91 2 SER B C 1
ATOM 2648 O O . SER B 1 2 ? 2.73 -37.531 -7.941 1 46.91 2 SER B O 1
ATOM 2650 N N . ASP B 1 3 ? 3.846 -39.25 -8.602 1 59.38 3 ASP B N 1
ATOM 2651 C CA . ASP B 1 3 ? 5.18 -38.719 -8.867 1 59.38 3 ASP B CA 1
ATOM 2652 C C . ASP B 1 3 ? 5.117 -37.562 -9.859 1 59.38 3 ASP B C 1
ATOM 2654 O O . ASP B 1 3 ? 5.145 -37.75 -11.078 1 59.38 3 ASP B O 1
ATOM 2658 N N . LEU B 1 4 ? 4.367 -36.438 -9.469 1 76 4 LEU B N 1
ATOM 2659 C CA . LEU B 1 4 ? 4.195 -35.375 -10.477 1 76 4 LEU B CA 1
ATOM 2660 C C . LEU B 1 4 ? 5.539 -34.938 -11.047 1 76 4 LEU B C 1
ATOM 2662 O O . LEU B 1 4 ? 5.594 -34.094 -11.945 1 76 4 LEU B O 1
ATOM 2666 N N . GLY B 1 5 ? 6.578 -35.625 -10.57 1 89.62 5 GLY B N 1
ATOM 2667 C CA . GLY B 1 5 ? 7.883 -35.438 -11.188 1 89.62 5 GLY B CA 1
ATOM 2668 C C . GLY B 1 5 ? 8.469 -34.062 -10.938 1 89.62 5 GLY B C 1
ATOM 2669 O O . GLY B 1 5 ? 9.305 -33.594 -11.711 1 89.62 5 GLY B O 1
ATOM 2670 N N . LEU B 1 6 ? 7.953 -33.375 -9.875 1 95.5 6 LEU B N 1
ATOM 2671 C CA . LEU B 1 6 ? 8.5 -32.062 -9.555 1 95.5 6 LEU B CA 1
ATOM 2672 C C . LEU B 1 6 ? 9.969 -32.156 -9.172 1 95.5 6 LEU B C 1
ATOM 2674 O O . LEU B 1 6 ? 10.336 -32.906 -8.273 1 95.5 6 LEU B O 1
ATOM 2678 N N . VAL B 1 7 ? 10.812 -31.453 -9.82 1 97.25 7 VAL B N 1
ATOM 2679 C CA . VAL B 1 7 ? 12.242 -31.547 -9.578 1 97.25 7 VAL B CA 1
ATOM 2680 C C . VAL B 1 7 ? 12.664 -30.531 -8.531 1 97.25 7 VAL B C 1
ATOM 2682 O O . VAL B 1 7 ? 11.93 -29.594 -8.242 1 97.25 7 VAL B O 1
ATOM 2685 N N . GLU B 1 8 ? 13.844 -30.781 -7.949 1 97.56 8 GLU B N 1
ATOM 2686 C CA . GLU B 1 8 ? 14.461 -29.781 -7.082 1 97.56 8 GLU B CA 1
ATOM 2687 C C . GLU B 1 8 ? 15.148 -28.703 -7.902 1 97.56 8 GLU B C 1
ATOM 2689 O O . GLU B 1 8 ? 15.797 -28.984 -8.914 1 97.56 8 GLU B O 1
ATOM 2694 N N . VAL B 1 9 ? 14.977 -27.484 -7.527 1 98.69 9 VAL B N 1
ATOM 2695 C CA . VAL B 1 9 ? 15.664 -26.375 -8.18 1 98.69 9 VAL B CA 1
ATOM 2696 C C . VAL B 1 9 ? 16.734 -25.812 -7.238 1 98.69 9 VAL B C 1
ATOM 2698 O O . VAL B 1 9 ? 16.641 -25.969 -6.02 1 98.69 9 VAL B O 1
ATOM 2701 N N . ASP B 1 10 ? 17.734 -25.109 -7.781 1 98.75 10 ASP B N 1
ATOM 2702 C CA . ASP B 1 10 ? 18.875 -24.609 -7.031 1 98.75 10 ASP B CA 1
ATOM 2703 C C . ASP B 1 10 ? 18.562 -23.281 -6.352 1 98.75 10 ASP B C 1
ATOM 2705 O O . ASP B 1 10 ? 19.078 -23 -5.27 1 98.75 10 ASP B O 1
ATOM 2709 N N . SER B 1 11 ? 17.781 -22.469 -6.996 1 98.5 11 SER B N 1
ATOM 2710 C CA . SER B 1 11 ? 17.438 -21.172 -6.453 1 98.5 11 SER B CA 1
ATOM 2711 C C . SER B 1 11 ? 16.078 -20.703 -6.961 1 98.5 11 SER B C 1
ATOM 2713 O O . SER B 1 11 ? 15.578 -21.203 -7.965 1 98.5 11 SER B O 1
ATOM 2715 N N . LEU B 1 12 ? 15.5 -19.859 -6.215 1 98.69 12 LEU B N 1
ATOM 2716 C CA . LEU B 1 12 ? 14.18 -19.328 -6.504 1 98.69 12 LEU B CA 1
ATOM 2717 C C . LEU B 1 12 ? 14.125 -17.828 -6.188 1 98.69 12 LEU B C 1
ATOM 2719 O O . LEU B 1 12 ? 14.625 -17.391 -5.152 1 98.69 12 LEU B O 1
ATOM 2723 N N . GLU B 1 13 ? 13.594 -17.047 -7.141 1 98.56 13 GLU B N 1
ATOM 2724 C CA . GLU B 1 13 ? 13.367 -15.625 -6.953 1 98.56 13 GLU B CA 1
ATOM 2725 C C . GLU B 1 13 ? 11.914 -15.25 -7.207 1 98.56 13 GLU B C 1
ATOM 2727 O O . GLU B 1 13 ? 11.289 -15.766 -8.141 1 98.56 13 GLU B O 1
ATOM 2732 N N . ALA B 1 14 ? 11.406 -14.43 -6.398 1 98.75 14 ALA B N 1
ATOM 2733 C CA . ALA B 1 14 ? 10.055 -13.898 -6.566 1 98.75 14 ALA B CA 1
ATOM 2734 C C . ALA B 1 14 ? 10.07 -12.375 -6.605 1 98.75 14 ALA B C 1
ATOM 2736 O O . ALA B 1 14 ? 10.562 -11.727 -5.68 1 98.75 14 ALA B O 1
ATOM 2737 N N . LEU B 1 15 ? 9.586 -11.828 -7.684 1 98.69 15 LEU B N 1
ATOM 2738 C CA . LEU B 1 15 ? 9.414 -10.383 -7.816 1 98.69 15 LEU B CA 1
ATOM 2739 C C . LEU B 1 15 ? 7.957 -9.992 -7.602 1 98.69 15 LEU B C 1
ATOM 2741 O O . LEU B 1 15 ? 7.086 -10.375 -8.383 1 98.69 15 LEU B O 1
ATOM 2745 N N . VAL B 1 16 ? 7.719 -9.242 -6.559 1 98.75 16 VAL B N 1
ATOM 2746 C CA . VAL B 1 16 ? 6.355 -8.836 -6.246 1 98.75 16 VAL B CA 1
ATOM 2747 C C . VAL B 1 16 ? 5.973 -7.621 -7.098 1 98.75 16 VAL B C 1
ATOM 2749 O O . VAL B 1 16 ? 6.441 -6.512 -6.852 1 98.75 16 VAL B O 1
ATOM 2752 N N . ILE B 1 17 ? 5.027 -7.801 -7.992 1 98.88 17 ILE B N 1
ATOM 2753 C CA . ILE B 1 17 ? 4.637 -6.754 -8.93 1 98.88 17 ILE B CA 1
ATOM 2754 C C . ILE B 1 17 ? 3.398 -6.027 -8.414 1 98.88 17 ILE B C 1
ATOM 2756 O O . ILE B 1 17 ? 3.264 -4.812 -8.586 1 98.88 17 ILE B O 1
ATOM 2760 N N . ILE B 1 18 ? 2.482 -6.781 -7.852 1 98.81 18 ILE B N 1
ATOM 2761 C CA . ILE B 1 18 ? 1.292 -6.227 -7.219 1 98.81 18 ILE B CA 1
ATOM 2762 C C . ILE B 1 18 ? 1.084 -6.867 -5.852 1 98.81 18 ILE B C 1
ATOM 2764 O O . ILE B 1 18 ? 1.146 -8.094 -5.715 1 98.81 18 ILE B O 1
ATOM 2768 N N . ASP B 1 19 ? 0.901 -6.152 -4.895 1 98.25 19 ASP B N 1
ATOM 2769 C CA . ASP B 1 19 ? 0.421 -6.523 -3.568 1 98.25 19 ASP B CA 1
ATOM 2770 C C . ASP B 1 19 ? -0.182 -5.324 -2.846 1 98.25 19 ASP B C 1
ATOM 2772 O O . ASP B 1 19 ? -0.092 -4.191 -3.328 1 98.25 19 ASP B O 1
ATOM 2776 N N . ASN B 1 20 ? -0.774 -5.508 -1.751 1 96.94 20 ASN B N 1
ATOM 2777 C CA . ASN B 1 20 ? -1.436 -4.457 -0.985 1 96.94 20 ASN B CA 1
ATOM 2778 C C . ASN B 1 20 ? -0.43 -3.617 -0.203 1 96.94 20 ASN B C 1
ATOM 2780 O O . ASN B 1 20 ? -0.723 -2.479 0.171 1 96.94 20 ASN B O 1
ATOM 2784 N N . GLU B 1 21 ? 0.691 -4.133 0.032 1 94 21 GLU B N 1
ATOM 2785 C CA . GLU B 1 21 ? 1.585 -3.479 0.983 1 94 21 GLU B CA 1
ATOM 2786 C C . GLU B 1 21 ? 2.795 -2.873 0.277 1 94 21 GLU B C 1
ATOM 2788 O O . GLU B 1 21 ? 3.357 -3.482 -0.635 1 94 21 GLU B O 1
ATOM 2793 N N . LEU B 1 22 ? 3.166 -1.715 0.677 1 96.94 22 LEU B N 1
ATOM 2794 C CA . LEU B 1 22 ? 4.363 -1.013 0.227 1 96.94 22 LEU B CA 1
ATOM 2795 C C . LEU B 1 22 ? 5.211 -0.569 1.413 1 96.94 22 LEU B C 1
ATOM 2797 O O . LEU B 1 22 ? 4.711 0.083 2.332 1 96.94 22 LEU B O 1
ATOM 2801 N N . ASP B 1 23 ? 6.422 -0.922 1.462 1 95.5 23 ASP B N 1
ATOM 2802 C CA . ASP B 1 23 ? 7.383 -0.487 2.471 1 95.5 23 ASP B CA 1
ATOM 2803 C C . ASP B 1 23 ? 8.805 -0.507 1.919 1 95.5 23 ASP B C 1
ATOM 2805 O O . ASP B 1 23 ? 9.547 -1.476 2.121 1 95.5 23 ASP B O 1
ATOM 2809 N N . PRO B 1 24 ? 9.203 0.497 1.332 1 96.19 24 PRO B N 1
ATOM 2810 C CA . PRO B 1 24 ? 10.539 0.509 0.745 1 96.19 24 PRO B CA 1
ATOM 2811 C C . PRO B 1 24 ? 11.633 0.782 1.776 1 96.19 24 PRO B C 1
ATOM 2813 O O . PRO B 1 24 ? 12.797 0.963 1.413 1 96.19 24 PRO B O 1
ATOM 2816 N N . LEU B 1 25 ? 11.32 0.826 3.062 1 95.69 25 LEU B N 1
ATOM 2817 C CA . LEU B 1 25 ? 12.273 1.272 4.078 1 95.69 25 LEU B CA 1
ATOM 2818 C C . LEU B 1 25 ? 12.68 0.117 4.984 1 95.69 25 LEU B C 1
ATOM 2820 O O . LEU B 1 25 ? 13.797 0.098 5.508 1 95.69 25 LEU B O 1
ATOM 2824 N N . SER B 1 26 ? 11.797 -0.853 5.164 1 93.62 26 SER B N 1
ATOM 2825 C CA . SER B 1 26 ? 11.984 -1.848 6.215 1 93.62 26 SER B CA 1
ATOM 2826 C C . SER B 1 26 ? 12.703 -3.084 5.684 1 93.62 26 SER B C 1
ATOM 2828 O O . SER B 1 26 ? 12.211 -3.748 4.766 1 93.62 26 SER B O 1
ATOM 2830 N N . PRO B 1 27 ? 13.773 -3.439 6.199 1 89.12 27 PRO B N 1
ATOM 2831 C CA . PRO B 1 27 ? 14.391 -4.723 5.848 1 89.12 27 PRO B CA 1
ATOM 2832 C C . PRO B 1 27 ? 13.602 -5.918 6.383 1 89.12 27 PRO B C 1
ATOM 2834 O O . PRO B 1 27 ? 12.82 -5.773 7.328 1 89.12 27 PRO B O 1
ATOM 2837 N N . PRO B 1 28 ? 13.828 -7.082 5.75 1 90.06 28 PRO B N 1
ATOM 2838 C CA . PRO B 1 28 ? 13.195 -8.273 6.316 1 90.06 28 PRO B CA 1
ATOM 2839 C C . PRO B 1 28 ? 13.82 -8.703 7.641 1 90.06 28 PRO B C 1
ATOM 2841 O O . PRO B 1 28 ? 14.867 -8.172 8.031 1 90.06 28 PRO B O 1
ATOM 2844 N N . ALA B 1 29 ? 13.117 -9.602 8.359 1 86.06 29 ALA B N 1
ATOM 2845 C CA . ALA B 1 29 ? 13.719 -10.172 9.555 1 86.06 29 ALA B CA 1
ATOM 2846 C C . ALA B 1 29 ? 15.047 -10.852 9.227 1 86.06 29 ALA B C 1
ATOM 2848 O O . ALA B 1 29 ? 15.211 -11.43 8.148 1 86.06 29 ALA B O 1
ATOM 2849 N N . PRO B 1 30 ? 15.93 -10.82 10.148 1 86.94 30 PRO B N 1
ATOM 2850 C CA . PRO B 1 30 ? 17.219 -11.477 9.906 1 86.94 30 PRO B CA 1
ATOM 2851 C C . PRO B 1 30 ? 17.078 -12.984 9.695 1 86.94 30 PRO B C 1
ATOM 2853 O O . PRO B 1 30 ? 16.172 -13.609 10.25 1 86.94 30 PRO B O 1
ATOM 2856 N N . ASP B 1 31 ? 17.906 -13.547 8.891 1 88.44 31 ASP B N 1
ATOM 2857 C CA . ASP B 1 31 ? 18.047 -14.984 8.695 1 88.44 31 ASP B CA 1
ATOM 2858 C C . ASP B 1 31 ? 16.797 -15.586 8.07 1 88.44 31 ASP B C 1
ATOM 2860 O O . ASP B 1 31 ? 16.391 -16.703 8.414 1 88.44 31 ASP B O 1
ATOM 2864 N N . THR B 1 32 ? 16.109 -14.836 7.262 1 93 32 THR B N 1
ATOM 2865 C CA . THR B 1 32 ? 14.969 -15.352 6.5 1 93 32 THR B CA 1
ATOM 2866 C C . THR B 1 32 ? 15.297 -15.414 5.012 1 93 32 THR B C 1
ATOM 2868 O O . THR B 1 32 ? 15.992 -16.328 4.562 1 93 32 THR B O 1
ATOM 2871 N N . VAL B 1 33 ? 14.906 -14.453 4.242 1 94.5 33 VAL B N 1
ATOM 2872 C CA . VAL B 1 33 ? 15.164 -14.391 2.809 1 94.5 33 VAL B CA 1
ATOM 2873 C C . VAL B 1 33 ? 15.992 -13.148 2.49 1 94.5 33 VAL B C 1
ATOM 2875 O O . VAL B 1 33 ? 16.172 -12.281 3.348 1 94.5 33 VAL B O 1
ATOM 2878 N N . GLN B 1 34 ? 16.562 -13.156 1.356 1 94.62 34 GLN B N 1
ATOM 2879 C CA . GLN B 1 34 ? 17.219 -11.953 0.863 1 94.62 34 GLN B CA 1
ATOM 2880 C C . GLN B 1 34 ? 16.25 -11.086 0.066 1 94.62 34 GLN B C 1
ATOM 2882 O O . GLN B 1 34 ? 15.586 -11.57 -0.848 1 94.62 34 GLN B O 1
ATOM 2887 N N . VAL B 1 35 ? 16.188 -9.852 0.471 1 94.88 35 VAL B N 1
ATOM 2888 C CA . VAL B 1 35 ? 15.25 -8.961 -0.191 1 94.88 35 VAL B CA 1
ATOM 2889 C C . VAL B 1 35 ? 15.992 -7.773 -0.799 1 94.88 35 VAL B C 1
ATOM 2891 O O . VAL B 1 35 ? 16.844 -7.168 -0.145 1 94.88 35 VAL B O 1
ATOM 2894 N N . SER B 1 36 ? 15.719 -7.504 -2.053 1 93.62 36 SER B N 1
ATOM 2895 C CA . SER B 1 36 ? 16.141 -6.273 -2.719 1 93.62 36 SER B CA 1
ATOM 2896 C C . SER B 1 36 ? 14.93 -5.488 -3.23 1 93.62 36 SER B C 1
ATOM 2898 O O . SER B 1 36 ? 13.789 -5.922 -3.072 1 93.62 36 SER B O 1
ATOM 2900 N N . GLY B 1 37 ? 15.172 -4.262 -3.686 1 92.5 37 GLY B N 1
ATOM 2901 C CA . GLY B 1 37 ? 14.086 -3.42 -4.16 1 92.5 37 GLY B CA 1
ATOM 2902 C C . GLY B 1 37 ? 13.656 -2.373 -3.148 1 92.5 37 GLY B C 1
ATOM 2903 O O . GLY B 1 37 ? 12.742 -1.589 -3.408 1 92.5 37 GLY B O 1
ATOM 2904 N N . LEU B 1 38 ? 14.352 -2.396 -2.029 1 93.06 38 LEU B N 1
ATOM 2905 C CA . LEU B 1 38 ? 14.148 -1.328 -1.057 1 93.06 38 LEU B CA 1
ATOM 2906 C C . LEU B 1 38 ? 14.836 -0.045 -1.509 1 93.06 38 LEU B C 1
ATOM 2908 O O . LEU B 1 38 ? 15.547 -0.039 -2.516 1 93.06 38 LEU B O 1
ATOM 2912 N N . MET B 1 39 ? 14.633 0.985 -0.783 1 92.94 39 MET B N 1
ATOM 2913 C CA . MET B 1 39 ? 15.062 2.322 -1.18 1 92.94 39 MET B CA 1
ATOM 2914 C C . MET B 1 39 ? 16.562 2.348 -1.455 1 92.94 39 MET B C 1
ATOM 2916 O O . MET B 1 39 ? 17.016 2.941 -2.439 1 92.94 39 MET B O 1
ATOM 2920 N N . GLY B 1 40 ? 17.359 1.727 -0.58 1 91.19 40 GLY B N 1
ATOM 2921 C CA . GLY B 1 40 ? 18.797 1.673 -0.801 1 91.19 40 GLY B CA 1
ATOM 2922 C C . GLY B 1 40 ? 19.172 1.013 -2.113 1 91.19 40 GLY B C 1
ATOM 2923 O O . GLY B 1 40 ? 20.031 1.521 -2.85 1 91.19 40 GLY B O 1
ATOM 2924 N N . SER B 1 41 ? 18.531 -0.117 -2.35 1 92.19 41 SER B N 1
ATOM 2925 C CA . SER B 1 41 ? 18.781 -0.831 -3.598 1 92.19 41 SER B CA 1
ATOM 2926 C C . SER B 1 41 ? 18.359 -0.001 -4.805 1 92.19 41 SER B C 1
ATOM 2928 O O . SER B 1 41 ? 19.062 0.043 -5.812 1 92.19 41 SER B O 1
ATOM 2930 N N . LEU B 1 42 ? 17.219 0.65 -4.734 1 94.62 42 LEU B N 1
ATOM 2931 C CA . LEU B 1 42 ? 16.734 1.493 -5.816 1 94.62 42 LEU B CA 1
ATOM 2932 C C . LEU B 1 42 ? 17.703 2.637 -6.102 1 94.62 42 LEU B C 1
ATOM 2934 O O . LEU B 1 42 ? 17.953 2.961 -7.262 1 94.62 42 LEU B O 1
ATOM 2938 N N . ALA B 1 43 ? 18.203 3.186 -5.062 1 93.81 43 ALA B N 1
ATOM 2939 C CA . ALA B 1 43 ? 19.141 4.305 -5.188 1 93.81 43 ALA B CA 1
ATOM 2940 C C . ALA B 1 43 ? 20.438 3.863 -5.859 1 93.81 43 ALA B C 1
ATOM 2942 O O . ALA B 1 43 ? 20.906 4.512 -6.793 1 93.81 43 ALA B O 1
ATOM 2943 N N . LEU B 1 44 ? 20.953 2.764 -5.391 1 90.88 44 LEU B N 1
ATOM 2944 C CA . LEU B 1 44 ? 22.234 2.277 -5.871 1 90.88 44 LEU B CA 1
ATOM 2945 C C . LEU B 1 44 ? 22.141 1.854 -7.336 1 90.88 44 LEU B C 1
ATOM 2947 O O . LEU B 1 44 ? 23.125 1.972 -8.086 1 90.88 44 LEU B O 1
ATOM 2951 N N . HIS B 1 45 ? 21 1.444 -7.723 1 91.38 45 HIS B N 1
ATOM 2952 C CA . HIS B 1 45 ? 20.844 0.935 -9.086 1 91.38 45 HIS B CA 1
ATOM 2953 C C . HIS B 1 45 ? 20.094 1.924 -9.961 1 91.38 45 HIS B C 1
ATOM 2955 O O . HIS B 1 45 ? 19.609 1.565 -11.039 1 91.38 45 HIS B O 1
ATOM 2961 N N . SER B 1 46 ? 19.969 3.143 -9.43 1 94.31 46 SER B N 1
ATOM 2962 C CA . SER B 1 46 ? 19.297 4.172 -10.203 1 94.31 46 SER B CA 1
ATOM 2963 C C . SER B 1 46 ? 19.922 4.344 -11.578 1 94.31 46 SER B C 1
ATOM 2965 O O . SER B 1 46 ? 21.156 4.332 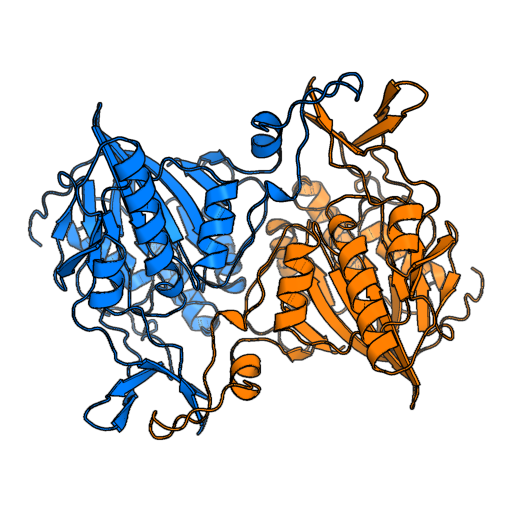-11.711 1 94.31 46 SER B O 1
ATOM 2967 N N . THR B 1 47 ? 19.078 4.516 -12.57 1 93 47 THR B N 1
ATOM 2968 C CA . THR B 1 47 ? 19.562 4.711 -13.93 1 93 47 THR B CA 1
ATOM 2969 C C . THR B 1 47 ? 19.703 6.199 -14.25 1 93 47 THR B C 1
ATOM 2971 O O . THR B 1 47 ? 20.078 6.566 -15.359 1 93 47 THR B O 1
ATOM 2974 N N . HIS B 1 48 ? 19.312 7.008 -13.289 1 93.88 48 HIS B N 1
ATOM 2975 C CA . HIS B 1 48 ? 19.391 8.453 -13.484 1 93.88 48 HIS B CA 1
ATOM 2976 C C . HIS B 1 48 ? 20.766 8.992 -13.125 1 93.88 48 HIS B C 1
ATOM 2978 O O . HIS B 1 48 ? 21.188 8.883 -11.969 1 93.88 48 HIS B O 1
ATOM 2984 N N . GLU B 1 49 ? 21.469 9.523 -14.141 1 90.5 49 GLU B N 1
ATOM 2985 C CA . GLU B 1 49 ? 22.781 10.094 -13.898 1 90.5 49 GLU B CA 1
ATOM 2986 C C . GLU B 1 49 ? 22.719 11.617 -13.781 1 90.5 49 GLU B C 1
ATOM 2988 O O . GLU B 1 49 ? 21.953 12.266 -14.508 1 90.5 49 GLU B O 1
ATOM 2993 N N . LEU B 1 50 ? 23.5 12.078 -12.781 1 92.5 50 LEU B N 1
ATOM 2994 C CA . LEU B 1 50 ? 23.547 13.508 -12.5 1 92.5 50 LEU B CA 1
ATOM 2995 C C . LEU B 1 50 ? 24.922 14.078 -12.852 1 92.5 50 LEU B C 1
ATOM 2997 O O . LEU B 1 50 ? 25.938 13.391 -12.742 1 92.5 50 LEU B O 1
ATOM 3001 N N . HIS B 1 51 ? 24.906 15.43 -13.266 1 90 51 HIS B N 1
ATOM 3002 C CA . HIS B 1 51 ? 26.156 16.078 -13.609 1 90 51 HIS B CA 1
ATOM 3003 C C . HIS B 1 51 ? 26.266 17.453 -12.953 1 90 51 HIS B C 1
ATOM 3005 O O . HIS B 1 51 ? 27.312 18.109 -13.023 1 90 51 HIS B O 1
ATOM 3011 N N . ASP B 1 52 ? 25.344 17.875 -12.234 1 91.19 52 ASP B N 1
ATOM 3012 C CA . ASP B 1 52 ? 25.312 19.266 -11.758 1 91.19 52 ASP B CA 1
ATOM 3013 C C . ASP B 1 52 ? 25 19.312 -10.266 1 91.19 52 ASP B C 1
ATOM 3015 O O . ASP B 1 52 ? 24.531 20.344 -9.758 1 91.19 52 ASP B O 1
ATOM 3019 N N . ARG B 1 53 ? 25.266 18.188 -9.531 1 94.94 53 ARG B N 1
ATOM 3020 C CA . ARG B 1 53 ? 24.891 18.141 -8.125 1 94.94 53 ARG B CA 1
ATOM 3021 C C . ARG B 1 53 ? 26.062 17.703 -7.254 1 94.94 53 ARG B C 1
ATOM 3023 O O . ARG B 1 53 ? 25.938 16.781 -6.449 1 94.94 53 ARG B O 1
ATOM 3030 N N . GLY B 1 54 ? 27.188 18.359 -7.602 1 93.06 54 GLY B N 1
ATOM 3031 C CA . GLY B 1 54 ? 28.375 18.062 -6.797 1 93.06 54 GLY B CA 1
ATOM 3032 C C . GLY B 1 54 ? 28.766 16.594 -6.852 1 93.06 54 GLY B C 1
ATOM 3033 O O . GLY B 1 54 ? 28.906 16.031 -7.934 1 93.06 54 GLY B O 1
ATOM 3034 N N . GLU B 1 55 ? 28.875 15.961 -5.672 1 92.5 55 GLU B N 1
ATOM 3035 C CA . GLU B 1 55 ? 29.406 14.602 -5.555 1 92.5 55 GLU B CA 1
ATOM 3036 C C . GLU B 1 55 ? 28.312 13.57 -5.824 1 92.5 55 GLU B C 1
ATOM 3038 O O . GLU B 1 55 ? 28.594 12.383 -5.992 1 92.5 55 GLU B O 1
ATOM 3043 N N . ALA B 1 56 ? 27.094 14.023 -5.77 1 95.5 56 ALA B N 1
ATOM 3044 C CA . ALA B 1 56 ? 26.031 13.07 -6.059 1 95.5 56 ALA B CA 1
ATOM 3045 C C . ALA B 1 56 ? 26.047 12.656 -7.527 1 95.5 56 ALA B C 1
ATOM 3047 O O . ALA B 1 56 ? 26.047 13.516 -8.422 1 95.5 56 ALA B O 1
ATOM 3048 N N . LYS B 1 57 ? 26.062 11.32 -7.781 1 92.5 57 LYS B N 1
ATOM 3049 C CA . LYS B 1 57 ? 26.125 10.836 -9.156 1 92.5 57 LYS B CA 1
ATOM 3050 C C . LYS B 1 57 ? 24.797 10.195 -9.57 1 92.5 57 LYS B C 1
ATOM 3052 O O . LYS B 1 57 ? 24.562 9.984 -10.758 1 92.5 57 LYS B O 1
ATOM 3057 N N . LYS B 1 58 ? 23.984 9.906 -8.516 1 95.25 58 LYS B N 1
ATOM 3058 C CA . LYS B 1 58 ? 22.703 9.25 -8.781 1 95.25 58 LYS B CA 1
ATOM 3059 C C . LYS B 1 58 ? 21.547 10.023 -8.164 1 95.25 58 LYS B C 1
ATOM 3061 O O . LYS B 1 58 ? 21.75 10.844 -7.266 1 95.25 58 LYS B O 1
ATOM 3066 N N . GLU B 1 59 ? 20.391 9.773 -8.711 1 96.81 59 GLU B N 1
ATOM 3067 C CA . GLU B 1 59 ? 19.141 10.336 -8.203 1 96.81 59 GLU B CA 1
ATOM 3068 C C . GLU B 1 59 ? 18.078 9.25 -7.996 1 96.81 59 GLU B C 1
ATOM 3070 O O . GLU B 1 59 ? 17.875 8.406 -8.867 1 96.81 59 GLU B O 1
ATOM 3075 N N . LEU B 1 60 ? 17.562 9.203 -6.82 1 96.25 60 LEU B N 1
ATOM 3076 C CA . LEU B 1 60 ? 16.375 8.398 -6.602 1 96.25 60 LEU B CA 1
ATOM 3077 C C . LEU B 1 60 ? 15.109 9.195 -6.906 1 96.25 60 LEU B C 1
ATOM 3079 O O . LEU B 1 60 ? 14.828 10.195 -6.246 1 96.25 60 LEU B O 1
ATOM 3083 N N . GLN B 1 61 ? 14.414 8.773 -7.895 1 96.94 61 GLN B N 1
ATOM 3084 C CA . GLN B 1 61 ? 13.156 9.43 -8.25 1 96.94 61 GLN B CA 1
ATOM 3085 C C . GLN B 1 61 ? 11.961 8.68 -7.668 1 96.94 61 GLN B C 1
ATOM 3087 O O . GLN B 1 61 ? 11.953 7.445 -7.645 1 96.94 61 GLN B O 1
ATOM 3092 N N . MET B 1 62 ? 10.969 9.375 -7.16 1 96.5 62 MET B N 1
ATOM 3093 C CA . MET B 1 62 ? 9.797 8.773 -6.543 1 96.5 62 MET B CA 1
ATOM 3094 C C . MET B 1 62 ? 9.078 7.844 -7.52 1 96.5 62 MET B C 1
ATOM 3096 O O . MET B 1 62 ? 8.492 6.84 -7.113 1 96.5 62 MET B O 1
ATOM 3100 N N . GLU B 1 63 ? 9.227 8.148 -8.797 1 94.62 63 GLU B N 1
ATOM 3101 C CA . GLU B 1 63 ? 8.594 7.371 -9.852 1 94.62 63 GLU B CA 1
ATOM 3102 C C . GLU B 1 63 ? 9.273 6.02 -10.031 1 94.62 63 GLU B C 1
ATOM 3104 O O . GLU B 1 63 ? 8.789 5.164 -10.773 1 94.62 63 GLU B O 1
ATOM 3109 N N . ASP B 1 64 ? 10.375 5.84 -9.312 1 96.06 64 ASP B N 1
ATOM 3110 C CA . ASP B 1 64 ? 11.039 4.543 -9.359 1 96.06 64 ASP B CA 1
ATOM 3111 C C . ASP B 1 64 ? 10.453 3.586 -8.328 1 96.06 64 ASP B C 1
ATOM 3113 O O . ASP B 1 64 ? 10.703 2.381 -8.375 1 96.06 64 ASP B O 1
ATOM 3117 N N . ILE B 1 65 ? 9.648 4.066 -7.422 1 97.56 65 ILE B N 1
ATOM 3118 C CA . ILE B 1 65 ? 9.047 3.262 -6.367 1 97.56 65 ILE B CA 1
ATOM 3119 C C . ILE B 1 65 ? 7.656 2.803 -6.797 1 97.56 65 ILE B C 1
ATOM 3121 O O . ILE B 1 65 ? 6.816 3.621 -7.184 1 97.56 65 ILE B O 1
ATOM 3125 N N . CYS B 1 66 ? 7.402 1.533 -6.723 1 98.06 66 CYS B N 1
ATOM 3126 C CA . CYS B 1 66 ? 6.141 0.949 -7.16 1 98.06 66 CYS B CA 1
ATOM 3127 C C . CYS B 1 66 ? 4.984 1.438 -6.297 1 98.06 66 CYS B C 1
ATOM 3129 O O . CYS B 1 66 ? 5.199 1.943 -5.195 1 98.06 66 CYS B O 1
ATOM 3131 N N . CYS B 1 67 ? 3.777 1.333 -6.852 1 97.81 67 CYS B N 1
ATOM 3132 C CA . CYS B 1 67 ? 2.537 1.611 -6.133 1 97.81 67 CYS B CA 1
ATOM 3133 C C . CYS B 1 67 ? 1.785 0.322 -5.824 1 97.81 67 CYS B C 1
ATOM 3135 O O . CYS B 1 67 ? 1.767 -0.601 -6.641 1 97.81 67 CYS B O 1
ATOM 3137 N N . SER B 1 68 ? 1.171 0.264 -4.672 1 97.69 68 SER B N 1
ATOM 3138 C CA . SER B 1 68 ? 0.408 -0.913 -4.27 1 97.69 68 SER B CA 1
ATOM 3139 C C . SER B 1 68 ? -1.029 -0.838 -4.773 1 97.69 68 SER B C 1
ATOM 3141 O O . SER B 1 68 ? -1.544 0.25 -5.039 1 97.69 68 SER B O 1
ATOM 3143 N N . ALA B 1 69 ? -1.666 -1.953 -4.926 1 98.38 69 ALA B N 1
ATOM 3144 C CA . ALA B 1 69 ? -3.082 -2.102 -5.254 1 98.38 69 ALA B CA 1
ATOM 3145 C C . ALA B 1 69 ? -3.66 -3.367 -4.629 1 98.38 69 ALA B C 1
ATOM 3147 O O . ALA B 1 69 ? -2.918 -4.285 -4.27 1 98.38 69 ALA B O 1
ATOM 3148 N N . HIS B 1 70 ? -4.945 -3.338 -4.449 1 98.19 70 HIS B N 1
ATOM 3149 C CA . HIS B 1 70 ? -5.57 -4.539 -3.904 1 98.19 70 HIS B CA 1
ATOM 3150 C C . HIS B 1 70 ? -5.551 -5.68 -4.918 1 98.19 70 HIS B C 1
ATOM 3152 O O . HIS B 1 70 ? -6.414 -5.754 -5.793 1 98.19 70 HIS B O 1
ATOM 3158 N N . GLY B 1 71 ? -4.66 -6.555 -4.758 1 98.44 71 GLY B N 1
ATOM 3159 C CA . GLY B 1 71 ? -4.43 -7.656 -5.676 1 98.44 71 GLY B CA 1
ATOM 3160 C C . GLY B 1 71 ? -3.09 -8.336 -5.469 1 98.44 71 GLY B C 1
ATOM 3161 O O . GLY B 1 71 ? -2.385 -8.047 -4.5 1 98.44 71 GLY B O 1
ATOM 3162 N N . LEU B 1 72 ? -2.811 -9.227 -6.391 1 98.81 72 LEU B N 1
ATOM 3163 C CA . LEU B 1 72 ? -1.562 -9.969 -6.293 1 98.81 72 LEU B CA 1
ATOM 3164 C C . LEU B 1 72 ? -1.004 -10.281 -7.676 1 98.81 72 LEU B C 1
ATOM 3166 O O . LEU B 1 72 ? -1.754 -10.648 -8.586 1 98.81 72 LEU B O 1
ATOM 3170 N N . SER B 1 73 ? 0.231 -10.117 -7.828 1 98.94 73 SER B N 1
ATOM 3171 C CA . SER B 1 73 ? 0.988 -10.547 -9 1 98.94 73 SER B CA 1
ATOM 3172 C C . SER B 1 73 ? 2.459 -10.758 -8.656 1 98.94 73 SER B C 1
ATOM 3174 O O . SER B 1 73 ? 3.125 -9.852 -8.164 1 98.94 73 SER B O 1
ATOM 3176 N N . ILE B 1 74 ? 2.955 -11.922 -8.875 1 98.94 74 ILE B N 1
ATOM 3177 C CA . ILE B 1 74 ? 4.328 -12.266 -8.531 1 98.94 74 ILE B CA 1
ATOM 3178 C C . ILE B 1 74 ? 5.004 -12.953 -9.719 1 98.94 74 ILE B C 1
ATOM 3180 O O . ILE B 1 74 ? 4.473 -13.922 -10.266 1 98.94 74 ILE B O 1
ATOM 3184 N N . LEU B 1 75 ? 6.129 -12.422 -10.164 1 98.94 75 LEU B N 1
ATOM 3185 C CA . LEU B 1 75 ? 6.961 -13.094 -11.156 1 98.94 75 LEU B CA 1
ATOM 3186 C C . LEU B 1 75 ? 7.949 -14.039 -10.492 1 98.94 75 LEU B C 1
ATOM 3188 O O . LEU B 1 75 ? 8.82 -13.609 -9.727 1 98.94 75 LEU B O 1
ATOM 3192 N N . VAL B 1 76 ? 7.797 -15.32 -10.742 1 98.94 76 VAL B N 1
ATOM 3193 C CA . VAL B 1 76 ? 8.586 -16.359 -10.094 1 98.94 76 VAL B CA 1
ATOM 3194 C C . VAL B 1 76 ? 9.602 -16.938 -11.078 1 98.94 76 VAL B C 1
ATOM 3196 O O . VAL B 1 76 ? 9.234 -17.344 -12.188 1 98.94 76 VAL B O 1
ATOM 3199 N N . THR B 1 77 ? 10.844 -16.922 -10.711 1 98.88 77 THR B N 1
ATOM 3200 C CA . THR B 1 77 ? 11.906 -17.469 -11.539 1 98.88 77 THR B CA 1
ATOM 3201 C C . THR B 1 77 ? 12.68 -18.547 -10.773 1 98.88 77 THR B C 1
ATOM 3203 O O . THR B 1 77 ? 13.195 -18.281 -9.68 1 98.88 77 THR B O 1
ATOM 3206 N N . ALA B 1 78 ? 12.734 -19.719 -11.305 1 98.88 78 ALA B N 1
ATOM 3207 C CA . ALA B 1 78 ? 13.477 -20.828 -10.727 1 98.88 78 ALA B CA 1
ATOM 3208 C C . ALA B 1 78 ? 14.672 -21.203 -11.594 1 98.88 78 ALA B C 1
ATOM 3210 O O . ALA B 1 78 ? 14.594 -21.141 -12.82 1 98.88 78 ALA B O 1
ATOM 3211 N N . THR B 1 79 ? 15.75 -21.609 -10.938 1 98.81 79 THR B N 1
ATOM 3212 C CA . THR B 1 79 ? 16.984 -21.953 -11.641 1 98.81 79 THR B CA 1
ATOM 3213 C C . THR B 1 79 ? 17.484 -23.328 -11.211 1 98.81 79 THR B C 1
ATOM 3215 O O . THR B 1 79 ? 17.484 -23.641 -10.016 1 98.81 79 THR B O 1
ATOM 3218 N N . LYS B 1 80 ? 17.812 -24.188 -12.094 1 98.56 80 LYS B N 1
ATOM 3219 C CA . LYS B 1 80 ? 18.516 -25.453 -11.898 1 98.56 80 LYS B CA 1
ATOM 3220 C C . LYS B 1 80 ? 19.656 -25.609 -12.906 1 98.56 80 LYS B C 1
ATOM 3222 O O . LYS B 1 80 ? 19.406 -25.75 -14.102 1 98.56 80 LYS B O 1
ATOM 3227 N N . GLY B 1 81 ? 20.906 -25.578 -12.406 1 98.06 81 GLY B N 1
ATOM 3228 C CA . GLY B 1 81 ? 22.031 -25.531 -13.32 1 98.06 81 GLY B CA 1
ATOM 3229 C C . GLY B 1 81 ? 22.031 -24.312 -14.211 1 98.06 81 GLY B C 1
ATOM 3230 O O . GLY B 1 81 ? 21.969 -23.188 -13.727 1 98.06 81 GLY B O 1
ATOM 3231 N N . ASP B 1 82 ? 21.984 -24.516 -15.492 1 97.81 82 ASP B N 1
ATOM 3232 C CA . ASP B 1 82 ? 22.031 -23.406 -16.438 1 97.81 82 ASP B CA 1
ATOM 3233 C C . ASP B 1 82 ? 20.641 -23.125 -17.016 1 97.81 82 ASP B C 1
ATOM 3235 O O . ASP B 1 82 ? 20.5 -22.297 -17.922 1 97.81 82 ASP B O 1
ATOM 3239 N N . VAL B 1 83 ? 19.688 -23.797 -16.438 1 98.44 83 VAL B N 1
ATOM 3240 C CA . VAL B 1 83 ? 18.328 -23.641 -16.969 1 98.44 83 VAL B CA 1
ATOM 3241 C C . VAL B 1 83 ? 17.531 -22.75 -16.031 1 98.44 83 VAL B C 1
ATOM 3243 O O . VAL B 1 83 ? 17.562 -22.906 -14.805 1 98.44 83 VAL B O 1
ATOM 3246 N N . LYS B 1 84 ? 16.859 -21.766 -16.609 1 98.19 84 LYS B N 1
ATOM 3247 C CA . LYS B 1 84 ? 15.977 -20.859 -15.875 1 98.19 84 LYS B CA 1
ATOM 3248 C C . LYS B 1 84 ? 14.57 -20.859 -16.453 1 98.19 84 LYS B C 1
ATOM 3250 O O . LYS B 1 84 ? 14.398 -20.891 -17.672 1 98.19 84 LYS B O 1
ATOM 3255 N N . HIS B 1 85 ? 13.578 -20.922 -15.609 1 98.81 85 HIS B N 1
ATOM 3256 C CA . HIS B 1 85 ? 12.18 -20.781 -16.016 1 98.81 85 HIS B CA 1
ATOM 3257 C C . HIS B 1 85 ? 11.461 -19.719 -15.203 1 98.81 85 HIS B C 1
ATOM 3259 O O . HIS B 1 85 ? 11.695 -19.594 -14 1 98.81 85 HIS B O 1
ATOM 3265 N N . SER B 1 86 ? 10.57 -19 -15.891 1 98.69 86 SER B N 1
ATOM 3266 C CA . SER B 1 86 ? 9.836 -17.922 -15.219 1 98.69 86 SER B CA 1
ATOM 3267 C C . SER B 1 86 ? 8.336 -18.078 -15.43 1 98.69 86 SER B C 1
ATOM 3269 O O . SER B 1 86 ? 7.883 -18.344 -16.547 1 98.69 86 SER B O 1
ATOM 3271 N N . VAL B 1 87 ? 7.582 -17.922 -14.328 1 98.88 87 VAL B N 1
ATOM 3272 C CA . VAL B 1 87 ? 6.125 -17.953 -14.32 1 98.88 87 VAL B CA 1
ATOM 3273 C C . VAL B 1 87 ? 5.586 -16.672 -13.711 1 98.88 87 VAL B C 1
ATOM 3275 O O . VAL B 1 87 ? 6.031 -16.234 -12.641 1 98.88 87 VAL B O 1
ATOM 3278 N N . LEU B 1 88 ? 4.688 -16 -14.461 1 98.94 88 LEU B N 1
ATOM 3279 C CA . LEU B 1 88 ? 3.92 -14.93 -13.836 1 98.94 88 LEU B CA 1
ATOM 3280 C C . LEU B 1 88 ? 2.691 -15.484 -13.125 1 98.94 88 LEU B C 1
ATOM 3282 O O . LEU B 1 88 ? 1.786 -16.031 -13.766 1 98.94 88 LEU B O 1
ATOM 3286 N N . PHE B 1 89 ? 2.68 -15.414 -11.781 1 98.94 89 PHE B N 1
ATOM 3287 C CA . PHE B 1 89 ? 1.574 -15.852 -10.938 1 98.94 89 PHE B CA 1
ATOM 3288 C C . PHE B 1 89 ? 0.612 -14.703 -10.672 1 98.94 89 PHE B C 1
ATOM 3290 O O . PHE B 1 89 ? 0.944 -13.766 -9.938 1 98.94 89 PHE B O 1
ATOM 3297 N N . ASP B 1 90 ? -0.661 -14.688 -11.25 1 98.94 90 ASP B N 1
ATOM 3298 C CA . ASP B 1 90 ? -1.687 -13.656 -11.172 1 98.94 90 ASP B CA 1
ATOM 3299 C C . ASP B 1 90 ? -1.189 -12.336 -11.773 1 98.94 90 ASP B C 1
ATOM 3301 O O . ASP B 1 90 ? -0.013 -12.219 -12.117 1 98.94 90 ASP B O 1
ATOM 3305 N N . ALA B 1 91 ? -2.166 -11.367 -11.953 1 98.88 91 ALA B N 1
ATOM 3306 C CA . ALA B 1 91 ? -1.783 -10.141 -12.641 1 98.88 91 ALA B CA 1
ATOM 3307 C C . ALA B 1 91 ? -2.445 -8.922 -12 1 98.88 91 ALA B C 1
ATOM 3309 O O . ALA B 1 91 ? -2.52 -7.855 -12.609 1 98.88 91 ALA B O 1
ATOM 3310 N N . GLY B 1 92 ? -2.965 -9.102 -10.828 1 98.75 92 GLY B N 1
ATOM 3311 C CA . GLY B 1 92 ? -3.492 -7.969 -10.094 1 98.75 92 GLY B CA 1
ATOM 3312 C C . GLY B 1 92 ? -4.836 -7.488 -10.617 1 98.75 92 GLY B C 1
ATOM 3313 O O . GLY B 1 92 ? -5.469 -8.164 -11.422 1 98.75 92 GLY B O 1
ATOM 3314 N N . PRO B 1 93 ? -5.277 -6.32 -10.156 1 98.69 93 PRO B N 1
ATOM 3315 C CA . PRO B 1 93 ? -6.672 -5.902 -10.305 1 98.69 93 PRO B CA 1
ATOM 3316 C C . PRO B 1 93 ? -6.934 -5.176 -11.625 1 98.69 93 PRO B C 1
ATOM 3318 O O . PRO B 1 93 ? -8.086 -5.055 -12.055 1 98.69 93 PRO B O 1
ATOM 3321 N N . GLU B 1 94 ? -5.906 -4.641 -12.242 1 98.12 94 GLU B N 1
ATOM 3322 C CA . GLU B 1 94 ? -6.105 -3.834 -13.445 1 98.12 94 GLU B CA 1
ATOM 3323 C C . GLU B 1 94 ? -4.812 -3.709 -14.242 1 98.12 94 GLU B C 1
ATOM 3325 O O . GLU B 1 94 ? -3.719 -3.762 -13.68 1 98.12 94 GLU B O 1
ATOM 3330 N N . GLY B 1 95 ? -4.961 -3.525 -15.539 1 98.5 95 GLY B N 1
ATOM 3331 C CA . GLY B 1 95 ? -3.824 -3.465 -16.438 1 98.5 95 GLY B CA 1
ATOM 3332 C C . GLY B 1 95 ? -2.955 -2.24 -16.234 1 98.5 95 GLY B C 1
ATOM 3333 O O . GLY B 1 95 ? -1.729 -2.318 -16.328 1 98.5 95 GLY B O 1
ATOM 3334 N N . GLU B 1 96 ? -3.514 -1.133 -15.914 1 97.81 96 GLU B N 1
ATOM 3335 C CA . GLU B 1 96 ? -2.779 0.125 -15.812 1 97.81 96 GLU B CA 1
ATOM 3336 C C . GLU B 1 96 ? -1.752 0.072 -14.68 1 97.81 96 GLU B C 1
ATOM 3338 O O . GLU B 1 96 ? -0.607 0.494 -14.859 1 97.81 96 GLU B O 1
ATOM 3343 N N . ILE B 1 97 ? -2.186 -0.396 -13.539 1 98.12 97 ILE B N 1
ATOM 3344 C CA . ILE B 1 97 ? -1.261 -0.429 -12.414 1 98.12 97 ILE B CA 1
ATOM 3345 C C . ILE B 1 97 ? -0.205 -1.508 -12.641 1 98.12 97 ILE B C 1
ATOM 3347 O O . ILE B 1 97 ? 0.95 -1.352 -12.234 1 98.12 97 ILE B O 1
ATOM 3351 N N . TRP B 1 98 ? -0.595 -2.629 -13.266 1 98.75 98 TRP B N 1
ATOM 3352 C CA . TRP B 1 98 ? 0.386 -3.654 -13.602 1 98.75 98 TRP B CA 1
ATOM 3353 C C . TRP B 1 98 ? 1.472 -3.092 -14.516 1 98.75 98 TRP B C 1
ATOM 3355 O O . TRP B 1 98 ? 2.664 -3.246 -14.234 1 98.75 98 TRP B O 1
ATOM 3365 N N . GLU B 1 99 ? 1.066 -2.422 -15.547 1 98.69 99 GLU B N 1
ATOM 3366 C CA . GLU B 1 99 ? 1.991 -1.813 -16.5 1 98.69 99 GLU B CA 1
ATOM 3367 C C . GLU B 1 99 ? 2.885 -0.782 -15.82 1 98.69 99 GLU B C 1
ATOM 3369 O O . GLU B 1 99 ? 4.094 -0.743 -16.062 1 98.69 99 GLU B O 1
ATOM 3374 N N . ARG B 1 100 ? 2.293 0.031 -15.016 1 98 100 ARG B N 1
ATOM 3375 C CA . ARG B 1 100 ? 3.043 1.061 -14.305 1 98 100 ARG B CA 1
ATOM 3376 C C . ARG B 1 100 ? 4.16 0.446 -13.469 1 98 100 ARG B C 1
ATOM 3378 O O . ARG B 1 100 ? 5.305 0.899 -13.531 1 98 100 ARG B O 1
ATOM 3385 N N . ASN B 1 101 ? 3.822 -0.563 -12.656 1 98.62 101 ASN B N 1
ATOM 3386 C CA . ASN B 1 101 ? 4.809 -1.193 -11.789 1 98.62 101 ASN B CA 1
ATOM 3387 C C . ASN B 1 101 ? 5.875 -1.931 -12.594 1 98.62 101 ASN B C 1
ATOM 3389 O O . ASN B 1 101 ? 7.055 -1.903 -12.234 1 98.62 101 ASN B O 1
ATOM 3393 N N . VAL B 1 102 ? 5.508 -2.543 -13.703 1 98.62 102 VAL B N 1
ATOM 3394 C CA . VAL B 1 102 ? 6.453 -3.266 -14.547 1 98.62 102 VAL B CA 1
ATOM 3395 C C . VAL B 1 102 ? 7.438 -2.283 -15.172 1 98.62 102 VAL B C 1
ATOM 3397 O O . VAL B 1 102 ? 8.633 -2.574 -15.281 1 98.62 102 VAL B O 1
ATOM 3400 N N . LYS B 1 103 ? 6.969 -1.15 -15.594 1 97.62 103 LYS B N 1
ATOM 3401 C CA . LYS B 1 103 ? 7.844 -0.135 -16.172 1 97.62 103 LYS B CA 1
ATOM 3402 C C . LYS B 1 103 ? 8.844 0.382 -15.141 1 97.62 103 LYS B C 1
ATOM 3404 O O . LYS B 1 103 ? 9.961 0.757 -15.492 1 97.62 103 LYS B O 1
ATOM 3409 N N . ARG B 1 104 ? 8.469 0.401 -13.875 1 96.94 104 ARG B N 1
ATOM 3410 C CA . ARG B 1 104 ? 9.352 0.835 -12.805 1 96.94 104 ARG B CA 1
ATOM 3411 C C . ARG B 1 104 ? 10.352 -0.26 -12.438 1 96.94 104 ARG B C 1
ATOM 3413 O O . ARG B 1 104 ? 11.531 0.016 -12.227 1 96.94 104 ARG B O 1
ATOM 3420 N N . LEU B 1 105 ? 9.875 -1.509 -12.438 1 97.75 105 LEU B N 1
ATOM 3421 C CA . LEU B 1 105 ? 10.664 -2.65 -11.992 1 97.75 105 LEU B CA 1
ATOM 3422 C C . LEU B 1 105 ? 11.586 -3.137 -13.102 1 97.75 105 LEU B C 1
ATOM 3424 O O . LEU B 1 105 ? 12.641 -3.715 -12.836 1 97.75 105 LEU B O 1
ATOM 3428 N N . ARG B 1 106 ? 11.227 -3.098 -14.336 1 96.5 106 ARG B N 1
ATOM 3429 C CA . ARG B 1 106 ? 11.953 -3.445 -15.555 1 96.5 106 ARG B CA 1
ATOM 3430 C C . ARG B 1 106 ? 12.375 -4.91 -15.539 1 96.5 106 ARG B C 1
ATOM 3432 O O . ARG B 1 106 ? 13.547 -5.227 -15.781 1 96.5 106 ARG B O 1
ATOM 3439 N N . PRO B 1 107 ? 11.43 -5.773 -15.18 1 98.06 107 PRO B N 1
ATOM 3440 C CA . PRO B 1 107 ? 11.781 -7.191 -15.289 1 98.06 107 PRO B CA 1
ATOM 3441 C C . PRO B 1 107 ? 12 -7.637 -16.734 1 98.06 107 PRO B C 1
ATOM 3443 O O . PRO B 1 107 ? 11.578 -6.949 -17.656 1 98.06 107 PRO B O 1
ATOM 3446 N N . GLU B 1 108 ? 12.688 -8.75 -16.938 1 97.31 108 GLU B N 1
ATOM 3447 C CA . GLU B 1 108 ? 12.828 -9.336 -18.25 1 97.31 108 GLU B CA 1
ATOM 3448 C C . GLU B 1 108 ? 11.562 -10.086 -18.672 1 97.31 108 GLU B C 1
ATOM 3450 O O . GLU B 1 108 ? 11.484 -11.305 -18.531 1 97.31 108 GLU B O 1
ATOM 3455 N N . LEU B 1 109 ? 10.664 -9.398 -19.266 1 98.31 109 LEU B N 1
ATOM 3456 C CA . LEU B 1 109 ? 9.352 -9.953 -19.594 1 98.31 109 LEU B CA 1
ATOM 3457 C C . LEU B 1 109 ? 9.469 -11.016 -20.688 1 98.31 109 LEU B C 1
ATOM 3459 O O . LEU B 1 109 ? 8.664 -11.953 -20.734 1 98.31 109 LEU B O 1
ATOM 3463 N N . SER B 1 110 ? 10.5 -10.875 -21.531 1 97.88 110 SER B N 1
ATOM 3464 C CA . SER B 1 110 ? 10.648 -11.812 -22.641 1 97.88 110 SER B CA 1
ATOM 3465 C C . SER B 1 110 ? 10.961 -13.219 -22.141 1 97.88 110 SER B C 1
ATOM 3467 O O . SER B 1 110 ? 10.812 -14.195 -22.875 1 97.88 110 SER B O 1
ATOM 3469 N N . SER B 1 111 ? 11.391 -13.305 -20.922 1 97.06 111 SER B N 1
ATOM 3470 C CA . SER B 1 111 ? 11.781 -14.602 -20.359 1 97.06 111 SER B CA 1
ATOM 3471 C C . SER B 1 111 ? 10.586 -15.312 -19.734 1 97.06 111 SER B C 1
ATOM 3473 O O . SER B 1 111 ? 10.672 -16.484 -19.359 1 97.06 111 SER B O 1
ATOM 3475 N N . VAL B 1 112 ? 9.461 -14.641 -19.609 1 98.56 112 VAL B N 1
ATOM 3476 C CA . VAL B 1 112 ? 8.273 -15.242 -19.016 1 98.56 112 VAL B CA 1
ATOM 3477 C C . VAL B 1 112 ? 7.691 -16.297 -19.953 1 98.56 112 VAL B C 1
ATOM 3479 O O . VAL B 1 112 ? 7.387 -16 -21.109 1 98.56 112 VAL B O 1
ATOM 3482 N N . GLU B 1 113 ? 7.527 -17.484 -19.453 1 98.38 113 GLU B N 1
ATOM 3483 C CA . GLU B 1 113 ? 7.102 -18.594 -20.312 1 98.38 113 GLU B CA 1
ATOM 3484 C C . GLU B 1 113 ? 5.641 -18.953 -20.062 1 98.38 113 GLU B C 1
ATOM 3486 O O . GLU B 1 113 ? 4.969 -19.5 -20.938 1 98.38 113 GLU B O 1
ATOM 3491 N N . LEU B 1 114 ? 5.195 -18.672 -18.875 1 98.81 114 LEU B N 1
ATOM 3492 C CA . LEU B 1 114 ? 3.852 -19.078 -18.469 1 98.81 114 LEU B CA 1
ATOM 3493 C C . LEU B 1 114 ? 3.217 -18.016 -17.578 1 98.81 114 LEU B C 1
ATOM 3495 O O . LEU B 1 114 ? 3.873 -17.469 -16.688 1 98.81 114 LEU B O 1
ATOM 3499 N N . VAL B 1 115 ? 2.01 -17.625 -17.906 1 98.94 115 VAL B N 1
ATOM 3500 C CA . VAL B 1 115 ? 1.155 -16.859 -17 1 98.94 115 VAL B CA 1
ATOM 3501 C C . VAL B 1 115 ? 0.13 -17.797 -16.359 1 98.94 115 VAL B C 1
ATOM 3503 O O . VAL B 1 115 ? -0.594 -18.516 -17.047 1 98.94 115 VAL B O 1
ATOM 3506 N N . GLN B 1 116 ? 0.1 -17.875 -15.055 1 98.94 116 GLN B N 1
ATOM 3507 C CA . GLN B 1 116 ? -0.829 -18.734 -14.336 1 98.94 116 GLN B CA 1
ATOM 3508 C C . GLN B 1 116 ? -1.796 -17.922 -13.484 1 98.94 116 GLN B C 1
ATOM 3510 O O . GLN B 1 116 ? -1.371 -17.109 -12.656 1 98.94 116 GLN B O 1
ATOM 3515 N N . LEU B 1 117 ? -3.07 -18.047 -13.688 1 98.94 117 LEU B N 1
ATOM 3516 C CA . LEU B 1 117 ? -4.086 -17.453 -12.828 1 98.94 117 LEU B CA 1
ATOM 3517 C C . LEU B 1 117 ? -4.453 -18.391 -11.688 1 98.94 117 LEU B C 1
ATOM 3519 O O . LEU B 1 117 ? -4.777 -19.562 -11.914 1 98.94 117 LEU B O 1
ATOM 3523 N N . SER B 1 118 ? -4.387 -17.906 -10.5 1 98.88 118 SER B N 1
ATOM 3524 C CA . SER B 1 118 ? -4.738 -18.719 -9.344 1 98.88 118 SER B CA 1
ATOM 3525 C C . SER B 1 118 ? -6.223 -19.062 -9.336 1 98.88 118 SER B C 1
ATOM 3527 O O . SER B 1 118 ? -6.602 -20.234 -9.219 1 98.88 118 SER B O 1
ATOM 3529 N N . HIS B 1 119 ? -7.066 -18.062 -9.461 1 98.81 119 HIS B N 1
ATOM 3530 C CA . HIS B 1 119 ? -8.516 -18.234 -9.508 1 98.81 119 HIS B CA 1
ATOM 3531 C C . HIS B 1 119 ? -9.188 -17.031 -10.18 1 98.81 119 HIS B C 1
ATOM 3533 O O . HIS B 1 119 ? -8.578 -15.977 -10.32 1 98.81 119 HIS B O 1
ATOM 3539 N N . TRP B 1 120 ? -10.398 -17.297 -10.586 1 98.69 120 TRP B N 1
ATOM 3540 C CA . TRP B 1 120 ? -11.156 -16.234 -11.234 1 98.69 120 TRP B CA 1
ATOM 3541 C C . TRP B 1 120 ? -11.719 -15.258 -10.203 1 98.69 120 TRP B C 1
ATOM 3543 O O . TRP B 1 120 ? -12.836 -15.453 -9.703 1 98.69 120 TRP B O 1
ATOM 3553 N N . HIS B 1 121 ? -11.039 -14.18 -9.906 1 98.56 121 HIS B N 1
ATOM 3554 C CA . HIS B 1 121 ? -11.375 -12.961 -9.18 1 98.56 121 HIS B CA 1
ATOM 3555 C C . HIS B 1 121 ? -10.68 -11.75 -9.789 1 98.56 121 HIS B C 1
ATOM 3557 O O . HIS B 1 121 ? -9.492 -11.805 -10.117 1 98.56 121 HIS B O 1
ATOM 3563 N N . ARG B 1 122 ? -11.359 -10.734 -9.883 1 98.19 122 ARG B N 1
ATOM 3564 C CA . ARG B 1 122 ? -10.914 -9.562 -10.625 1 98.19 122 ARG B CA 1
ATOM 3565 C C . ARG B 1 122 ? -9.641 -8.992 -10.016 1 98.19 122 ARG B C 1
ATOM 3567 O O . ARG B 1 122 ? -8.789 -8.445 -10.727 1 98.19 122 ARG B O 1
ATOM 3574 N N . ASP B 1 123 ? -9.469 -9.109 -8.727 1 98.44 123 ASP B N 1
ATOM 3575 C CA . ASP B 1 123 ? -8.266 -8.594 -8.078 1 98.44 123 ASP B CA 1
ATOM 3576 C C . ASP B 1 123 ? -7.047 -9.453 -8.414 1 98.44 123 ASP B C 1
ATOM 3578 O O . ASP B 1 123 ? -5.918 -9.102 -8.07 1 98.44 123 ASP B O 1
ATOM 3582 N N . HIS B 1 124 ? -7.18 -10.539 -9.109 1 98.81 124 HIS B N 1
ATOM 3583 C CA . HIS B 1 124 ? -6.09 -11.383 -9.586 1 98.81 124 HIS B CA 1
ATOM 3584 C C . HIS B 1 124 ? -6.027 -11.391 -11.109 1 98.81 124 HIS B C 1
ATOM 3586 O O . HIS B 1 124 ? -4.953 -11.578 -11.688 1 98.81 124 HIS B O 1
ATOM 3592 N N . SER B 1 125 ? -7.152 -11.227 -11.711 1 98.88 125 SER B N 1
ATOM 3593 C CA . SER B 1 125 ? -7.258 -11.484 -13.148 1 98.88 125 SER B CA 1
ATOM 3594 C C . SER B 1 125 ? -7.32 -10.18 -13.938 1 98.88 125 SER B C 1
ATOM 3596 O O . SER B 1 125 ? -7.156 -10.18 -15.156 1 98.88 125 SER B O 1
ATOM 3598 N N . GLY B 1 126 ? -7.562 -9.07 -13.258 1 98.75 126 GLY B N 1
ATOM 3599 C CA . GLY B 1 126 ? -7.867 -7.816 -13.93 1 98.75 126 GLY B CA 1
ATOM 3600 C C . GLY B 1 126 ? -6.738 -7.324 -14.82 1 98.75 126 GLY B C 1
ATOM 3601 O O . GLY B 1 126 ? -6.98 -6.652 -15.82 1 98.75 126 GLY B O 1
ATOM 3602 N N . GLY B 1 127 ? -5.531 -7.641 -14.445 1 98.81 127 GLY B N 1
ATOM 3603 C CA . GLY B 1 127 ? -4.371 -7.172 -15.18 1 98.81 127 GLY B CA 1
ATOM 3604 C C . GLY B 1 127 ? -3.918 -8.141 -16.266 1 98.81 127 GLY B C 1
ATOM 3605 O O . GLY B 1 127 ? -2.963 -7.859 -16.984 1 98.81 127 GLY B O 1
ATOM 3606 N N . LEU B 1 128 ? -4.613 -9.258 -16.5 1 98.94 128 LEU B N 1
ATOM 3607 C CA . LEU B 1 128 ? -4.117 -10.359 -17.312 1 98.94 128 LEU B CA 1
ATOM 3608 C C . LEU B 1 128 ? -3.947 -9.922 -18.766 1 98.94 128 LEU B C 1
ATOM 3610 O O . LEU B 1 128 ? -2.928 -10.219 -19.391 1 98.94 128 LEU B O 1
ATOM 3614 N N . VAL B 1 129 ? -4.918 -9.25 -19.281 1 98.88 129 VAL B N 1
ATOM 3615 C CA . VAL B 1 129 ? -4.871 -8.891 -20.688 1 98.88 129 VAL B CA 1
ATOM 3616 C C . VAL B 1 129 ? -3.635 -8.039 -20.953 1 98.88 129 VAL B C 1
ATOM 3618 O O . VAL B 1 129 ? -2.848 -8.336 -21.859 1 98.88 129 VAL B O 1
ATOM 3621 N N . ARG B 1 130 ? -3.424 -7.035 -20.156 1 98.88 130 ARG B N 1
ATOM 3622 C CA . ARG B 1 130 ? -2.287 -6.141 -20.344 1 98.88 130 ARG B CA 1
ATOM 3623 C C . ARG B 1 130 ? -0.969 -6.871 -20.125 1 98.88 130 ARG B C 1
ATOM 3625 O O . ARG B 1 130 ? 0.003 -6.656 -20.844 1 98.88 130 ARG B O 1
ATOM 3632 N N . ALA B 1 131 ? -0.914 -7.723 -19.094 1 98.94 131 ALA B N 1
ATOM 3633 C CA . ALA B 1 131 ? 0.292 -8.492 -18.812 1 98.94 131 ALA B CA 1
ATOM 3634 C C . ALA B 1 131 ? 0.677 -9.375 -20 1 98.94 131 ALA B C 1
ATOM 3636 O O . ALA B 1 131 ? 1.834 -9.375 -20.422 1 98.94 131 ALA B O 1
ATOM 3637 N N . VAL B 1 132 ? -0.317 -10.094 -20.516 1 98.88 132 VAL B N 1
ATOM 3638 C CA . VAL B 1 132 ? -0.072 -10.984 -21.641 1 98.88 132 VAL B CA 1
ATOM 3639 C C . VAL B 1 132 ? 0.391 -10.172 -22.844 1 98.88 132 VAL B C 1
ATOM 3641 O O . VAL B 1 132 ? 1.339 -10.562 -23.531 1 98.88 132 VAL B O 1
ATOM 3644 N N . GLU B 1 133 ? -0.254 -9.023 -23.094 1 98.81 133 GLU B N 1
ATOM 3645 C CA . GLU B 1 133 ? 0.141 -8.148 -24.188 1 98.81 133 GLU B CA 1
ATOM 3646 C C . GLU B 1 133 ? 1.604 -7.73 -24.062 1 98.81 133 GLU B C 1
ATOM 3648 O O . GLU B 1 133 ? 2.367 -7.828 -25.031 1 98.81 133 GLU B O 1
ATOM 3653 N N . MET B 1 134 ? 1.978 -7.305 -22.938 1 98.75 134 MET B N 1
ATOM 3654 C CA . MET B 1 134 ? 3.324 -6.773 -22.734 1 98.75 134 MET B CA 1
ATOM 3655 C C . MET B 1 134 ? 4.363 -7.887 -22.828 1 98.75 134 MET B C 1
ATOM 3657 O O . MET B 1 134 ? 5.461 -7.676 -23.344 1 98.75 134 MET B O 1
ATOM 3661 N N . ILE B 1 135 ? 4.039 -9.086 -22.281 1 98.75 135 ILE B N 1
ATOM 3662 C CA . ILE B 1 135 ? 4.945 -10.227 -22.359 1 98.75 135 ILE B CA 1
ATOM 3663 C C . ILE B 1 135 ? 5.121 -10.633 -23.828 1 98.75 135 ILE B C 1
ATOM 3665 O O . ILE B 1 135 ? 6.246 -10.852 -24.281 1 98.75 135 ILE B O 1
ATOM 3669 N N . ALA B 1 136 ? 4.023 -10.727 -24.531 1 98.38 136 ALA B N 1
ATOM 3670 C CA . ALA B 1 136 ? 4.074 -11.078 -25.953 1 98.38 136 ALA B CA 1
ATOM 3671 C C . ALA B 1 136 ? 4.898 -10.07 -26.734 1 98.38 136 ALA B C 1
ATOM 3673 O O . ALA B 1 136 ? 5.703 -10.445 -27.594 1 98.38 136 ALA B O 1
ATOM 3674 N N . GLU B 1 137 ? 4.668 -8.812 -26.469 1 97.88 137 GLU B N 1
ATOM 3675 C CA . GLU B 1 137 ? 5.418 -7.754 -27.125 1 97.88 137 GLU B CA 1
ATOM 3676 C C . GLU B 1 137 ? 6.914 -7.871 -26.844 1 97.88 137 GLU B C 1
ATOM 3678 O O . GLU B 1 137 ? 7.738 -7.695 -27.734 1 97.88 137 GLU B O 1
ATOM 3683 N N . ALA B 1 138 ? 7.238 -8.117 -25.594 1 98.12 138 ALA B N 1
ATOM 3684 C CA . ALA B 1 138 ? 8.633 -8.266 -25.203 1 98.12 138 ALA B CA 1
ATOM 3685 C C . ALA B 1 138 ? 9.281 -9.445 -25.922 1 98.12 138 ALA B C 1
ATOM 3687 O O . ALA B 1 138 ? 10.43 -9.367 -26.359 1 98.12 138 ALA B O 1
ATOM 3688 N N . LYS B 1 139 ? 8.586 -10.555 -26.016 1 97.69 139 LYS B N 1
ATOM 3689 C CA . LYS B 1 139 ? 9.078 -11.734 -26.734 1 97.69 139 LYS B CA 1
ATOM 3690 C C . LYS B 1 139 ? 9.281 -11.438 -28.219 1 97.69 139 LYS B C 1
ATOM 3692 O O . LYS B 1 139 ? 10.305 -11.812 -28.797 1 97.69 139 LYS B O 1
ATOM 3697 N N . LYS B 1 140 ? 8.359 -10.781 -28.781 1 97.19 140 LYS B N 1
ATOM 3698 C CA . LYS B 1 140 ? 8.461 -10.414 -30.188 1 97.19 140 LYS B CA 1
ATOM 3699 C C . LYS B 1 140 ? 9.68 -9.531 -30.438 1 97.19 140 LYS B C 1
ATOM 3701 O O . LYS B 1 140 ? 10.352 -9.68 -31.469 1 97.19 140 LYS B O 1
ATOM 3706 N N . ALA B 1 141 ? 9.883 -8.617 -29.562 1 96.81 141 ALA B N 1
ATOM 3707 C CA . ALA B 1 141 ? 11.016 -7.707 -29.672 1 96.81 141 ALA B CA 1
ATOM 3708 C C . ALA B 1 141 ? 12.336 -8.469 -29.672 1 96.81 141 ALA B C 1
ATOM 3710 O O . ALA B 1 141 ? 13.344 -7.992 -30.203 1 96.81 141 ALA B O 1
ATOM 3711 N N . LYS B 1 142 ? 12.344 -9.695 -29.125 1 96.25 142 LYS B N 1
ATOM 3712 C CA . LYS B 1 142 ? 13.539 -10.531 -29.094 1 96.25 142 LYS B CA 1
ATOM 3713 C C . LYS B 1 142 ? 13.508 -11.578 -30.188 1 96.25 142 LYS B C 1
ATOM 3715 O O . LYS B 1 142 ? 14.297 -12.523 -30.188 1 96.25 142 LYS B O 1
ATOM 3720 N N . GLY B 1 143 ? 12.547 -11.539 -31 1 94.38 143 GLY B N 1
ATOM 3721 C CA . GLY B 1 143 ? 12.477 -12.391 -32.188 1 94.38 143 GLY B CA 1
ATOM 3722 C C . GLY B 1 143 ? 11.656 -13.641 -31.969 1 94.38 143 GLY B C 1
ATOM 3723 O O . GLY B 1 143 ? 11.648 -14.539 -32.812 1 94.38 143 GLY B O 1
ATOM 3724 N N . HIS B 1 144 ? 11.039 -13.688 -30.812 1 90.56 144 HIS B N 1
ATOM 3725 C CA . HIS B 1 144 ? 10.172 -14.828 -30.547 1 90.56 144 HIS B CA 1
ATOM 3726 C C . HIS B 1 144 ? 8.742 -14.555 -30.984 1 90.56 144 HIS B C 1
ATOM 3728 O O . HIS B 1 144 ? 8.211 -13.469 -30.75 1 90.5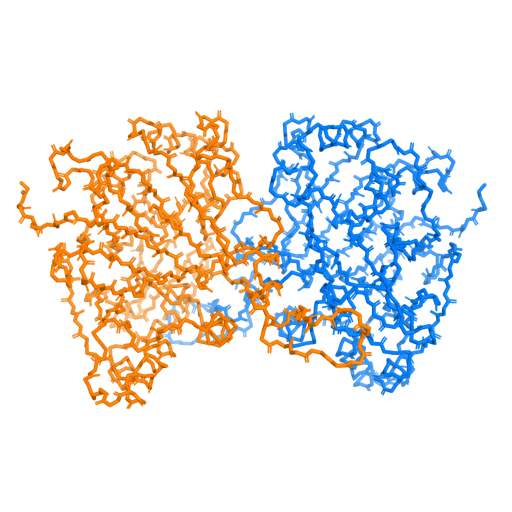6 144 HIS B O 1
ATOM 3734 N N . THR B 1 145 ? 8.18 -15.461 -31.672 1 87.88 145 THR B N 1
ATOM 3735 C CA . THR B 1 145 ? 6.836 -15.219 -32.188 1 87.88 145 THR B CA 1
ATOM 3736 C C . THR B 1 145 ? 5.816 -16.109 -31.484 1 87.88 145 THR B C 1
ATOM 3738 O O . THR B 1 145 ? 4.613 -15.984 -31.703 1 87.88 145 THR B O 1
ATOM 3741 N N . ASP B 1 146 ? 6.277 -16.922 -30.625 1 90.62 146 ASP B N 1
ATOM 3742 C CA . ASP B 1 146 ? 5.363 -17.844 -29.953 1 90.62 146 ASP B CA 1
ATOM 3743 C C . ASP B 1 146 ? 4.438 -17.094 -29 1 90.62 146 ASP B C 1
ATOM 3745 O O . ASP B 1 146 ? 4.824 -16.062 -28.438 1 90.62 146 ASP B O 1
ATOM 3749 N N . LYS B 1 147 ? 3.268 -17.578 -28.875 1 95.69 147 LYS B N 1
ATOM 3750 C CA . LYS B 1 147 ? 2.303 -17.062 -27.906 1 95.69 147 LYS B CA 1
ATOM 3751 C C . LYS B 1 147 ? 2.727 -17.406 -26.484 1 95.69 147 LYS B C 1
ATOM 3753 O O . LYS B 1 147 ? 3.488 -18.344 -26.266 1 95.69 147 LYS B O 1
ATOM 3758 N N . VAL B 1 148 ? 2.27 -16.547 -25.625 1 97.06 148 VAL B N 1
ATOM 3759 C CA . VAL B 1 148 ? 2.547 -16.766 -24.203 1 97.06 148 VAL B CA 1
ATOM 3760 C C . VAL B 1 148 ? 1.558 -17.781 -23.641 1 97.06 148 VAL B C 1
ATOM 3762 O O . VAL B 1 148 ? 0.342 -17.594 -23.75 1 97.06 148 VAL B O 1
ATOM 3765 N N . ALA B 1 149 ? 2.051 -18.922 -23.078 1 98.69 149 ALA B N 1
ATOM 3766 C CA . ALA B 1 149 ? 1.143 -19.875 -22.438 1 98.69 149 ALA B CA 1
ATOM 3767 C C . ALA B 1 149 ? 0.409 -19.234 -21.266 1 98.69 149 ALA B C 1
ATOM 3769 O O . ALA B 1 149 ? 1.013 -18.516 -20.469 1 98.69 149 ALA B O 1
ATOM 3770 N N . VAL B 1 150 ? -0.871 -19.391 -21.203 1 98.94 150 VAL B N 1
ATOM 3771 C CA . VAL B 1 150 ? -1.698 -18.891 -20.094 1 98.94 150 VAL B CA 1
ATOM 3772 C C . VAL B 1 150 ? -2.484 -20.062 -19.484 1 98.94 150 VAL B C 1
ATOM 3774 O O . VAL B 1 150 ? -3.371 -20.625 -20.141 1 98.94 150 VAL B O 1
ATOM 3777 N N . ASP B 1 151 ? -2.119 -20.453 -18.312 1 98.94 151 ASP B N 1
ATOM 3778 C CA . ASP B 1 151 ? -2.73 -21.562 -17.609 1 98.94 151 ASP B CA 1
ATOM 3779 C C . ASP B 1 151 ? -3.91 -21.094 -16.75 1 98.94 151 ASP B C 1
ATOM 3781 O O . ASP B 1 151 ? -3.73 -20.375 -15.781 1 98.94 151 ASP B O 1
ATOM 3785 N N . LEU B 1 152 ? -5.09 -21.516 -17.094 1 98.88 152 LEU B N 1
ATOM 3786 C CA . LEU B 1 152 ? -6.34 -21.047 -16.516 1 98.88 152 LEU B CA 1
ATOM 3787 C C . LEU B 1 152 ? -7.211 -22.219 -16.078 1 98.88 152 LEU B C 1
ATOM 3789 O O . LEU B 1 152 ? -7.078 -23.328 -16.609 1 98.88 152 LEU B O 1
ATOM 3793 N N . HIS B 1 153 ? -8.008 -22 -15.078 1 98.81 153 HIS B N 1
ATOM 3794 C CA . HIS B 1 153 ? -9.07 -22.953 -14.789 1 98.81 153 HIS B CA 1
ATOM 3795 C C . HIS B 1 153 ? -10.195 -22.859 -15.812 1 98.81 153 HIS B C 1
ATOM 3797 O O . HIS B 1 153 ? -10.586 -21.766 -16.219 1 98.81 153 HIS B O 1
ATOM 3803 N N . PRO B 1 154 ? -10.773 -23.969 -16.25 1 98.56 154 PRO B N 1
ATOM 3804 C CA . PRO B 1 154 ? -11.805 -23.922 -17.281 1 98.56 154 PRO B CA 1
ATOM 3805 C C . PRO B 1 154 ? -13.117 -23.344 -16.781 1 98.56 154 PRO B C 1
ATOM 3807 O O . PRO B 1 154 ? -13.914 -22.828 -17.578 1 98.56 154 PRO B O 1
ATOM 3810 N N . ASP B 1 155 ? -13.367 -23.422 -15.492 1 97.88 155 ASP B N 1
ATOM 3811 C CA . ASP B 1 155 ? -14.633 -22.984 -14.93 1 97.88 155 ASP B CA 1
ATOM 3812 C C . ASP B 1 155 ? -14.633 -21.484 -14.656 1 97.88 155 ASP B C 1
ATOM 3814 O O . ASP B 1 155 ? -14.742 -21.047 -13.508 1 97.88 155 ASP B O 1
ATOM 3818 N N . ARG B 1 156 ? -14.641 -20.672 -15.734 1 97.88 156 ARG B N 1
ATOM 3819 C CA . ARG B 1 156 ? -14.711 -19.219 -15.633 1 97.88 156 ARG B CA 1
ATOM 3820 C C . ARG B 1 156 ? -16.141 -18.75 -15.398 1 97.88 156 ARG B C 1
ATOM 3822 O O . ARG B 1 156 ? -17.016 -19.016 -16.219 1 97.88 156 ARG B O 1
ATOM 3829 N N . PRO B 1 157 ? -16.391 -18.094 -14.359 1 97.44 157 PRO B N 1
ATOM 3830 C CA . PRO B 1 157 ? -17.734 -17.547 -14.172 1 97.44 157 PRO B CA 1
ATOM 3831 C C . PRO B 1 157 ? -18.047 -16.375 -15.094 1 97.44 157 PRO B C 1
ATOM 3833 O O . PRO B 1 157 ? -17.125 -15.68 -15.539 1 97.44 157 PRO B O 1
ATOM 3836 N N . ASP B 1 158 ? -19.344 -16.203 -15.336 1 97.62 158 ASP B N 1
ATOM 3837 C CA . ASP B 1 158 ? -19.734 -14.992 -16.047 1 97.62 158 ASP B CA 1
ATOM 3838 C C . ASP B 1 158 ? -19.422 -13.742 -15.219 1 97.62 158 ASP B C 1
ATOM 3840 O O . ASP B 1 158 ? -18.859 -12.781 -15.734 1 97.62 158 ASP B O 1
ATOM 3844 N N . TYR B 1 159 ? -19.828 -13.773 -14.023 1 97.88 159 TYR B N 1
ATOM 3845 C CA . TYR B 1 159 ? -19.484 -12.766 -13.031 1 97.88 159 TYR B CA 1
ATOM 3846 C C . TYR B 1 159 ? -19.359 -13.383 -11.641 1 97.88 159 TYR B C 1
ATOM 3848 O O . TYR B 1 159 ? -20.047 -14.352 -11.328 1 97.88 159 TYR B O 1
ATOM 3856 N N . ARG B 1 160 ? -18.5 -12.844 -10.898 1 97.75 160 ARG B N 1
ATOM 3857 C CA . ARG B 1 160 ? -18.516 -13.07 -9.453 1 97.75 160 ARG B CA 1
ATOM 3858 C C . ARG B 1 160 ? -18.969 -11.828 -8.703 1 97.75 160 ARG B C 1
ATOM 3860 O O . ARG B 1 160 ? -19 -10.734 -9.273 1 97.75 160 ARG B O 1
ATOM 3867 N N . GLY B 1 161 ? -19.391 -11.977 -7.57 1 96.81 161 GLY B N 1
ATOM 3868 C CA . GLY B 1 161 ? -19.797 -10.914 -6.66 1 96.81 161 GLY B CA 1
ATOM 3869 C C . GLY B 1 161 ? -19.938 -11.383 -5.227 1 96.81 161 GLY B C 1
ATOM 3870 O O . GLY B 1 161 ? -19.344 -12.391 -4.828 1 96.81 161 GLY B O 1
ATOM 3871 N N . PHE B 1 162 ? -20.531 -10.547 -4.449 1 96.31 162 PHE B N 1
ATOM 3872 C CA . PHE B 1 162 ? -20.734 -10.914 -3.051 1 96.31 162 PHE B CA 1
ATOM 3873 C C . PHE B 1 162 ? -22.047 -10.336 -2.529 1 96.31 162 PHE B C 1
ATOM 3875 O O . PHE B 1 162 ? -22.547 -9.352 -3.066 1 96.31 162 PHE B O 1
ATOM 3882 N N . ALA B 1 163 ? -22.578 -11 -1.576 1 95.44 163 ALA B N 1
ATOM 3883 C CA . ALA B 1 163 ? -23.781 -10.539 -0.902 1 95.44 163 ALA B CA 1
ATOM 3884 C C . ALA B 1 163 ? -23.453 -9.68 0.313 1 95.44 163 ALA B C 1
ATOM 3886 O O . ALA B 1 163 ? -22.562 -10.031 1.102 1 95.44 163 ALA B O 1
ATOM 3887 N N . LEU B 1 164 ? -24 -8.539 0.409 1 92 164 LEU B N 1
ATOM 3888 C CA . LEU B 1 164 ? -24 -7.668 1.579 1 92 164 LEU B CA 1
ATOM 3889 C C . LEU B 1 164 ? -25.406 -7.52 2.146 1 92 164 LEU B C 1
ATOM 3891 O O . LEU B 1 164 ? -26.141 -6.609 1.761 1 92 164 LEU B O 1
ATOM 3895 N N . GLY B 1 165 ? -25.734 -8.297 3.16 1 89.19 165 GLY B N 1
ATOM 3896 C CA . GLY B 1 165 ? -27.125 -8.398 3.533 1 89.19 165 GLY B CA 1
ATOM 3897 C C . GLY B 1 165 ? -28.016 -8.852 2.393 1 89.19 165 GLY B C 1
ATOM 3898 O O . GLY B 1 165 ? -27.75 -9.867 1.75 1 89.19 165 GLY B O 1
ATOM 3899 N N . PRO B 1 166 ? -29.078 -8.109 2.17 1 89.19 166 PRO B N 1
ATOM 3900 C CA . PRO B 1 166 ? -30 -8.484 1.089 1 89.19 166 PRO B CA 1
ATOM 3901 C C . PRO B 1 166 ? -29.5 -8.047 -0.285 1 89.19 166 PRO B C 1
ATOM 3903 O O . PRO B 1 166 ? -30.094 -8.398 -1.305 1 89.19 166 PRO B O 1
ATOM 3906 N N . ASN B 1 167 ? -28.406 -7.34 -0.278 1 91.69 167 ASN B N 1
ATOM 3907 C CA . ASN B 1 167 ? -27.922 -6.777 -1.532 1 91.69 167 ASN B CA 1
ATOM 3908 C C . ASN B 1 167 ? -26.828 -7.656 -2.152 1 91.69 167 ASN B C 1
ATOM 3910 O O . ASN B 1 167 ? -25.984 -8.195 -1.44 1 91.69 167 ASN B O 1
ATOM 3914 N N . ILE B 1 168 ? -26.984 -7.859 -3.42 1 95.5 168 ILE B N 1
ATOM 3915 C CA . ILE B 1 168 ? -25.922 -8.516 -4.172 1 95.5 168 ILE B CA 1
ATOM 3916 C C . ILE B 1 168 ? -25.125 -7.48 -4.965 1 95.5 168 ILE B C 1
ATOM 3918 O O . ILE B 1 168 ? -25.719 -6.645 -5.66 1 95.5 168 ILE B O 1
ATOM 3922 N N . VAL B 1 169 ? -23.812 -7.465 -4.809 1 96.75 169 VAL B N 1
ATOM 3923 C CA . VAL B 1 169 ? -22.906 -6.582 -5.535 1 96.75 169 VAL B CA 1
ATOM 3924 C C . VAL B 1 169 ? -22.047 -7.398 -6.492 1 96.75 169 VAL B C 1
ATOM 3926 O O . VAL B 1 169 ? -21.453 -8.406 -6.098 1 96.75 169 VAL B O 1
ATOM 3929 N N . SER B 1 170 ? -22.047 -7 -7.777 1 97.56 170 SER B N 1
ATOM 3930 C CA . SER B 1 170 ? -21.25 -7.688 -8.797 1 97.56 170 SER B CA 1
ATOM 3931 C C . SER B 1 170 ? -19.828 -7.145 -8.844 1 97.56 170 SER B C 1
ATOM 3933 O O . SER B 1 170 ? -19.594 -5.961 -8.586 1 97.56 170 SER B O 1
ATOM 3935 N N . PHE B 1 171 ? -18.859 -7.984 -9.172 1 97.19 171 PHE B N 1
ATOM 3936 C CA . PHE B 1 171 ? -17.578 -7.531 -9.695 1 97.19 171 PHE B CA 1
ATOM 3937 C C . PHE B 1 171 ? -17.625 -7.371 -11.211 1 97.19 171 PHE B C 1
ATOM 3939 O O . PHE B 1 171 ? -18.625 -7.742 -11.844 1 97.19 171 PHE B O 1
ATOM 3946 N N . GLN B 1 172 ? -16.594 -6.746 -11.758 1 96.62 172 GLN B N 1
ATOM 3947 C CA . GLN B 1 172 ? -16.406 -6.77 -13.211 1 96.62 172 GLN B CA 1
ATOM 3948 C C . GLN B 1 172 ? -16.172 -8.195 -13.711 1 96.62 172 GLN B C 1
ATOM 3950 O O . GLN B 1 172 ? -15.727 -9.055 -12.953 1 96.62 172 GLN B O 1
ATOM 3955 N N . ALA B 1 173 ? -16.531 -8.391 -14.969 1 97.19 173 ALA B N 1
ATOM 3956 C CA . ALA B 1 173 ? -16.203 -9.688 -15.562 1 97.19 173 ALA B CA 1
ATOM 3957 C C . ALA B 1 173 ? -14.703 -9.906 -15.625 1 97.19 173 ALA B C 1
ATOM 3959 O O . ALA B 1 173 ? -13.945 -8.984 -15.938 1 97.19 173 ALA B O 1
ATOM 3960 N N . ASP B 1 174 ? -14.289 -11.133 -15.32 1 98.44 174 ASP B N 1
ATOM 3961 C CA . ASP B 1 174 ? -12.914 -11.516 -15.609 1 98.44 174 ASP B CA 1
ATOM 3962 C C . ASP B 1 174 ? -12.648 -11.531 -17.109 1 98.44 174 ASP B C 1
ATOM 3964 O O . ASP B 1 174 ? -13.578 -11.617 -17.906 1 98.44 174 ASP B O 1
ATOM 3968 N N . PRO B 1 175 ? -11.375 -11.352 -17.5 1 98.69 175 PRO B N 1
ATOM 3969 C CA . PRO B 1 175 ? -11.086 -11.461 -18.922 1 98.69 175 PRO B CA 1
ATOM 3970 C C . PRO B 1 175 ? -11.555 -12.789 -19.531 1 98.69 175 PRO B C 1
ATOM 3972 O O . PRO B 1 175 ? -11.438 -13.836 -18.891 1 98.69 175 PRO B O 1
ATOM 3975 N N . THR B 1 176 ? -12.055 -12.711 -20.75 1 98.56 176 THR B N 1
ATOM 3976 C CA . THR B 1 176 ? -12.477 -13.93 -21.438 1 98.56 176 THR B CA 1
ATOM 3977 C C . THR B 1 176 ? -11.281 -14.648 -22.047 1 98.56 176 THR B C 1
ATOM 3979 O O . THR B 1 176 ? -10.203 -14.062 -22.203 1 98.56 176 THR B O 1
ATOM 3982 N N . PHE B 1 177 ? -11.555 -15.938 -22.375 1 98.69 177 PHE B N 1
ATOM 3983 C CA . PHE B 1 177 ? -10.531 -16.688 -23.094 1 98.69 177 PHE B CA 1
ATOM 3984 C C . PHE B 1 177 ? -10.164 -16 -24.406 1 98.69 177 PHE B C 1
ATOM 3986 O O . PHE B 1 177 ? -8.992 -15.922 -24.766 1 98.69 177 PHE B O 1
ATOM 3993 N N . GLU B 1 178 ? -11.125 -15.469 -25.078 1 98.56 178 GLU B N 1
ATOM 3994 C CA . GLU B 1 178 ? -10.93 -14.812 -26.359 1 98.56 178 GLU B CA 1
ATOM 3995 C C . GLU B 1 178 ? -10.094 -13.547 -26.219 1 98.56 178 GLU B C 1
ATOM 3997 O O . GLU B 1 178 ? -9.227 -13.266 -27.047 1 98.56 178 GLU B O 1
ATOM 4002 N N . GLU B 1 179 ? -10.367 -12.781 -25.203 1 98.75 179 GLU B N 1
ATOM 4003 C CA . GLU B 1 179 ? -9.594 -11.57 -24.953 1 98.75 179 GLU B CA 1
ATOM 4004 C C . GLU B 1 179 ? -8.125 -11.891 -24.703 1 98.75 179 GLU B C 1
ATOM 4006 O O . GLU B 1 179 ? -7.234 -11.188 -25.188 1 98.75 179 GLU B O 1
ATOM 4011 N N . LEU B 1 180 ? -7.898 -12.945 -23.938 1 98.81 180 LEU B N 1
ATOM 4012 C CA . LEU B 1 180 ? -6.531 -13.336 -23.625 1 98.81 180 LEU B CA 1
ATOM 4013 C C . LEU B 1 180 ? -5.812 -13.883 -24.844 1 98.81 180 LEU B C 1
ATOM 4015 O O . LEU B 1 180 ? -4.625 -13.625 -25.047 1 98.81 180 LEU B O 1
ATOM 4019 N N . GLU B 1 181 ? -6.547 -14.609 -25.672 1 98.56 181 GLU B N 1
ATOM 4020 C CA . GLU B 1 181 ? -5.973 -15.07 -26.938 1 98.56 181 GLU B CA 1
ATOM 4021 C C . GLU B 1 181 ? -5.605 -13.898 -27.844 1 98.56 181 GLU B C 1
ATOM 4023 O O . GLU B 1 181 ? -4.531 -13.883 -28.438 1 98.56 181 GLU B O 1
ATOM 4028 N N . ALA B 1 182 ? -6.5 -12.992 -27.922 1 98.44 182 ALA B N 1
ATOM 4029 C CA . ALA B 1 182 ? -6.289 -11.812 -28.75 1 98.44 182 ALA B CA 1
ATOM 4030 C C . ALA B 1 182 ? -5.086 -11 -28.266 1 98.44 182 ALA B C 1
ATOM 4032 O O . ALA B 1 182 ? -4.414 -10.344 -29.062 1 98.44 182 ALA B O 1
ATOM 4033 N N . ALA B 1 183 ? -4.789 -11.141 -27.016 1 98.44 183 ALA B N 1
ATOM 4034 C CA . ALA B 1 183 ? -3.689 -10.391 -26.406 1 98.44 183 ALA B CA 1
ATOM 4035 C C . ALA B 1 183 ? -2.35 -11.078 -26.672 1 98.44 183 ALA B C 1
ATOM 4037 O O . ALA B 1 183 ? -1.292 -10.523 -26.375 1 98.44 183 ALA B O 1
ATOM 4038 N N . GLY B 1 184 ? -2.398 -12.266 -27.203 1 98.31 184 GLY B N 1
ATOM 4039 C CA . GLY B 1 184 ? -1.175 -13 -27.484 1 98.31 184 GLY B CA 1
ATOM 4040 C C . GLY B 1 184 ? -1.005 -14.242 -26.625 1 98.31 184 GLY B C 1
ATOM 4041 O O . GLY B 1 184 ? 0.071 -14.844 -26.609 1 98.31 184 GLY B O 1
ATOM 4042 N N . GLY B 1 185 ? -2.068 -14.656 -25.953 1 98.56 185 GLY B N 1
ATOM 4043 C CA . GLY B 1 185 ? -2.004 -15.812 -25.078 1 98.56 185 GLY B CA 1
ATOM 4044 C C . GLY B 1 185 ? -2.34 -17.109 -25.797 1 98.56 185 GLY B C 1
ATOM 4045 O O . GLY B 1 185 ? -3.191 -17.141 -26.688 1 98.56 185 GLY B O 1
ATOM 4046 N N . ALA B 1 186 ? -1.648 -18.172 -25.484 1 98.75 186 ALA B N 1
ATOM 4047 C CA . ALA B 1 186 ? -2.055 -19.547 -25.781 1 98.75 186 ALA B CA 1
ATOM 4048 C C . ALA B 1 186 ? -2.756 -20.172 -24.578 1 98.75 186 ALA B C 1
ATOM 4050 O O . ALA B 1 186 ? -2.104 -20.609 -23.625 1 98.75 186 ALA B O 1
ATOM 4051 N N . ILE B 1 187 ? -4.02 -20.266 -24.703 1 98.62 187 ILE B N 1
ATOM 4052 C CA . ILE B 1 187 ? -4.84 -20.609 -23.547 1 98.62 187 ILE B CA 1
ATOM 4053 C C . ILE B 1 187 ? -4.711 -22.109 -23.266 1 98.62 187 ILE B C 1
ATOM 4055 O O . ILE B 1 187 ? -4.863 -22.938 -24.172 1 98.62 187 ILE B O 1
ATOM 4059 N N . GLN B 1 188 ? -4.379 -22.406 -22.078 1 98.69 188 GLN B N 1
ATOM 4060 C CA . GLN B 1 188 ? -4.383 -23.766 -21.547 1 98.69 188 GLN B CA 1
ATOM 4061 C C . GLN B 1 188 ? -5.34 -23.891 -20.359 1 98.69 188 GLN B C 1
ATOM 4063 O O . GLN B 1 188 ? -5.223 -23.156 -19.391 1 98.69 188 GLN B O 1
ATOM 4068 N N . LYS B 1 189 ? -6.246 -24.812 -20.469 1 98.56 189 LYS B N 1
ATOM 4069 C CA . LYS B 1 189 ? -7.238 -24.984 -19.422 1 98.56 189 LYS B CA 1
ATOM 4070 C C . LYS B 1 189 ? -6.98 -26.266 -18.625 1 98.56 189 LYS B C 1
ATOM 4072 O O . LYS B 1 189 ? -6.965 -27.359 -19.188 1 98.56 189 LYS B O 1
ATOM 4077 N N . HIS B 1 190 ? -6.73 -26.109 -17.375 1 98.12 190 HIS B N 1
ATOM 4078 C CA . HIS B 1 190 ? -6.461 -27.266 -16.5 1 98.12 190 HIS B CA 1
ATOM 4079 C C . HIS B 1 190 ? -7.191 -27.125 -15.172 1 98.12 190 HIS B C 1
ATOM 4081 O O . HIS B 1 190 ? -7.191 -26.062 -14.562 1 98.12 190 HIS B O 1
ATOM 4087 N N . ASP B 1 191 ? -7.844 -28.156 -14.727 1 97.19 191 ASP B N 1
ATOM 4088 C CA . ASP B 1 191 ? -8.414 -28.203 -13.383 1 97.19 191 ASP B CA 1
ATOM 4089 C C . ASP B 1 191 ? -7.723 -29.281 -12.539 1 97.19 191 ASP B C 1
ATOM 4091 O O . ASP B 1 191 ? -7.965 -29.375 -11.328 1 97.19 191 ASP B O 1
ATOM 4095 N N . GLU B 1 192 ? -6.844 -30.031 -13.164 1 97.44 192 GLU B N 1
ATOM 4096 C CA . GLU B 1 192 ? -6.086 -31.062 -12.469 1 97.44 192 GLU B CA 1
ATOM 4097 C C . GLU B 1 192 ? -4.652 -30.609 -12.195 1 97.44 192 GLU B C 1
ATOM 4099 O O . GLU B 1 192 ? -4.117 -29.766 -12.914 1 97.44 192 GLU B O 1
ATOM 4104 N N . ALA B 1 193 ? -4.07 -31.25 -11.172 1 97.94 193 ALA B N 1
ATOM 4105 C CA . ALA B 1 193 ? -2.678 -30.953 -10.852 1 97.94 193 ALA B CA 1
ATOM 4106 C C . ALA B 1 193 ? -1.75 -31.344 -11.992 1 97.94 193 ALA B C 1
ATOM 4108 O O . ALA B 1 193 ? -1.946 -32.375 -12.633 1 97.94 193 ALA B O 1
ATOM 4109 N N . HIS B 1 194 ? -0.777 -30.562 -12.281 1 97.81 194 HIS B N 1
ATOM 4110 C CA . HIS B 1 194 ? 0.202 -30.844 -13.32 1 97.81 194 HIS B CA 1
ATOM 4111 C C . HIS B 1 194 ? 1.479 -30.047 -13.125 1 97.81 194 HIS B C 1
ATOM 4113 O O . HIS B 1 194 ? 1.465 -29.016 -12.445 1 97.81 194 HIS B O 1
ATOM 4119 N N . THR B 1 195 ? 2.588 -30.531 -13.594 1 97.88 195 THR B N 1
ATOM 4120 C CA . THR B 1 195 ? 3.854 -29.812 -13.562 1 97.88 195 THR B CA 1
ATOM 4121 C C . THR B 1 195 ? 4.094 -29.094 -14.891 1 97.88 195 THR B C 1
ATOM 4123 O O . THR B 1 195 ? 3.51 -29.453 -15.914 1 97.88 195 THR B O 1
ATOM 4126 N N . VAL B 1 196 ? 4.836 -28.062 -14.805 1 98.19 196 VAL B N 1
ATOM 4127 C CA . VAL B 1 196 ? 5.113 -27.266 -16 1 98.19 196 VAL B CA 1
ATOM 4128 C C . VAL B 1 196 ? 6.59 -26.875 -16.031 1 98.19 196 VAL B C 1
ATOM 4130 O O . VAL B 1 196 ? 7.285 -26.969 -15.016 1 98.19 196 VAL B O 1
ATOM 4133 N N . LEU B 1 197 ? 7.027 -26.5 -17.266 1 98.38 197 LEU B N 1
ATOM 4134 C CA . LEU B 1 197 ? 8.352 -25.922 -17.469 1 98.38 197 LEU B CA 1
ATOM 4135 C C . LEU B 1 197 ? 9.438 -26.844 -16.938 1 98.38 197 LEU B C 1
ATOM 4137 O O . LEU B 1 197 ? 10.172 -26.484 -16.016 1 98.38 197 LEU B O 1
ATOM 4141 N N . ASP B 1 198 ? 9.562 -28.062 -17.547 1 98 198 ASP B N 1
ATOM 4142 C CA . ASP B 1 198 ? 10.547 -29.078 -17.203 1 98 198 ASP B CA 1
ATOM 4143 C C . ASP B 1 198 ? 10.375 -29.562 -15.758 1 98 198 ASP B C 1
ATOM 4145 O O . ASP B 1 198 ? 11.359 -29.828 -15.07 1 98 198 ASP B O 1
ATOM 4149 N N . ASN B 1 199 ? 9.164 -29.453 -15.273 1 98.06 199 ASN B N 1
ATOM 4150 C CA . ASN B 1 199 ? 8.781 -29.938 -13.945 1 98.06 199 ASN B CA 1
ATOM 4151 C C . ASN B 1 199 ? 9.398 -29.078 -12.844 1 98.06 199 ASN B C 1
ATOM 4153 O O . ASN B 1 199 ? 9.586 -29.547 -11.719 1 98.06 199 ASN B O 1
ATOM 4157 N N . PHE B 1 200 ? 9.703 -27.828 -13.172 1 98.62 200 PHE B N 1
ATOM 4158 C CA . PHE B 1 200 ? 10.203 -26.891 -12.164 1 98.62 200 PHE B CA 1
ATOM 4159 C C . PHE B 1 200 ? 9.086 -26.453 -11.227 1 98.62 200 PHE B C 1
ATOM 4161 O O . PHE B 1 200 ? 9.344 -26.094 -10.078 1 98.62 200 PHE B O 1
ATOM 4168 N N . PHE B 1 201 ? 7.879 -26.469 -11.781 1 98.69 201 PHE B N 1
ATOM 4169 C CA . PHE B 1 201 ? 6.738 -25.938 -11.039 1 98.69 201 PHE B CA 1
ATOM 4170 C C . PHE B 1 201 ? 5.582 -26.922 -11.055 1 98.69 201 PHE B C 1
ATOM 4172 O O . PHE B 1 201 ? 5.348 -27.594 -12.062 1 98.69 201 PHE B O 1
ATOM 4179 N N . LEU B 1 202 ? 4.906 -26.938 -9.93 1 98.44 202 LEU B N 1
ATOM 4180 C CA . LEU B 1 202 ? 3.666 -27.703 -9.812 1 98.44 202 LEU B CA 1
ATOM 4181 C C . LEU B 1 202 ? 2.475 -26.766 -9.617 1 98.44 202 LEU B C 1
ATOM 4183 O O . LEU B 1 202 ? 2.508 -25.875 -8.758 1 98.44 202 LEU B O 1
ATOM 4187 N N . ILE B 1 203 ? 1.472 -26.828 -10.445 1 98.69 203 ILE B N 1
ATOM 4188 C CA . ILE B 1 203 ? 0.189 -26.156 -10.289 1 98.69 203 ILE B CA 1
ATOM 4189 C C . ILE B 1 203 ? -0.847 -27.141 -9.742 1 98.69 203 ILE B C 1
ATOM 4191 O O . ILE B 1 203 ? -1.032 -28.219 -10.289 1 98.69 203 ILE B O 1
ATOM 4195 N N . SER B 1 204 ? -1.466 -26.766 -8.734 1 98.38 204 SER B N 1
ATOM 4196 C CA . SER B 1 204 ? -2.381 -27.688 -8.078 1 98.38 204 SER B CA 1
ATOM 4197 C C . SER B 1 204 ? -3.697 -27.797 -8.836 1 98.38 204 SER B C 1
ATOM 4199 O O . SER B 1 204 ? -3.969 -27 -9.742 1 98.38 204 SER B O 1
ATOM 4201 N N . GLY B 1 205 ? -4.465 -28.859 -8.586 1 97.56 205 GLY B N 1
ATOM 4202 C CA . GLY B 1 205 ? -5.887 -28.906 -8.875 1 97.56 205 GLY B CA 1
ATOM 4203 C C . GLY B 1 205 ? -6.75 -28.375 -7.75 1 97.56 205 GLY B C 1
ATOM 4204 O O . GLY B 1 205 ? -6.344 -27.453 -7.035 1 97.56 205 GLY B O 1
ATOM 4205 N N . GLU B 1 206 ? -7.887 -28.891 -7.637 1 97.44 206 GLU B N 1
ATOM 4206 C CA . GLU B 1 206 ? -8.773 -28.469 -6.559 1 97.44 206 GLU B CA 1
ATOM 4207 C C . GLU B 1 206 ? -8.148 -28.719 -5.191 1 97.44 206 GLU B C 1
ATOM 4209 O O . GLU B 1 206 ? -7.512 -29.766 -4.977 1 97.44 206 GLU B O 1
ATOM 4214 N N . ILE B 1 207 ? -8.266 -27.844 -4.301 1 98.12 207 ILE B N 1
ATOM 4215 C CA . ILE B 1 207 ? -7.672 -27.922 -2.971 1 98.12 207 ILE B CA 1
ATOM 4216 C C . ILE B 1 207 ? -8.688 -28.516 -1.993 1 98.12 207 ILE B C 1
ATOM 4218 O O . ILE B 1 207 ? -9.742 -27.938 -1.752 1 98.12 207 ILE B O 1
ATOM 4222 N N . PRO B 1 208 ? -8.367 -29.609 -1.41 1 97.06 208 PRO B N 1
ATOM 4223 C CA . PRO B 1 208 ? -9.289 -30.219 -0.447 1 97.06 208 PRO B CA 1
ATOM 4224 C C . PRO B 1 208 ? -9.492 -29.359 0.799 1 97.06 208 PRO B C 1
ATOM 4226 O O . PRO B 1 208 ? -8.547 -28.719 1.275 1 97.06 208 PRO B O 1
ATOM 4229 N N . ARG B 1 209 ? -10.68 -29.375 1.274 1 97.12 209 ARG B N 1
ATOM 4230 C CA . ARG B 1 209 ? -11 -28.719 2.531 1 97.12 209 ARG B CA 1
ATOM 4231 C C . ARG B 1 209 ? -10.852 -29.672 3.713 1 97.12 209 ARG B C 1
ATOM 4233 O O . ARG B 1 209 ? -11.609 -30.625 3.848 1 97.12 209 ARG B O 1
ATOM 4240 N N . GLN B 1 210 ? -9.93 -29.312 4.555 1 96.38 210 GLN B N 1
ATOM 4241 C CA . GLN B 1 210 ? -9.594 -30.266 5.609 1 96.38 210 GLN B CA 1
ATOM 4242 C C . GLN B 1 210 ? -9.719 -29.625 6.988 1 96.38 210 GLN B C 1
ATOM 4244 O O . GLN B 1 210 ? -9.492 -30.281 8.008 1 96.38 210 GLN B O 1
ATOM 4249 N N . THR B 1 211 ? -10.016 -28.375 7.055 1 96.88 211 THR B N 1
ATOM 4250 C CA . THR B 1 211 ? -10.141 -27.688 8.336 1 96.88 211 THR B CA 1
ATOM 4251 C C . THR B 1 211 ? -11.586 -27.266 8.578 1 96.88 211 THR B C 1
ATOM 4253 O O . THR B 1 211 ? -12.352 -27.078 7.625 1 96.88 211 THR B O 1
ATOM 4256 N N . ALA B 1 212 ? -11.992 -27.062 9.82 1 95.31 212 ALA B N 1
ATOM 4257 C CA . ALA B 1 212 ? -13.344 -26.656 10.188 1 95.31 212 ALA B CA 1
ATOM 4258 C C . ALA B 1 212 ? -13.516 -25.156 10.055 1 95.31 212 ALA B C 1
ATOM 4260 O O . ALA B 1 212 ? -14.641 -24.656 9.961 1 95.31 212 ALA B O 1
ATOM 4261 N N . TYR B 1 213 ? -12.453 -24.422 9.984 1 95.88 213 TYR B N 1
ATOM 4262 C CA . TYR B 1 213 ? -12.523 -22.969 10.117 1 95.88 213 TYR B CA 1
ATOM 4263 C C . TYR B 1 213 ? -12.18 -22.297 8.805 1 95.88 213 TYR B C 1
ATOM 4265 O O . TYR B 1 213 ? -12.414 -21.094 8.641 1 95.88 213 TYR B O 1
ATOM 4273 N N . GLU B 1 214 ? -11.578 -22.953 7.859 1 96.31 214 GLU B N 1
ATOM 4274 C CA . GLU B 1 214 ? -11.289 -22.406 6.539 1 96.31 214 GLU B CA 1
ATOM 4275 C C . GLU B 1 214 ? -12.344 -22.828 5.523 1 96.31 214 GLU B C 1
ATOM 4277 O O . GLU B 1 214 ? -12.18 -23.844 4.84 1 96.31 214 GLU B O 1
ATOM 4282 N N . ASN B 1 215 ? -13.367 -22.062 5.352 1 91.5 215 ASN B N 1
ATOM 4283 C CA . ASN B 1 215 ? -14.555 -22.547 4.641 1 91.5 215 ASN B CA 1
ATOM 4284 C C . ASN B 1 215 ? -14.836 -21.703 3.402 1 91.5 215 ASN B C 1
ATOM 4286 O O . ASN B 1 215 ? -15.93 -21.766 2.842 1 91.5 215 ASN B O 1
ATOM 4290 N N . GLY B 1 216 ? -13.906 -20.938 3.025 1 95.94 216 GLY B N 1
ATOM 4291 C CA . GLY B 1 216 ? -14.117 -20.141 1.832 1 95.94 216 GLY B CA 1
ATOM 4292 C C . GLY B 1 216 ? -14.438 -18.688 2.139 1 95.94 216 GLY B C 1
ATOM 4293 O O . GLY B 1 216 ? -13.891 -18.109 3.086 1 95.94 216 GLY B O 1
ATOM 4294 N N . ILE B 1 217 ? -15.164 -18.016 1.271 1 96 217 ILE B N 1
ATOM 4295 C CA . ILE B 1 217 ? -15.5 -16.594 1.439 1 96 217 ILE B CA 1
ATOM 4296 C C . ILE B 1 217 ? -17 -16.453 1.684 1 96 217 ILE B C 1
ATOM 4298 O O . ILE B 1 217 ? -17.812 -16.641 0.768 1 96 217 ILE B O 1
ATOM 4302 N N . LYS B 1 218 ? -17.391 -16.094 2.885 1 93.5 218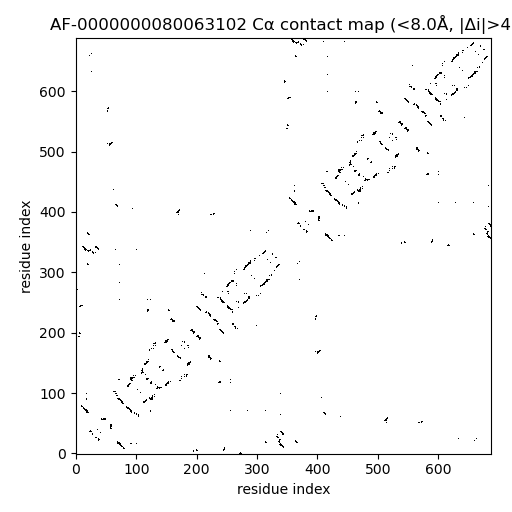 LYS B N 1
ATOM 4303 C CA . LYS B 1 218 ? -18.797 -15.922 3.234 1 93.5 218 LYS B CA 1
ATOM 4304 C C . LYS B 1 218 ? -19.453 -14.875 2.348 1 93.5 218 LYS B C 1
ATOM 4306 O O . LYS B 1 218 ? -18.922 -13.781 2.164 1 93.5 218 LYS B O 1
ATOM 4311 N N . GLY B 1 219 ? -20.531 -15.266 1.755 1 95.81 219 GLY B N 1
ATOM 4312 C CA . GLY B 1 219 ? -21.281 -14.336 0.935 1 95.81 219 GLY B CA 1
ATOM 4313 C C . GLY B 1 219 ? -20.797 -14.281 -0.502 1 95.81 219 GLY B C 1
ATOM 4314 O O . GLY B 1 219 ? -21.328 -13.508 -1.309 1 95.81 219 GLY B O 1
ATOM 4315 N N . GLY B 1 220 ? -19.844 -15.094 -0.882 1 97.19 220 GLY B N 1
ATOM 4316 C CA . GLY B 1 220 ? -19.406 -15.164 -2.27 1 97.19 220 GLY B CA 1
ATOM 4317 C C . GLY B 1 220 ? -20.5 -15.656 -3.207 1 97.19 220 GLY B C 1
ATOM 4318 O O . GLY B 1 220 ? -21.266 -16.562 -2.857 1 97.19 220 GLY B O 1
ATOM 4319 N N . MET B 1 221 ? -20.609 -14.992 -4.344 1 97.62 221 MET B N 1
ATOM 4320 C CA . MET B 1 221 ? -21.672 -15.305 -5.297 1 97.62 221 MET B CA 1
ATOM 4321 C C . MET B 1 221 ? -21.109 -15.43 -6.711 1 97.62 221 MET B C 1
ATOM 4323 O O . MET B 1 221 ? -20.031 -14.906 -7.004 1 97.62 221 MET B O 1
ATOM 4327 N N . ARG B 1 222 ? -21.766 -16.109 -7.5 1 97.62 222 ARG B N 1
ATOM 4328 C CA . ARG B 1 222 ? -21.5 -16.203 -8.93 1 97.62 222 ARG B CA 1
ATOM 4329 C C . ARG B 1 222 ? -22.781 -16.031 -9.742 1 97.62 222 ARG B C 1
ATOM 4331 O O . ARG B 1 222 ? -23.859 -16.453 -9.312 1 97.62 222 ARG B O 1
ATOM 4338 N N . PHE B 1 223 ? -22.688 -15.352 -10.891 1 97.75 223 PHE B N 1
ATOM 4339 C CA . PHE B 1 223 ? -23.812 -15.117 -11.789 1 97.75 223 PHE B CA 1
ATOM 4340 C C . PHE B 1 223 ? -23.812 -16.125 -12.93 1 97.75 223 PHE B C 1
ATOM 4342 O O . PHE B 1 223 ? -22.766 -16.422 -13.508 1 97.75 223 PHE B O 1
ATOM 4349 N N . ASP B 1 224 ? -24.922 -16.672 -13.18 1 95.69 224 ASP B N 1
ATOM 4350 C CA . ASP B 1 224 ? -25.125 -17.531 -14.352 1 95.69 224 ASP B CA 1
ATOM 4351 C C . ASP B 1 224 ? -25.953 -16.812 -15.422 1 95.69 224 ASP B C 1
ATOM 4353 O O . ASP B 1 224 ? -27.125 -16.516 -15.219 1 95.69 224 ASP B O 1
ATOM 4357 N N . GLU B 1 225 ? -25.297 -16.594 -16.484 1 94.75 225 GLU B N 1
ATOM 4358 C CA . GLU B 1 225 ? -25.922 -15.82 -17.547 1 94.75 225 GLU B CA 1
ATOM 4359 C C . GLU B 1 225 ? -27.109 -16.578 -18.141 1 94.75 225 GLU B C 1
ATOM 4361 O O . GLU B 1 225 ? -28.094 -15.953 -18.578 1 94.75 225 GLU B O 1
ATOM 4366 N N . GLU B 1 226 ? -27.031 -17.844 -18.266 1 94.31 226 GLU B N 1
ATOM 4367 C CA . GLU B 1 226 ? -28.125 -18.625 -18.812 1 94.31 226 GLU B CA 1
ATOM 4368 C C . GLU B 1 226 ? -29.344 -18.609 -17.891 1 94.31 226 GLU B C 1
ATOM 4370 O O . GLU B 1 226 ? -30.484 -18.453 -18.359 1 94.31 226 GLU B O 1
ATOM 4375 N N . GLU B 1 227 ? -29.141 -18.719 -16.672 1 94.56 227 GLU B N 1
ATOM 4376 C CA . GLU B 1 227 ? -30.219 -18.703 -15.688 1 94.56 227 GLU B CA 1
ATOM 4377 C C . GLU B 1 227 ? -30.594 -17.281 -15.281 1 94.56 227 GLU B C 1
ATOM 4379 O O . GLU B 1 227 ? -31.656 -17.062 -14.695 1 94.56 227 GLU B O 1
ATOM 4384 N N . LYS B 1 228 ? -29.734 -16.406 -15.609 1 94.12 228 LYS B N 1
ATOM 4385 C CA . LYS B 1 228 ? -29.922 -14.992 -15.266 1 94.12 228 LYS B CA 1
ATOM 4386 C C . LYS B 1 228 ? -30.125 -14.812 -13.766 1 94.12 228 LYS B C 1
ATOM 4388 O O . LYS B 1 228 ? -31.031 -14.094 -13.344 1 94.12 228 LYS B O 1
ATOM 4393 N N . ASP B 1 229 ? -29.391 -15.578 -13.008 1 95.94 229 ASP B N 1
ATOM 4394 C CA . ASP B 1 229 ? -29.547 -15.555 -11.555 1 95.94 229 ASP B CA 1
ATOM 4395 C C . ASP B 1 229 ? -28.203 -15.742 -10.859 1 95.94 229 ASP B C 1
ATOM 4397 O O . ASP B 1 229 ? -27.219 -16.125 -11.492 1 95.94 229 ASP B O 1
ATOM 4401 N N . TRP B 1 230 ? -28.203 -15.344 -9.578 1 97.25 230 TRP B N 1
ATOM 4402 C CA . TRP B 1 230 ? -27.016 -15.469 -8.734 1 97.25 230 TRP B CA 1
ATOM 4403 C C . TRP B 1 230 ? -27.125 -16.688 -7.828 1 97.25 230 TRP B C 1
ATOM 4405 O O . TRP B 1 230 ? -28.203 -17 -7.309 1 97.25 230 TRP B O 1
ATOM 4415 N N . PHE B 1 231 ? -26.016 -17.312 -7.645 1 97 231 PHE B N 1
ATOM 4416 C CA . PHE B 1 231 ? -25.938 -18.469 -6.777 1 97 231 PHE B CA 1
ATOM 4417 C C . PHE B 1 231 ? -24.75 -18.359 -5.824 1 97 231 PHE B C 1
ATOM 4419 O O . PHE B 1 231 ? -23.75 -17.719 -6.148 1 97 231 PHE B O 1
ATOM 4426 N N . SER B 1 232 ? -24.953 -18.969 -4.668 1 96.94 232 SER B N 1
ATOM 4427 C CA . SER B 1 232 ? -23.828 -19 -3.729 1 96.94 232 SER B CA 1
ATOM 4428 C C . SER B 1 232 ? -22.609 -19.688 -4.34 1 96.94 232 SER B C 1
ATOM 4430 O O . SER B 1 232 ? -22.75 -20.703 -5.023 1 96.94 232 SER B O 1
ATOM 4432 N N . ASP B 1 233 ? -21.5 -19.141 -4.215 1 97.44 233 ASP B N 1
ATOM 4433 C CA . ASP B 1 233 ? -20.219 -19.672 -4.668 1 97.44 233 ASP B CA 1
ATOM 4434 C C . ASP B 1 233 ? -19.109 -19.359 -3.658 1 97.44 233 ASP B C 1
ATOM 4436 O O . ASP B 1 233 ? -18.094 -18.781 -4.012 1 97.44 233 ASP B O 1
ATOM 4440 N N . GLU B 1 234 ? -19.25 -19.766 -2.457 1 97.31 234 GLU B N 1
ATOM 4441 C CA . GLU B 1 234 ? -18.375 -19.406 -1.348 1 97.31 234 GLU B CA 1
ATOM 4442 C C . GLU B 1 234 ? -17.109 -20.234 -1.356 1 97.31 234 GLU B C 1
ATOM 4444 O O . GLU B 1 234 ? -16.078 -19.844 -0.793 1 97.31 234 GLU B O 1
ATOM 4449 N N . HIS B 1 235 ? -17.109 -21.328 -2.039 1 96.81 235 HIS B N 1
ATOM 4450 C CA . HIS B 1 235 ? -15.984 -22.25 -1.979 1 96.81 235 HIS B CA 1
ATOM 4451 C C . HIS B 1 235 ? -14.859 -21.812 -2.908 1 96.81 235 HIS B C 1
ATOM 4453 O O . HIS B 1 235 ? -13.695 -22.156 -2.693 1 96.81 235 HIS B O 1
ATOM 4459 N N . ILE B 1 236 ? -15.203 -21.094 -3.943 1 97.81 236 ILE B N 1
ATOM 4460 C CA . ILE B 1 236 ? -14.234 -20.688 -4.957 1 97.81 236 ILE B CA 1
ATOM 4461 C C . ILE B 1 236 ? -13.359 -21.891 -5.34 1 97.81 236 ILE B C 1
ATOM 4463 O O . ILE B 1 236 ? -12.133 -21.828 -5.234 1 97.81 236 ILE B O 1
ATOM 4467 N N . SER B 1 237 ? -13.945 -22.875 -5.883 1 97.56 237 SER B N 1
ATOM 4468 C CA . SER B 1 237 ? -13.336 -24.188 -6.055 1 97.56 237 SER B CA 1
ATOM 4469 C C . SER B 1 237 ? -12.305 -24.172 -7.184 1 97.56 237 SER B C 1
ATOM 4471 O O . SER B 1 237 ? -11.523 -25.109 -7.328 1 97.56 237 SER B O 1
ATOM 4473 N N . ASP B 1 238 ? -12.328 -23.141 -7.969 1 98.38 238 ASP B N 1
ATOM 4474 C CA . ASP B 1 238 ? -11.406 -23.062 -9.102 1 98.38 238 ASP B CA 1
ATOM 4475 C C . ASP B 1 238 ? -10.016 -22.609 -8.648 1 98.38 238 ASP B C 1
ATOM 4477 O O . ASP B 1 238 ? -9.078 -22.578 -9.445 1 98.38 238 ASP B O 1
ATOM 4481 N N . GLU B 1 239 ? -9.828 -22.25 -7.391 1 98.56 239 GLU B N 1
ATOM 4482 C CA . GLU B 1 239 ? -8.531 -21.75 -6.93 1 98.56 239 GLU B CA 1
ATOM 4483 C C . GLU B 1 239 ? -7.469 -22.844 -6.965 1 98.56 239 GLU B C 1
ATOM 4485 O O . GLU B 1 239 ? -7.723 -23.969 -6.547 1 98.56 239 GLU B O 1
ATOM 4490 N N . ARG B 1 240 ? -6.324 -22.516 -7.484 1 98.62 240 ARG B N 1
ATOM 4491 C CA . ARG B 1 240 ? -5.137 -23.359 -7.566 1 98.62 240 ARG B CA 1
ATOM 4492 C C . ARG B 1 240 ? -3.896 -22.594 -7.094 1 98.62 240 ARG B C 1
ATOM 4494 O O . ARG B 1 240 ? -3.83 -21.375 -7.211 1 98.62 240 ARG B O 1
ATOM 4501 N N . PHE B 1 241 ? -2.953 -23.328 -6.543 1 98.81 241 PHE B N 1
ATOM 4502 C CA . PHE B 1 241 ? -1.719 -22.703 -6.098 1 98.81 241 PHE B CA 1
ATOM 4503 C C . PHE B 1 241 ? -0.537 -23.172 -6.938 1 98.81 241 PHE B C 1
ATOM 4505 O O . PHE B 1 241 ? -0.687 -24.031 -7.801 1 98.81 241 PHE B O 1
ATOM 4512 N N . LEU B 1 242 ? 0.625 -22.516 -6.812 1 98.88 242 LEU B N 1
ATOM 4513 C CA . LEU B 1 242 ? 1.896 -22.812 -7.465 1 98.88 242 LEU B CA 1
ATOM 4514 C C . LEU B 1 242 ? 2.951 -23.219 -6.441 1 98.88 242 LEU B C 1
ATOM 4516 O O . LEU B 1 242 ? 3.064 -22.609 -5.379 1 98.88 242 LEU B O 1
ATOM 4520 N N . VAL B 1 243 ? 3.717 -24.312 -6.758 1 98.62 243 VAL B N 1
ATOM 4521 C CA . VAL B 1 243 ? 4.727 -24.797 -5.824 1 98.62 243 VAL B CA 1
ATOM 4522 C C . VAL B 1 243 ? 6.051 -25 -6.555 1 98.62 243 VAL B C 1
ATOM 4524 O O . VAL B 1 243 ? 6.066 -25.438 -7.707 1 98.62 243 VAL B O 1
ATOM 4527 N N . CYS B 1 244 ? 7.086 -24.688 -5.902 1 98.31 244 CYS B N 1
ATOM 4528 C CA . CYS B 1 244 ? 8.445 -25.047 -6.289 1 98.31 244 CYS B CA 1
ATOM 4529 C C . CYS B 1 244 ? 9.133 -25.844 -5.184 1 98.31 244 CYS B C 1
ATOM 4531 O O . CYS B 1 244 ? 8.812 -25.672 -4.004 1 98.31 244 CYS B O 1
ATOM 4533 N N . ASN B 1 245 ? 9.984 -26.734 -5.59 1 98.31 245 ASN B N 1
ATOM 4534 C CA . ASN B 1 245 ? 10.789 -27.5 -4.652 1 98.31 245 ASN B CA 1
ATOM 4535 C C . ASN B 1 245 ? 12.227 -27.016 -4.605 1 98.31 245 ASN B C 1
ATOM 4537 O O . ASN B 1 245 ? 13.023 -27.312 -5.492 1 98.31 245 ASN B O 1
ATOM 4541 N N . LEU B 1 246 ? 12.531 -26.234 -3.578 1 98.5 246 LEU B N 1
ATOM 4542 C CA . LEU B 1 246 ? 13.859 -25.641 -3.439 1 98.5 246 LEU B CA 1
ATOM 4543 C C . LEU B 1 246 ? 14.828 -26.625 -2.797 1 98.5 246 LEU B C 1
ATOM 4545 O O . LEU B 1 246 ? 14.57 -27.125 -1.699 1 98.5 246 LEU B O 1
ATOM 4549 N N . LYS B 1 247 ? 15.93 -26.828 -3.426 1 98.12 247 LYS B N 1
ATOM 4550 C CA . LYS B 1 247 ? 16.938 -27.797 -2.977 1 98.12 247 LYS B CA 1
ATOM 4551 C C . LYS B 1 247 ? 17.406 -27.484 -1.561 1 98.12 247 LYS B C 1
ATOM 4553 O O . LYS B 1 247 ? 17.719 -26.328 -1.246 1 98.12 247 LYS B O 1
ATOM 4558 N N . ASP B 1 248 ? 17.391 -28.531 -0.656 1 97.38 248 ASP B N 1
ATOM 4559 C CA . ASP B 1 248 ? 17.922 -28.531 0.708 1 97.38 248 ASP B CA 1
ATOM 4560 C C . ASP B 1 248 ? 17.031 -27.688 1.626 1 97.38 248 ASP B C 1
ATOM 4562 O O . ASP B 1 248 ? 17.359 -27.469 2.793 1 97.38 248 ASP B O 1
ATOM 4566 N N . LYS B 1 249 ? 15.922 -27.188 1.193 1 97.88 249 LYS B N 1
ATOM 4567 C CA . LYS B 1 249 ? 15.039 -26.375 2.018 1 97.88 249 LYS B CA 1
ATOM 4568 C C . LYS B 1 249 ? 13.617 -26.938 2.029 1 97.88 249 LYS B C 1
ATOM 4570 O O . LYS B 1 249 ? 13.07 -27.234 3.094 1 97.88 249 LYS B O 1
ATOM 4575 N N . GLY B 1 250 ? 13.062 -27.078 0.826 1 98.31 250 GLY B N 1
ATOM 4576 C CA . GLY B 1 250 ? 11.719 -27.625 0.758 1 98.31 250 GLY B CA 1
ATOM 4577 C C . GLY B 1 250 ? 10.797 -26.844 -0.156 1 98.31 250 GLY B C 1
ATOM 4578 O O . GLY B 1 250 ? 11.258 -26.141 -1.057 1 98.31 250 GLY B O 1
ATOM 4579 N N . LEU B 1 251 ? 9.477 -27 0.072 1 98.5 251 LEU B N 1
ATOM 4580 C CA . LEU B 1 251 ? 8.461 -26.453 -0.818 1 98.5 251 LEU B CA 1
ATOM 4581 C C . LEU B 1 251 ? 8.25 -24.969 -0.561 1 98.5 251 LEU B C 1
ATOM 4583 O O . LEU B 1 251 ? 8.125 -24.547 0.59 1 98.5 251 LEU B O 1
ATOM 4587 N N . VAL B 1 252 ? 8.312 -24.219 -1.608 1 98.81 252 VAL B N 1
ATOM 4588 C CA . VAL B 1 252 ? 7.836 -22.844 -1.584 1 98.81 252 VAL B CA 1
ATOM 4589 C C . VAL B 1 252 ? 6.465 -22.75 -2.25 1 98.81 252 VAL B C 1
ATOM 4591 O O . VAL B 1 252 ? 6.332 -23.031 -3.447 1 98.81 252 VAL B O 1
ATOM 4594 N N . LEU B 1 253 ? 5.504 -22.406 -1.462 1 98.88 253 LEU B N 1
ATOM 4595 C CA . LEU B 1 253 ? 4.109 -22.375 -1.894 1 98.88 253 LEU B CA 1
ATOM 4596 C C . LEU B 1 253 ? 3.674 -20.938 -2.211 1 98.88 253 LEU B C 1
ATOM 4598 O O . LEU B 1 253 ? 3.803 -20.047 -1.372 1 98.88 253 LEU B O 1
ATOM 4602 N N . PHE B 1 254 ? 3.217 -20.703 -3.445 1 98.94 254 PHE B N 1
ATOM 4603 C CA . PHE B 1 254 ? 2.566 -19.453 -3.838 1 98.94 254 PHE B CA 1
ATOM 4604 C C . PHE B 1 254 ? 1.056 -19.625 -3.912 1 98.94 254 PHE B C 1
ATOM 4606 O O . PHE B 1 254 ? 0.558 -20.438 -4.699 1 98.94 254 PHE B O 1
ATOM 4613 N N . THR B 1 255 ? 0.339 -18.891 -3.119 1 98.88 255 THR B N 1
ATOM 4614 C CA . THR B 1 255 ? -1.117 -18.969 -3.098 1 98.88 255 THR B CA 1
ATOM 4615 C C . THR B 1 255 ? -1.74 -17.609 -3.398 1 98.88 255 THR B C 1
ATOM 4617 O O . THR B 1 255 ? -1.158 -16.578 -3.08 1 98.88 255 THR B O 1
ATOM 4620 N N . GLY B 1 256 ? -2.855 -17.578 -4.125 1 98.5 256 GLY B N 1
ATOM 4621 C CA . GLY B 1 256 ? -3.504 -16.328 -4.516 1 98.5 256 GLY B CA 1
ATOM 4622 C C . GLY B 1 256 ? -4.199 -15.633 -3.363 1 98.5 256 GLY B C 1
ATOM 4623 O O . GLY B 1 256 ? -3.633 -14.727 -2.746 1 98.5 256 GLY B O 1
ATOM 4624 N N . CYS B 1 257 ? -5.281 -16.125 -2.949 1 98.19 257 CYS B N 1
ATOM 4625 C CA . CYS B 1 257 ? -6.074 -15.562 -1.863 1 98.19 257 CYS B CA 1
ATOM 4626 C C . CYS B 1 257 ? -6.312 -16.594 -0.769 1 98.19 257 CYS B C 1
ATOM 4628 O O . CYS B 1 257 ? -6.645 -16.25 0.364 1 98.19 257 CYS B O 1
ATOM 4630 N N . SER B 1 258 ? -6.121 -17.875 -1.165 1 98.5 258 SER B N 1
ATOM 4631 C CA . SER B 1 258 ? -6.379 -18.984 -0.256 1 98.5 258 SER B CA 1
ATOM 4632 C C . SER B 1 258 ? -7.824 -18.969 0.231 1 98.5 258 SER B C 1
ATOM 4634 O O . SER B 1 258 ? -8.078 -19.031 1.436 1 98.5 258 SER B O 1
ATOM 4636 N N . HIS B 1 259 ? -8.703 -18.906 -0.679 1 98.25 259 HIS B N 1
ATOM 4637 C CA . HIS B 1 259 ? -10.102 -19.078 -0.295 1 98.25 259 HIS B CA 1
ATOM 4638 C C . HIS B 1 259 ? -10.352 -20.469 0.282 1 98.25 259 HIS B C 1
ATOM 4640 O O . HIS B 1 259 ? -11.188 -20.625 1.173 1 98.25 259 HIS B O 1
ATOM 4646 N N . ALA B 1 260 ? -9.617 -21.422 -0.227 1 97.94 260 ALA B N 1
ATOM 4647 C CA . ALA B 1 260 ? -9.695 -22.781 0.319 1 97.94 260 ALA B CA 1
ATOM 4648 C C . ALA B 1 260 ? -9.07 -22.844 1.71 1 97.94 260 ALA B C 1
ATOM 4650 O O . ALA B 1 260 ? -9.234 -23.844 2.422 1 97.94 260 ALA B O 1
ATOM 4651 N N . GLY B 1 261 ? -8.375 -21.828 2.088 1 98.31 261 GLY B N 1
ATOM 4652 C CA . GLY B 1 261 ? -7.641 -21.812 3.344 1 98.31 261 GLY B CA 1
ATOM 4653 C C . GLY B 1 261 ? -6.148 -22.031 3.17 1 98.31 261 GLY B C 1
ATOM 4654 O O . GLY B 1 261 ? -5.734 -23 2.512 1 98.31 261 GLY B O 1
ATOM 4655 N N . VAL B 1 262 ? -5.348 -21.219 3.828 1 98.88 262 VAL B N 1
ATOM 4656 C CA . VAL B 1 262 ? -3.9 -21.281 3.656 1 98.88 262 VAL B CA 1
ATOM 4657 C C . VAL B 1 262 ? -3.371 -22.578 4.277 1 98.88 262 VAL B C 1
ATOM 4659 O O . VAL B 1 262 ? -2.416 -23.172 3.771 1 98.88 262 VAL B O 1
ATOM 4662 N N . VAL B 1 263 ? -3.961 -23.031 5.355 1 98.88 263 VAL B N 1
ATOM 4663 C CA . VAL B 1 263 ? -3.576 -24.297 5.957 1 98.88 263 VAL B CA 1
ATOM 4664 C C . VAL B 1 263 ? -3.91 -25.453 5.004 1 98.88 263 VAL B C 1
ATOM 4666 O O . VAL B 1 263 ? -3.092 -26.344 4.793 1 98.88 263 VAL B O 1
ATOM 4669 N N . ASN B 1 264 ? -5.117 -25.406 4.422 1 98.81 264 ASN B N 1
ATOM 4670 C CA . ASN B 1 264 ? -5.496 -26.438 3.449 1 98.81 264 ASN B CA 1
ATOM 4671 C C . ASN B 1 264 ? -4.562 -26.438 2.246 1 98.81 264 ASN B C 1
ATOM 4673 O O . ASN B 1 264 ? -4.172 -27.5 1.762 1 98.81 264 ASN B O 1
ATOM 4677 N N . CYS B 1 265 ? -4.227 -25.25 1.734 1 98.75 265 CYS B N 1
ATOM 4678 C CA . CYS B 1 265 ? -3.268 -25.141 0.641 1 98.75 265 CYS B CA 1
ATOM 4679 C C . CYS B 1 265 ? -1.937 -25.781 1.02 1 98.75 265 CYS B C 1
ATOM 4681 O O . CYS B 1 265 ? -1.387 -26.578 0.259 1 98.75 265 CYS B O 1
ATOM 4683 N N . SER B 1 266 ? -1.462 -25.453 2.189 1 98.81 266 SER B N 1
ATOM 4684 C CA . SER B 1 266 ? -0.16 -25.906 2.662 1 98.81 266 SER B CA 1
ATOM 4685 C C . SER B 1 266 ? -0.149 -27.422 2.871 1 98.81 266 SER B C 1
ATOM 4687 O O . SER B 1 266 ? 0.784 -28.109 2.445 1 98.81 266 SER B O 1
ATOM 4689 N N . ARG B 1 267 ? -1.159 -27.922 3.514 1 98.38 267 ARG B N 1
ATOM 4690 C CA . ARG B 1 267 ? -1.269 -29.375 3.715 1 98.38 267 ARG B CA 1
ATOM 4691 C C . ARG B 1 267 ? -1.323 -30.109 2.381 1 98.38 267 ARG B C 1
ATOM 4693 O O . ARG B 1 267 ? -0.66 -31.125 2.205 1 98.38 267 ARG B O 1
ATOM 4700 N N . HIS B 1 268 ? -2.154 -29.547 1.493 1 97.94 268 HIS B N 1
ATOM 4701 C CA . HIS B 1 268 ? -2.293 -30.172 0.18 1 97.94 268 HIS B CA 1
ATOM 4702 C C . HIS B 1 268 ? -0.955 -30.219 -0.551 1 97.94 268 HIS B C 1
ATOM 4704 O O . HIS B 1 268 ? -0.63 -31.219 -1.198 1 97.94 268 HIS B O 1
ATOM 4710 N N . ALA B 1 269 ? -0.188 -29.141 -0.475 1 97.75 269 ALA B N 1
ATOM 4711 C CA . ALA B 1 269 ? 1.138 -29.094 -1.087 1 97.75 269 ALA B CA 1
ATOM 4712 C C . ALA B 1 269 ? 2.047 -30.188 -0.511 1 97.75 269 ALA B C 1
ATOM 4714 O O . ALA B 1 269 ? 2.67 -30.938 -1.258 1 97.75 269 ALA B O 1
ATOM 4715 N N . VAL B 1 270 ? 2.096 -30.297 0.807 1 97.06 270 VAL B N 1
ATOM 4716 C CA . VAL B 1 270 ? 2.957 -31.266 1.484 1 97.06 270 VAL B CA 1
ATOM 4717 C C . VAL B 1 270 ? 2.488 -32.688 1.176 1 97.06 270 VAL B C 1
ATOM 4719 O O . VAL B 1 270 ? 3.301 -33.562 0.891 1 97.06 270 VAL B O 1
ATOM 4722 N N . GLU B 1 271 ? 1.211 -32.844 1.179 1 94.81 271 GLU B N 1
ATOM 4723 C CA . GLU B 1 271 ? 0.627 -34.156 0.938 1 94.81 271 GLU B CA 1
ATOM 4724 C C . GLU B 1 271 ? 0.873 -34.625 -0.497 1 94.81 271 GLU B C 1
ATOM 4726 O O . GLU B 1 271 ? 0.943 -35.844 -0.767 1 94.81 271 GLU B O 1
ATOM 4731 N N . SER B 1 272 ? 0.936 -33.625 -1.365 1 92.44 272 SER B N 1
ATOM 4732 C CA . SER B 1 272 ? 1.207 -33.969 -2.762 1 92.44 272 SER B CA 1
ATOM 4733 C C . SER B 1 272 ? 2.553 -34.656 -2.912 1 92.44 272 SER B C 1
ATOM 4735 O O . SER B 1 272 ? 2.824 -35.281 -3.941 1 92.44 272 SER B O 1
ATOM 4737 N N . PHE B 1 273 ? 3.373 -34.656 -1.864 1 92.12 273 PHE B N 1
ATOM 4738 C CA . PHE B 1 273 ? 4.672 -35.312 -1.864 1 92.12 273 PHE B CA 1
ATOM 4739 C C . PHE B 1 273 ? 4.75 -36.344 -0.741 1 92.12 273 PHE B C 1
ATOM 4741 O O . PHE B 1 273 ? 5.836 -36.625 -0.218 1 92.12 273 PHE B O 1
ATOM 4748 N N . ASP B 1 274 ? 3.668 -36.781 -0.329 1 91.62 274 ASP B N 1
ATOM 4749 C CA . ASP B 1 274 ? 3.525 -37.812 0.692 1 91.62 274 ASP B CA 1
ATOM 4750 C C . ASP B 1 274 ? 4.238 -37.406 1.982 1 91.62 274 ASP B C 1
ATOM 4752 O O . ASP B 1 274 ? 4.777 -38.25 2.689 1 91.62 274 ASP B O 1
ATOM 4756 N N . GLY B 1 275 ? 4.426 -36.156 2.131 1 90.62 275 GLY B N 1
ATOM 4757 C CA . GLY B 1 275 ? 5.059 -35.656 3.336 1 90.62 275 GLY B CA 1
ATOM 4758 C C . GLY B 1 275 ? 6.57 -35.75 3.312 1 90.62 275 GLY B C 1
ATOM 4759 O O . GLY B 1 275 ? 7.234 -35.5 4.316 1 90.62 275 GLY B O 1
ATOM 4760 N N . SER B 1 276 ? 7.141 -36.062 2.268 1 92.5 276 SER B N 1
ATOM 4761 C CA . SER B 1 276 ? 8.57 -36.344 2.176 1 92.5 276 SER B CA 1
ATOM 4762 C C . SER B 1 276 ? 9.367 -35.031 2.004 1 92.5 276 SER B C 1
ATOM 4764 O O . SER B 1 276 ? 10.578 -35.031 2.193 1 92.5 276 SER B O 1
ATOM 4766 N N . VAL B 1 277 ? 8.758 -34.062 1.5 1 95.69 277 VAL B N 1
ATOM 4767 C CA . VAL B 1 277 ? 9.391 -32.75 1.336 1 95.69 277 VAL B CA 1
ATOM 4768 C C . VAL B 1 277 ? 8.75 -31.75 2.293 1 95.69 277 VAL B C 1
ATOM 4770 O O . VAL B 1 277 ? 7.527 -31.578 2.309 1 95.69 277 VAL B O 1
ATOM 4773 N N . PRO B 1 278 ? 9.516 -31.078 3.145 1 97.25 278 PRO B N 1
ATOM 4774 C CA . PRO B 1 278 ? 8.945 -30.141 4.117 1 97.25 278 PRO B CA 1
ATOM 4775 C C . PRO B 1 278 ? 8.492 -28.828 3.477 1 97.25 278 PRO B C 1
ATOM 4777 O O . PRO B 1 278 ? 8.969 -28.469 2.4 1 97.25 278 PRO B O 1
ATOM 4780 N N . LEU B 1 279 ? 7.547 -28.203 4.105 1 98.25 279 LEU B N 1
ATOM 4781 C CA . LEU B 1 279 ? 7.141 -26.844 3.73 1 98.25 279 LEU B CA 1
ATOM 4782 C C . LEU B 1 279 ? 8.188 -25.828 4.164 1 98.25 279 LEU B C 1
ATOM 4784 O O . LEU B 1 279 ? 8.578 -25.781 5.332 1 98.25 279 LEU B O 1
ATOM 4788 N N . TYR B 1 280 ? 8.703 -25.062 3.238 1 98.5 280 TYR B N 1
ATOM 4789 C CA . TYR B 1 280 ? 9.727 -24.078 3.572 1 98.5 280 TYR B CA 1
ATOM 4790 C C . TYR B 1 280 ? 9.125 -22.688 3.701 1 98.5 280 TYR B C 1
ATOM 4792 O O . TYR B 1 280 ? 9.383 -21.984 4.68 1 98.5 280 TYR B O 1
ATOM 4800 N N . ALA B 1 281 ? 8.344 -22.266 2.684 1 98.75 281 ALA B N 1
ATOM 4801 C CA . ALA B 1 281 ? 7.801 -20.906 2.662 1 98.75 281 ALA B CA 1
ATOM 4802 C C . ALA B 1 281 ? 6.387 -20.891 2.09 1 98.75 281 ALA B C 1
ATOM 4804 O O . ALA B 1 281 ? 6.039 -21.719 1.251 1 98.75 281 ALA B O 1
ATOM 4805 N N . VAL B 1 282 ? 5.59 -19.984 2.545 1 98.88 282 VAL B N 1
ATOM 4806 C CA . VAL B 1 282 ? 4.266 -19.703 2.004 1 98.88 282 VAL B CA 1
ATOM 4807 C C . VAL B 1 282 ? 4.156 -18.234 1.634 1 98.88 282 VAL B C 1
ATOM 4809 O O . VAL B 1 282 ? 4.359 -17.359 2.479 1 98.88 282 VAL B O 1
ATOM 4812 N N . VAL B 1 283 ? 3.846 -17.938 0.353 1 98.81 283 VAL B N 1
ATOM 4813 C CA . VAL B 1 283 ? 3.809 -16.562 -0.168 1 98.81 283 VAL B CA 1
ATOM 4814 C C . VAL B 1 283 ? 2.432 -16.281 -0.761 1 98.81 283 VAL B C 1
ATOM 4816 O O . VAL B 1 283 ? 1.911 -17.062 -1.554 1 98.81 283 VAL B O 1
ATOM 4819 N N . GLY B 1 284 ? 1.845 -15.156 -0.366 1 98.62 284 GLY B N 1
ATOM 4820 C CA . GLY B 1 284 ? 0.614 -14.727 -1.012 1 98.62 284 GLY B CA 1
ATOM 4821 C C . GLY B 1 284 ? -0.472 -14.336 -0.027 1 98.62 284 GLY B C 1
ATOM 4822 O O . GLY B 1 284 ? -0.182 -13.789 1.039 1 98.62 284 GLY B O 1
ATOM 4823 N N . GLY B 1 285 ? -1.732 -14.438 -0.453 1 98.56 285 GLY B N 1
ATOM 4824 C CA . GLY B 1 285 ? -2.85 -14.125 0.425 1 98.56 285 GLY B CA 1
ATOM 4825 C C . GLY B 1 285 ? -3.256 -15.289 1.312 1 98.56 285 GLY B C 1
ATOM 4826 O O . GLY B 1 285 ? -3.322 -16.438 0.854 1 98.56 285 GLY B O 1
ATOM 4827 N N . PHE B 1 286 ? -3.592 -14.961 2.555 1 98.69 286 PHE B N 1
ATOM 4828 C CA . PHE B 1 286 ? -3.916 -16.016 3.504 1 98.69 286 PHE B CA 1
ATOM 4829 C C . PHE B 1 286 ? -5.402 -16.016 3.838 1 98.69 286 PHE B C 1
ATOM 4831 O O . PHE B 1 286 ? -5.871 -16.828 4.629 1 98.69 286 PHE B O 1
ATOM 4838 N N . HIS B 1 287 ? -6.164 -15.141 3.273 1 97.81 287 HIS B N 1
ATOM 4839 C CA . HIS B 1 287 ? -7.609 -15.047 3.426 1 97.81 287 HIS B CA 1
ATOM 4840 C C . HIS B 1 287 ? -8 -14.875 4.891 1 97.81 287 HIS B C 1
ATOM 4842 O O . HIS B 1 287 ? -8.906 -15.555 5.383 1 97.81 287 HIS B O 1
ATOM 4848 N N . LEU B 1 288 ? -7.309 -13.93 5.613 1 97.88 288 LEU B N 1
ATOM 4849 C CA . LEU B 1 288 ? -7.531 -13.859 7.055 1 97.88 288 LEU B CA 1
ATOM 4850 C C . LEU B 1 288 ? -8 -12.461 7.461 1 97.88 288 LEU B C 1
ATOM 4852 O O . LEU B 1 288 ? -8.359 -12.242 8.617 1 97.88 288 LEU B O 1
ATOM 4856 N N . ALA B 1 289 ? -8.086 -11.523 6.559 1 95.62 289 ALA B N 1
ATOM 4857 C CA . ALA B 1 289 ? -8.383 -10.133 6.879 1 95.62 289 ALA B CA 1
ATOM 4858 C C . ALA B 1 289 ? -9.766 -9.992 7.52 1 95.62 289 ALA B C 1
ATOM 4860 O O . ALA B 1 289 ? -9.977 -9.125 8.359 1 95.62 289 ALA B O 1
ATOM 4861 N N . THR B 1 290 ? -10.703 -10.844 7.125 1 91.31 290 THR B N 1
ATOM 4862 C CA . THR B 1 290 ? -12.07 -10.734 7.625 1 91.31 290 THR B CA 1
ATOM 4863 C C . THR B 1 290 ? -12.406 -11.906 8.539 1 91.31 290 THR B C 1
ATOM 4865 O O . THR B 1 290 ? -13.57 -12.109 8.891 1 91.31 290 THR B O 1
ATOM 4868 N N . SER B 1 291 ? -11.43 -12.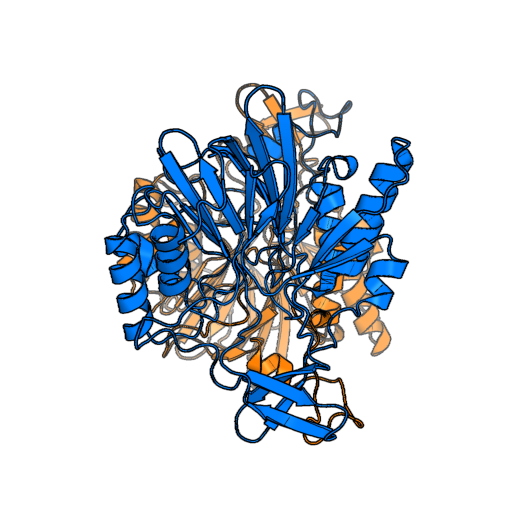688 8.883 1 95 291 SER B N 1
ATOM 4869 C CA . SER B 1 291 ? -11.656 -13.844 9.75 1 95 291 SER B CA 1
ATOM 4870 C C . SER B 1 291 ? -11.805 -13.414 11.203 1 95 291 SER B C 1
ATOM 4872 O O . SER B 1 291 ? -11.32 -12.352 11.602 1 95 291 SER B O 1
ATOM 4874 N N . THR B 1 292 ? -12.508 -14.195 12 1 94.56 292 THR B N 1
ATOM 4875 C CA . THR B 1 292 ? -12.57 -13.945 13.438 1 94.56 292 THR B CA 1
ATOM 4876 C C . THR B 1 292 ? -11.195 -14.148 14.078 1 94.56 292 THR B C 1
ATOM 4878 O O . THR B 1 292 ? -10.336 -14.82 13.516 1 94.56 292 THR B O 1
ATOM 4881 N N . ALA B 1 293 ? -11.039 -13.578 15.219 1 94.75 293 ALA B N 1
ATOM 4882 C CA . ALA B 1 293 ? -9.797 -13.758 15.961 1 94.75 293 ALA B CA 1
ATOM 4883 C C . ALA B 1 293 ? -9.523 -15.234 16.234 1 94.75 293 ALA B C 1
ATOM 4885 O O . ALA B 1 293 ? -8.391 -15.703 16.109 1 94.75 293 ALA B O 1
ATOM 4886 N N . ALA B 1 294 ? -10.555 -15.969 16.594 1 97.25 294 ALA B N 1
ATOM 4887 C CA . ALA B 1 294 ? -10.43 -17.391 16.906 1 97.25 294 ALA B CA 1
ATOM 4888 C C . ALA B 1 294 ? -9.984 -18.188 15.68 1 97.25 294 ALA B C 1
ATOM 4890 O O . ALA B 1 294 ? -9.102 -19.047 15.781 1 97.25 294 ALA B O 1
ATOM 4891 N N . ASP B 1 295 ? -10.578 -17.938 14.539 1 97.44 295 ASP B N 1
ATOM 4892 C CA . ASP B 1 295 ? -10.211 -18.641 13.312 1 97.44 295 ASP B CA 1
ATOM 4893 C C . ASP B 1 295 ? -8.781 -18.312 12.891 1 97.44 295 ASP B C 1
ATOM 4895 O O . ASP B 1 295 ? -8.039 -19.188 12.445 1 97.44 295 ASP B O 1
ATOM 4899 N N . THR B 1 296 ? -8.422 -17.031 13.008 1 97.69 296 THR B N 1
ATOM 4900 C CA . THR B 1 296 ? -7.062 -16.625 12.688 1 97.69 296 THR B CA 1
ATOM 4901 C C . THR B 1 296 ? -6.047 -17.344 13.562 1 97.69 296 THR B C 1
ATOM 4903 O O . THR B 1 296 ? -5.027 -17.828 13.078 1 97.69 296 THR B O 1
ATOM 4906 N N . GLU B 1 297 ? -6.348 -17.438 14.828 1 98 297 GLU B N 1
ATOM 4907 C CA . GLU B 1 297 ? -5.484 -18.156 15.766 1 98 297 GLU B CA 1
ATOM 4908 C C . GLU B 1 297 ? -5.348 -19.625 15.375 1 98 297 GLU B C 1
ATOM 4910 O O . GLU B 1 297 ? -4.242 -20.172 15.359 1 98 297 GLU B O 1
ATOM 4915 N N . SER B 1 298 ? -6.453 -20.234 15.047 1 98.44 298 SER B N 1
ATOM 4916 C CA . SER B 1 298 ? -6.441 -21.625 14.641 1 98.44 298 SER B CA 1
ATOM 4917 C C . SER B 1 298 ? -5.605 -21.844 13.383 1 98.44 298 SER B C 1
ATOM 4919 O O . SER B 1 298 ? -4.816 -22.781 13.305 1 98.44 298 SER B O 1
ATOM 4921 N N . THR B 1 299 ? -5.797 -20.969 12.453 1 98.62 299 THR B N 1
ATOM 4922 C CA . THR B 1 299 ? -5.059 -21.047 11.195 1 98.62 299 THR B CA 1
ATOM 4923 C C . THR B 1 299 ? -3.557 -20.953 11.438 1 98.62 299 THR B C 1
ATOM 4925 O O . THR B 1 299 ? -2.791 -21.797 10.953 1 98.62 299 THR B O 1
ATOM 4928 N N . ILE B 1 300 ? -3.143 -20 12.242 1 98.62 300 ILE B N 1
ATOM 4929 C CA . ILE B 1 300 ? -1.72 -19.766 12.445 1 98.62 300 ILE B CA 1
ATOM 4930 C C . ILE B 1 300 ? -1.112 -20.906 13.25 1 98.62 300 ILE B C 1
ATOM 4932 O O . ILE B 1 300 ? 0.005 -21.344 12.977 1 98.62 300 ILE B O 1
ATOM 4936 N N . LYS B 1 301 ? -1.812 -21.422 14.219 1 98.38 301 LYS B N 1
ATOM 4937 C CA . LYS B 1 301 ? -1.328 -22.562 14.984 1 98.38 301 LYS B CA 1
ATOM 4938 C C . LYS B 1 301 ? -1.135 -23.781 14.094 1 98.38 301 LYS B C 1
ATOM 4940 O O . LYS B 1 301 ? -0.15 -24.516 14.234 1 98.38 301 LYS B O 1
ATOM 4945 N N . ASP B 1 302 ? -2.09 -24 13.227 1 98.56 302 ASP B N 1
ATOM 4946 C CA . ASP B 1 302 ? -1.971 -25.141 12.336 1 98.56 302 ASP B CA 1
ATOM 4947 C C . ASP B 1 302 ? -0.853 -24.922 11.312 1 98.56 302 ASP B C 1
ATOM 4949 O O . ASP B 1 302 ? -0.184 -25.875 10.914 1 98.56 302 ASP B O 1
ATOM 4953 N N . LEU B 1 303 ? -0.639 -23.703 10.805 1 98.5 303 LEU B N 1
ATOM 4954 C CA . LEU B 1 303 ? 0.52 -23.422 9.969 1 98.5 303 LEU B CA 1
ATOM 4955 C C . LEU B 1 303 ? 1.816 -23.703 10.719 1 98.5 303 LEU B C 1
ATOM 4957 O O . LEU B 1 303 ? 2.762 -24.25 10.141 1 98.5 303 LEU B O 1
ATOM 4961 N N . GLN B 1 304 ? 1.812 -23.266 11.984 1 98.5 304 GLN B N 1
ATOM 4962 C CA . GLN B 1 304 ? 2.982 -23.5 12.828 1 98.5 304 GLN B CA 1
ATOM 4963 C C . GLN B 1 304 ? 3.322 -24.984 12.898 1 98.5 304 GLN B C 1
ATOM 4965 O O . GLN B 1 304 ? 4.496 -25.359 12.898 1 98.5 304 GLN B O 1
ATOM 4970 N N . ARG B 1 305 ? 2.352 -25.844 12.969 1 97.75 305 ARG B N 1
ATOM 4971 C CA . ARG B 1 305 ? 2.553 -27.281 13.039 1 97.75 305 ARG B CA 1
ATOM 4972 C C . ARG B 1 305 ? 3.215 -27.812 11.773 1 97.75 305 ARG B C 1
ATOM 4974 O O . ARG B 1 305 ? 3.912 -28.828 11.805 1 97.75 305 ARG B O 1
ATOM 4981 N N . LEU B 1 306 ? 2.979 -27.141 10.648 1 97.88 306 LEU B N 1
ATOM 4982 C CA . LEU B 1 306 ? 3.623 -27.531 9.398 1 97.88 306 LEU B CA 1
ATOM 4983 C C . LEU B 1 306 ? 5.055 -27.016 9.336 1 97.88 306 LEU B C 1
ATOM 4985 O O . LEU B 1 306 ? 5.801 -27.328 8.406 1 97.88 306 LEU B O 1
ATOM 4989 N N . ASP B 1 307 ? 5.418 -26.125 10.234 1 97.12 307 ASP B N 1
ATOM 4990 C CA . ASP B 1 307 ? 6.766 -25.672 10.555 1 97.12 307 ASP B CA 1
ATOM 4991 C C . ASP B 1 307 ? 7.418 -24.984 9.359 1 97.12 307 ASP B C 1
ATOM 4993 O O . ASP B 1 307 ? 8.531 -25.328 8.961 1 97.12 307 ASP B O 1
ATOM 4997 N N . PRO B 1 308 ? 6.715 -24.094 8.664 1 98.31 308 PRO B N 1
ATOM 4998 C CA . PRO B 1 308 ? 7.402 -23.297 7.637 1 98.31 308 PRO B CA 1
ATOM 4999 C C . PRO B 1 308 ? 8.516 -22.422 8.211 1 98.31 308 PRO B C 1
ATOM 5001 O O . PRO B 1 308 ? 8.391 -21.922 9.328 1 98.31 308 PRO B O 1
ATOM 5004 N N . ALA B 1 309 ? 9.57 -22.25 7.441 1 97.69 309 ALA B N 1
ATOM 5005 C CA . ALA B 1 309 ? 10.664 -21.375 7.859 1 97.69 309 ALA B CA 1
ATOM 5006 C C . ALA B 1 309 ? 10.289 -19.906 7.703 1 97.69 309 ALA B C 1
ATOM 5008 O O . ALA B 1 309 ? 10.727 -19.062 8.492 1 97.69 309 ALA B O 1
ATOM 5009 N N . VAL B 1 310 ? 9.508 -19.594 6.664 1 97.81 310 VAL B N 1
ATOM 5010 C CA . VAL B 1 310 ? 9.211 -18.203 6.34 1 97.81 310 VAL B CA 1
ATOM 5011 C C . VAL B 1 310 ? 7.766 -18.078 5.875 1 97.81 310 VAL B C 1
ATOM 5013 O O . VAL B 1 310 ? 7.266 -18.922 5.133 1 97.81 310 VAL B O 1
ATOM 5016 N N . LEU B 1 311 ? 7.113 -17.109 6.34 1 98.44 311 LEU B N 1
ATOM 5017 C CA . LEU B 1 311 ? 5.77 -16.766 5.887 1 98.44 311 LEU B CA 1
ATOM 5018 C C . LEU B 1 311 ? 5.75 -15.352 5.297 1 98.44 311 LEU B C 1
ATOM 5020 O O . LEU B 1 311 ? 6.266 -14.414 5.906 1 98.44 311 LEU B O 1
ATOM 5024 N N . LEU B 1 312 ? 5.219 -15.188 4.09 1 98.31 312 LEU B N 1
ATOM 5025 C CA . LEU B 1 312 ? 5.035 -13.891 3.443 1 98.31 312 LEU B CA 1
ATOM 5026 C C . LEU B 1 312 ? 3.557 -13.609 3.191 1 98.31 312 LEU B C 1
ATOM 5028 O O . LEU B 1 312 ? 3.104 -13.625 2.045 1 98.31 312 LEU B O 1
ATOM 5032 N N . PRO B 1 313 ? 2.84 -13.297 4.285 1 98.12 313 PRO B N 1
ATOM 5033 C CA . PRO B 1 313 ? 1.422 -12.969 4.117 1 98.12 313 PRO B CA 1
ATOM 5034 C C . PRO B 1 313 ? 1.204 -11.656 3.371 1 98.12 313 PRO B C 1
ATOM 5036 O O . PRO B 1 313 ? 1.682 -10.609 3.809 1 98.12 313 PRO B O 1
ATOM 5039 N N . GLY B 1 314 ? 0.471 -11.664 2.248 1 97.44 314 GLY B N 1
ATOM 5040 C CA . GLY B 1 314 ? 0.169 -10.492 1.437 1 97.44 314 GLY B CA 1
ATOM 5041 C C . GLY B 1 314 ? -1.305 -10.367 1.102 1 97.44 314 GLY B C 1
ATOM 5042 O O . GLY B 1 314 ? -2.145 -11.039 1.7 1 97.44 314 GLY B O 1
ATOM 5043 N N . HIS B 1 315 ? -1.555 -9.461 0.315 1 97.38 315 HIS B N 1
ATOM 5044 C CA . HIS B 1 315 ? -2.848 -9.336 -0.348 1 97.38 315 HIS B CA 1
ATOM 5045 C C . HIS B 1 315 ? -3.984 -9.281 0.666 1 97.38 315 HIS B C 1
ATOM 5047 O O . HIS B 1 315 ? -4.098 -8.328 1.436 1 97.38 315 HIS B O 1
ATOM 5053 N N . CYS B 1 316 ? -4.77 -10.375 0.902 1 97.56 316 CYS B N 1
ATOM 5054 C CA . CYS B 1 316 ? -5.98 -10.359 1.715 1 97.56 316 CYS B CA 1
ATOM 5055 C C . CYS B 1 316 ? -5.703 -10.883 3.119 1 97.56 316 CYS B C 1
ATOM 5057 O O . CYS B 1 316 ? -6.629 -11.234 3.85 1 97.56 316 CYS B O 1
ATOM 5059 N N . SER B 1 317 ? -4.457 -10.984 3.518 1 97.81 317 SER B N 1
ATOM 5060 C CA . SER B 1 317 ? -4.098 -11.586 4.801 1 97.81 317 SER B CA 1
ATOM 5061 C C . SER B 1 317 ? -4.527 -10.695 5.965 1 97.81 317 SER B C 1
ATOM 5063 O O . SER B 1 317 ? -5.02 -11.195 6.98 1 97.81 317 SER B O 1
ATOM 5065 N N . GLY B 1 318 ? -4.32 -9.383 5.781 1 95 318 GLY B N 1
ATOM 5066 C CA . GLY B 1 318 ? -4.68 -8.445 6.836 1 95 318 GLY B CA 1
ATOM 5067 C C . GLY B 1 318 ? -3.59 -8.273 7.875 1 95 318 GLY B C 1
ATOM 5068 O O . GLY B 1 318 ? -2.771 -9.172 8.086 1 95 318 GLY B O 1
ATOM 5069 N N . TRP B 1 319 ? -3.662 -7.18 8.562 1 93.12 319 TRP B N 1
ATOM 5070 C CA . TRP B 1 319 ? -2.602 -6.809 9.5 1 93.12 319 TRP B CA 1
ATOM 5071 C C . TRP B 1 319 ? -2.684 -7.637 10.773 1 93.12 319 TRP B C 1
ATOM 5073 O O . TRP B 1 319 ? -1.659 -7.969 11.375 1 93.12 319 TRP B O 1
ATOM 5083 N N . ARG B 1 320 ? -3.836 -8.031 11.242 1 94.94 320 ARG B N 1
ATOM 5084 C CA . ARG B 1 320 ? -3.986 -8.797 12.477 1 94.94 320 ARG B CA 1
ATOM 5085 C C . ARG B 1 320 ? -3.338 -10.172 12.352 1 94.94 320 ARG B C 1
ATOM 5087 O O . ARG B 1 320 ? -2.742 -10.672 13.305 1 94.94 320 ARG B O 1
ATOM 5094 N N . ALA B 1 321 ? -3.543 -10.758 11.133 1 96.81 321 ALA B N 1
ATOM 5095 C CA . ALA B 1 321 ? -2.924 -12.062 10.906 1 96.81 321 ALA B CA 1
ATOM 5096 C C . ALA B 1 321 ? -1.41 -11.992 11.078 1 96.81 321 ALA B C 1
ATOM 5098 O O . ALA B 1 321 ? -0.793 -12.914 11.609 1 96.81 321 ALA B O 1
ATOM 5099 N N . LYS B 1 322 ? -0.821 -10.938 10.648 1 95.88 322 LYS B N 1
ATOM 5100 C CA . LYS B 1 322 ? 0.623 -10.758 10.766 1 95.88 322 LYS B CA 1
ATOM 5101 C C . LYS B 1 322 ? 1.053 -10.68 12.227 1 95.88 322 LYS B C 1
ATOM 5103 O O . LYS B 1 322 ? 2.105 -11.203 12.602 1 95.88 322 LYS B O 1
ATOM 5108 N N . PHE B 1 323 ? 0.24 -10.047 13.023 1 95.19 323 PHE B N 1
ATOM 5109 C CA . PHE B 1 323 ? 0.54 -9.969 14.445 1 95.19 323 PHE B CA 1
ATOM 5110 C C . PHE B 1 323 ? 0.502 -11.352 15.086 1 95.19 323 PHE B C 1
ATOM 5112 O O . PHE B 1 323 ? 1.366 -11.688 15.898 1 95.19 323 PHE B O 1
ATOM 5119 N N . VAL B 1 324 ? -0.498 -12.094 14.695 1 97.06 324 VAL B N 1
ATOM 5120 C CA . VAL B 1 324 ? -0.638 -13.438 15.258 1 97.06 324 VAL B CA 1
ATOM 5121 C C . VAL B 1 324 ? 0.528 -14.312 14.805 1 97.06 324 VAL B C 1
ATOM 5123 O O . VAL B 1 324 ? 1.057 -15.102 15.586 1 97.06 324 VAL B O 1
ATOM 5126 N N . ILE B 1 325 ? 0.966 -14.164 13.578 1 97.5 325 ILE B N 1
ATOM 5127 C CA . ILE B 1 325 ? 2.119 -14.898 13.07 1 97.5 325 ILE B CA 1
ATOM 5128 C C . ILE B 1 325 ? 3.354 -14.555 13.906 1 97.5 325 ILE B C 1
ATOM 5130 O O . ILE B 1 325 ? 4.07 -15.453 14.359 1 97.5 325 ILE B O 1
ATOM 5134 N N . GLU B 1 326 ? 3.578 -13.242 14.086 1 94.38 326 GLU B N 1
ATOM 5135 C CA . GLU B 1 326 ? 4.754 -12.82 14.844 1 94.38 326 GLU B CA 1
ATOM 5136 C C . GLU B 1 326 ? 4.695 -13.32 16.281 1 94.38 326 GLU B C 1
ATOM 5138 O O . GLU B 1 326 ? 5.727 -13.633 16.875 1 94.38 326 GLU B O 1
ATOM 5143 N N . LYS B 1 327 ? 3.551 -13.375 16.844 1 94.56 327 LYS B N 1
ATOM 5144 C CA . LYS B 1 327 ? 3.359 -13.844 18.219 1 94.56 327 LYS B CA 1
ATOM 5145 C C . LYS B 1 327 ? 3.713 -15.32 18.344 1 94.56 327 LYS B C 1
ATOM 5147 O O . LYS B 1 327 ? 4.395 -15.727 19.281 1 94.56 327 LYS B O 1
ATOM 5152 N N . HIS B 1 328 ? 3.383 -16.141 17.422 1 97 328 HIS B N 1
ATOM 5153 C CA . HIS B 1 328 ? 3.508 -17.594 17.531 1 97 328 HIS B CA 1
ATOM 5154 C C . HIS B 1 328 ? 4.785 -18.094 16.875 1 97 328 HIS B C 1
ATOM 5156 O O . HIS B 1 328 ? 5.34 -19.125 17.266 1 97 328 HIS B O 1
ATOM 5162 N N . MET B 1 329 ? 5.18 -17.391 15.797 1 96.25 329 MET B N 1
ATOM 5163 C CA . MET B 1 329 ? 6.363 -17.766 15.039 1 96.25 329 MET B CA 1
ATOM 5164 C C . MET B 1 329 ? 7.297 -16.578 14.852 1 96.25 329 MET B C 1
ATOM 5166 O O . MET B 1 329 ? 7.59 -16.172 13.727 1 96.25 329 MET B O 1
ATOM 5170 N N . PRO B 1 330 ? 7.793 -16.109 15.992 1 93.12 330 PRO B N 1
ATOM 5171 C CA . PRO B 1 330 ? 8.633 -14.906 15.898 1 93.12 330 PRO B CA 1
ATOM 5172 C C . PRO B 1 330 ? 9.82 -15.086 14.961 1 93.12 330 PRO B C 1
ATOM 5174 O O . PRO B 1 330 ? 10.523 -16.094 15.039 1 93.12 330 PRO B O 1
ATOM 5177 N N . GLY B 1 331 ? 9.93 -14.133 14.055 1 92.5 331 GLY B N 1
ATOM 5178 C CA . GLY B 1 331 ? 11.086 -14.133 13.172 1 92.5 331 GLY B CA 1
ATOM 5179 C C . GLY B 1 331 ? 10.812 -14.812 11.844 1 92.5 331 GLY B C 1
ATOM 5180 O O . GLY B 1 331 ? 11.656 -14.805 10.945 1 92.5 331 GLY B O 1
ATOM 5181 N N . SER B 1 332 ? 9.648 -15.367 11.633 1 96.06 332 SER B N 1
ATOM 5182 C CA . SER B 1 332 ? 9.328 -16.078 10.391 1 96.06 332 SER B CA 1
ATOM 5183 C C . SER B 1 332 ? 8.594 -15.172 9.406 1 96.06 332 SER B C 1
ATOM 5185 O O . SER B 1 332 ? 8.461 -15.508 8.234 1 96.06 332 SER B O 1
ATOM 5187 N N . LEU B 1 333 ? 8.164 -14.023 9.844 1 96.31 333 LEU B N 1
ATOM 5188 C CA . LEU B 1 333 ? 7.352 -13.133 9.031 1 96.31 333 LEU B CA 1
ATOM 5189 C C . LEU B 1 333 ? 8.234 -12.266 8.133 1 96.31 333 LEU B C 1
ATOM 5191 O O . LEU B 1 333 ? 9.172 -11.625 8.609 1 96.31 333 LEU B O 1
ATOM 5195 N N . VAL B 1 334 ? 7.969 -12.281 6.883 1 96.19 334 VAL B N 1
ATOM 5196 C CA . VAL B 1 334 ? 8.531 -11.359 5.898 1 96.19 334 VAL B CA 1
ATOM 5197 C C . VAL B 1 334 ? 7.402 -10.617 5.184 1 96.19 334 VAL B C 1
ATOM 5199 O O . VAL B 1 334 ? 6.535 -11.242 4.566 1 96.19 334 VAL B O 1
ATOM 5202 N N . PRO B 1 335 ? 7.379 -9.305 5.266 1 93.88 335 PRO B N 1
ATOM 5203 C CA . PRO B 1 335 ? 6.32 -8.586 4.555 1 93.88 335 PRO B CA 1
ATOM 5204 C C . PRO B 1 335 ? 6.355 -8.82 3.049 1 93.88 335 PRO B C 1
ATOM 5206 O O . PRO B 1 335 ? 7.43 -8.805 2.443 1 93.88 335 PRO B O 1
ATOM 5209 N N . CYS B 1 336 ? 5.23 -9.086 2.482 1 95.75 336 CYS B N 1
ATOM 5210 C CA . CYS B 1 336 ? 5.074 -9.188 1.035 1 95.75 336 CYS B CA 1
ATOM 5211 C C . CYS B 1 336 ? 4.859 -7.812 0.411 1 95.75 336 CYS B C 1
ATOM 5213 O O . CYS B 1 336 ? 3.725 -7.422 0.136 1 95.75 336 CYS B O 1
ATOM 5215 N N . THR B 1 337 ? 5.875 -7.102 0.142 1 96.19 337 THR B N 1
ATOM 5216 C CA . THR B 1 337 ? 5.789 -5.707 -0.275 1 96.19 337 THR B CA 1
ATOM 5217 C C . THR B 1 337 ? 5.969 -5.582 -1.785 1 96.19 337 THR B C 1
ATOM 5219 O O . THR B 1 337 ? 6.824 -6.246 -2.371 1 96.19 337 THR B O 1
ATOM 5222 N N . VAL B 1 338 ? 5.105 -4.77 -2.377 1 98 338 VAL B N 1
ATOM 5223 C CA . VAL B 1 338 ? 5.238 -4.512 -3.807 1 98 338 VAL B CA 1
ATOM 5224 C C . VAL B 1 338 ? 6.617 -3.924 -4.098 1 98 338 VAL B C 1
ATOM 5226 O O . VAL B 1 338 ? 7.121 -3.098 -3.334 1 98 338 VAL B O 1
ATOM 5229 N N . GLY B 1 339 ? 7.238 -4.371 -5.16 1 97.75 339 GLY B N 1
ATOM 5230 C CA . GLY B 1 339 ? 8.547 -3.887 -5.582 1 97.75 339 GLY B CA 1
ATOM 5231 C C . GLY B 1 339 ? 9.688 -4.711 -5.031 1 97.75 339 GLY B C 1
ATOM 5232 O O . GLY B 1 339 ? 10.828 -4.598 -5.5 1 97.75 339 GLY B O 1
ATOM 5233 N N . ALA B 1 340 ? 9.406 -5.586 -4.051 1 96.88 340 ALA B N 1
ATOM 5234 C CA . ALA B 1 340 ? 10.445 -6.418 -3.455 1 96.88 340 ALA B CA 1
ATOM 5235 C C . ALA B 1 340 ? 10.844 -7.559 -4.391 1 96.88 340 ALA B C 1
ATOM 5237 O O . ALA B 1 340 ? 9.984 -8.148 -5.051 1 96.88 340 ALA B O 1
ATOM 5238 N N . LYS B 1 341 ? 12.094 -7.801 -4.539 1 97.44 341 LYS B N 1
ATOM 5239 C CA . LYS B 1 341 ? 12.648 -9.023 -5.121 1 97.44 341 LYS B CA 1
ATOM 5240 C C . LYS B 1 341 ? 13.188 -9.953 -4.039 1 97.44 341 LYS B C 1
ATOM 5242 O O . LYS B 1 341 ? 14.141 -9.602 -3.336 1 97.44 341 LYS B O 1
ATOM 5247 N N . ILE B 1 342 ? 12.609 -11.094 -3.93 1 97.88 342 ILE B N 1
ATOM 5248 C CA . ILE B 1 342 ? 12.922 -12.023 -2.848 1 97.88 342 ILE B CA 1
ATOM 5249 C C . ILE B 1 342 ? 13.711 -13.211 -3.396 1 97.88 342 ILE B C 1
ATOM 5251 O O . ILE B 1 342 ? 13.281 -13.852 -4.359 1 97.88 342 ILE B O 1
ATOM 5255 N N . ALA B 1 343 ? 14.805 -13.422 -2.811 1 97.75 343 ALA B N 1
ATOM 5256 C CA . ALA B 1 343 ? 15.602 -14.609 -3.121 1 97.75 343 ALA B CA 1
ATOM 5257 C C . ALA B 1 343 ? 15.555 -15.617 -1.979 1 97.75 343 ALA B C 1
ATOM 5259 O O . ALA B 1 343 ? 15.812 -15.273 -0.825 1 97.75 343 ALA B O 1
ATOM 5260 N N . PHE B 1 344 ? 15.219 -16.797 -2.324 1 96.56 344 PHE B N 1
ATOM 5261 C CA . PHE B 1 344 ? 15.086 -17.844 -1.332 1 96.56 344 PHE B CA 1
ATOM 5262 C C . PHE B 1 344 ? 16.328 -18.734 -1.313 1 96.56 344 PHE B C 1
ATOM 5264 O O . PHE B 1 344 ? 16.906 -19.016 -2.361 1 96.56 344 PHE B O 1
#

Radius of gyration: 25.14 Å; Cα contacts (8 Å, |Δi|>4): 1867; chains: 2; bounding box: 61×72×62 Å

Solvent-accessible surface area (backbone atoms only — not comparable to full-atom values): 33825 Å² total; per-residue (Å²): 114,71,82,66,59,67,38,70,24,71,38,40,37,39,35,28,52,26,10,12,32,42,58,51,66,48,76,67,41,75,95,62,61,47,75,42,52,30,50,69,50,45,36,76,66,35,86,43,78,50,87,82,53,54,82,25,48,28,35,40,50,62,79,57,55,48,51,14,33,68,18,35,15,34,41,36,36,39,30,44,90,93,45,73,50,28,36,31,42,32,28,9,33,35,33,66,61,42,52,52,24,43,69,46,67,61,68,71,44,50,61,48,55,32,37,34,50,28,42,96,43,40,37,28,34,37,5,38,48,49,50,39,32,52,29,32,49,40,22,42,75,72,71,39,81,70,59,34,36,30,42,34,49,71,84,66,65,63,24,42,31,35,47,61,83,95,42,38,34,28,40,57,62,54,77,48,73,65,54,34,39,75,31,32,28,39,81,38,71,47,63,58,60,46,50,41,82,92,16,48,31,37,37,48,23,64,60,60,72,79,56,95,72,37,74,32,39,90,46,25,27,32,36,36,76,90,74,49,38,75,41,83,41,31,51,55,65,60,37,27,38,42,35,34,34,37,58,99,61,21,30,37,36,39,34,58,42,26,43,42,15,44,51,26,50,51,50,50,58,27,48,53,48,76,59,75,47,48,46,24,32,43,38,30,10,40,52,34,30,80,48,54,70,68,46,45,51,52,46,48,52,54,39,54,73,56,51,51,62,31,38,21,62,17,48,45,13,40,71,67,48,52,51,52,39,41,70,76,42,66,64,25,57,33,83,37,29,28,45,31,34,37,39,96,115,70,80,65,59,66,38,71,24,72,38,41,35,37,35,28,53,25,8,10,30,42,59,51,66,49,76,66,42,76,96,63,60,48,74,42,51,30,53,69,51,45,36,75,64,35,86,43,77,50,87,84,53,55,82,24,48,28,34,40,51,61,78,58,56,49,51,14,33,70,17,35,14,36,42,34,38,40,30,44,91,92,45,73,50,29,35,32,41,31,28,9,35,34,34,67,63,42,51,53,25,43,67,46,66,62,67,72,45,50,61,47,54,33,37,35,49,27,40,96,43,40,38,29,33,38,5,38,47,49,51,38,30,51,29,33,52,40,22,40,76,71,72,40,81,69,59,33,36,31,42,33,48,71,84,66,64,63,24,41,32,34,47,59,84,95,41,40,35,30,40,57,61,54,76,48,74,65,55,34,37,75,29,32,29,38,80,37,71,48,64,57,61,46,50,42,82,92,17,50,31,37,37,47,23,64,62,63,73,79,56,95,72,38,73,32,40,89,45,23,28,32,37,37,75,89,74,49,38,75,40,84,41,30,49,54,65,60,38,28,38,41,35,34,34,38,58,99,60,21,30,38,37,41,34,56,43,26,42,45,15,43,52,28,50,51,50,50,58,26,48,56,48,75,58,73,49,49,46,24,33,44,38,31,10,40,52,35,30,79,48,52,72,67,46,45,51,51,45,48,53,54,41,54,72,56,52,49,61,33,36,21,62,17,46,46,13,40,72,65,48,52,52,53,39,42,71,77,41,68,64,24,56,34,82,39,30,29,45,30,35,36,39,96

Organism: NCBI:txid656916

Foldseek 3Di:
DDCLVQDAFAWKKKAWLEFAFADLDDDAFPPAWDKAQHPVNCFVPAPDADDPDPPDGTDDDPLLGADYDQATWMWMWTHHDPDIAIEIEFQAQAQVSSVSSCVSLVDQLCRHQEYEYQADDNRRQHNLLNSQLVSCVSVVVVVHNAFREYEFAPPAFQWKWFDDDPDTDIDDGGDDPVSNVVSRYDYDHDQAWHADDSSQKIKHHFQDQDDPQLQAAHGMWTADPVVRDIDDDRQSRSGIWMWGAHPPAFIEIEGTAPRSAQLSSLVRVCVVVPNPTAAAEYAYHGNPQPGDPVSLLVRLVSVVVSPYQAYAHTNNNHDVSQVSNCVVPNSRYTYPHRSMMIMD/DPCLVADAFAWKKKAWLEFAFADLDDDAFPPAWDKDQHPVNCFVPAPDADDPDPPDGTDDDPLLGADYDQATWMWMWTHHVPDIAIEIEFQAQAQVSSVSSCVSLVDQLCRHQEYEYQADDNRRQHNLLNSQLVSCVSVVVVVHNAFREYEFAPPAFQWKWFDDDPDTDIDDGGDDPVSNVVSRYDYDHDQAWHADDSSQKIKHHFQDQDDPQLQAAHGMWTADPVVRDIDDDRQSRSGIWMWGAHPPAFIEIEGTAPRSAQLSSLVRVCVVVPNPTAAAEYAYHGNPQPGDPVSLLVRLVSVVVSPYQAYAHTNNNHDVSQVSNCVVPNSRYTYPHRSMMIMD

Sequence (688 aa):
MSDLGLVEVDSLEALVIIDNELDPLSPPAPDTVQVSGLMGSLALHSTHELHDRGEAKKELQMEDICCSAHGLSILVTATKGDVKHSVLFDAGPEGEIWERNVKRLRPELSSVELVQLSHWHRDHSGGLVRAVEMIAEAKKAKGHTDKVAVDLHPDRPDYRGFALGPNIVSFQADPTFEELEAAGGAIQKHDEAHTVLDNFFLISGEIPRQTAYENGIKGGMRFDEEEKDWFSDEHISDERFLVCNLKDKGLVLFTGCSHAGVVNCSRHAVESFDGSVPLYAVVGGFHLATSTAADTESTIKDLQRLDPAVLLPGHCSGWRAKFVIEKHMPGSLVPCTVGAKIAFMSDLGLVEVDSLEALVIIDNELDPLSPPAPDTVQVSGLMGSLALHSTHELHDRGEAKKELQMEDICCSAHGLSILVTATKGDVKHSVLFDAGPEGEIWERNVKRLRPELSSVELVQLSHWHRDHSGGLVRAVEMIAEAKKAKGHTDKVAVDLHPDRPDYRGFALGPNIVSFQADPTFEELEAAGGAIQKHDEAHTVLDNFFLISGEIPRQTAYENGIKGGMRFDEEEKDWFSDEHISDERFLVCNLKDKGLVLFTGCSHAGVVNCSRHAVESFDGSVPLYAVVGGFHLATSTAADTESTIKDLQRLDPAVLLPGHCSGWRAKFVIEKHMPGSLVPCTVGAKIAF

InterPro domains:
  IPR036866 Ribonuclease Z/Hydroxyacylglutathione hydrolase-like [G3DSA:3.60.15.10] (55-344)
  IPR036866 Ribonuclease Z/Hydroxyacylglutathione hydrolase-like [SSF56281] (70-319)
  IPR041712 Methanocaldococcus jannaschii dihydropteroate synthase-like, MBL-fold metallo hydrolase domain [cd07713] (66-342)
  IPR052926 Metallo-beta-lactamase domain-containing protein [PTHR13754] (14-344)

Nearest PDB structures (foldseek):
  2p4z-assembly2_B  TM=8.689E-01  e=1.035E-21  Caldanaerobacter subterraneus subsp. tengcongensis MB4
  3h3e-assembly1_A  TM=8.966E-01  e=1.935E-18  Thermotoga maritima
  7dck-assembly1_B  TM=8.918E-01  e=5.303E-18  Epsilonproteobacteria bacterium (ex Lamellibrachia satsuma)
  1ztc-assembly1_C  TM=4.894E-01  e=3.172E-05  Thermotoga maritima
  5act-assembly1_B  TM=4.792E-01  e=1.039E-04  Pseudomonas aeruginosa

pLDDT: mean 96.37, std 5.21, range [41.09, 98.94]